Protein AF-A0A2P5VXY0-F1 (afdb_monomer)

Structure (mmCIF, N/CA/C/O backbone):
data_AF-A0A2P5VXY0-F1
#
_entry.id   AF-A0A2P5VXY0-F1
#
loop_
_atom_site.group_PDB
_atom_site.id
_atom_site.type_symbol
_atom_site.label_atom_id
_atom_site.label_alt_id
_atom_site.label_comp_id
_atom_site.label_asym_id
_atom_site.label_entity_id
_atom_site.label_seq_id
_atom_site.pdbx_PDB_ins_code
_atom_site.Cartn_x
_atom_site.Cartn_y
_atom_site.Cartn_z
_atom_site.occupancy
_atom_site.B_iso_or_equiv
_atom_site.auth_seq_id
_atom_site.auth_comp_id
_atom_site.auth_asym_id
_atom_site.auth_atom_id
_atom_site.pdbx_PDB_model_num
ATOM 1 N N . MET A 1 1 ? -29.870 7.303 -3.935 1.00 68.44 1 MET A N 1
ATOM 2 C CA . MET A 1 1 ? -28.737 8.261 -3.984 1.00 68.44 1 MET A CA 1
ATOM 3 C C . MET A 1 1 ? -27.929 8.098 -5.274 1.00 68.44 1 MET A C 1
ATOM 5 O O . MET A 1 1 ? -27.508 9.087 -5.856 1.00 68.44 1 MET A O 1
ATOM 9 N N . ASP A 1 2 ? -27.791 6.863 -5.752 1.00 75.31 2 ASP A N 1
ATOM 10 C CA . ASP A 1 2 ? -27.100 6.381 -6.957 1.00 75.31 2 ASP A CA 1
ATOM 11 C C . ASP A 1 2 ? -27.255 7.264 -8.208 1.00 75.31 2 ASP A C 1
ATOM 13 O O . ASP A 1 2 ? -26.286 7.466 -8.936 1.00 75.31 2 ASP A O 1
ATOM 17 N N . LEU A 1 3 ? -28.458 7.797 -8.464 1.00 73.00 3 LEU A N 1
ATOM 18 C CA . LEU A 1 3 ? -28.727 8.660 -9.619 1.00 73.00 3 LEU A CA 1
ATOM 19 C C . LEU A 1 3 ? -27.886 9.947 -9.567 1.00 73.00 3 LEU A C 1
ATOM 21 O O . LEU A 1 3 ? -27.243 10.299 -10.552 1.00 73.00 3 LEU A O 1
ATOM 25 N N . ASN A 1 4 ? -27.819 10.588 -8.396 1.00 70.31 4 ASN A N 1
ATOM 26 C CA . ASN A 1 4 ? -27.039 11.803 -8.177 1.00 70.31 4 ASN A CA 1
ATOM 27 C C . ASN A 1 4 ? -25.536 11.509 -8.257 1.00 70.31 4 ASN A C 1
ATOM 29 O O . ASN A 1 4 ? -24.802 12.296 -8.837 1.00 70.31 4 ASN A O 1
ATOM 33 N N . VAL A 1 5 ? -25.076 10.364 -7.734 1.00 78.88 5 VAL A N 1
ATOM 34 C CA . VAL A 1 5 ? -23.660 9.955 -7.826 1.00 78.88 5 VAL A CA 1
ATOM 35 C C . VAL A 1 5 ? -23.252 9.752 -9.287 1.00 78.88 5 VAL A C 1
ATOM 37 O O . VAL A 1 5 ? -22.237 10.291 -9.713 1.00 78.88 5 VAL A O 1
ATOM 40 N N . LYS A 1 6 ? -24.079 9.070 -10.093 1.00 79.31 6 LYS A N 1
ATOM 41 C CA . LYS A 1 6 ? -23.853 8.931 -11.544 1.00 79.31 6 LYS A CA 1
ATOM 42 C C . LYS A 1 6 ? -23.867 10.278 -12.274 1.00 79.31 6 LYS A C 1
ATOM 44 O O . LYS A 1 6 ? -23.065 10.486 -13.178 1.00 79.31 6 LYS A O 1
ATOM 49 N N . GLN A 1 7 ? -24.753 11.192 -11.881 1.00 75.69 7 GLN A N 1
ATOM 50 C CA . GLN A 1 7 ? -24.841 12.528 -12.472 1.00 75.69 7 GLN A CA 1
ATOM 51 C C . GLN A 1 7 ? -23.634 13.410 -12.104 1.00 75.69 7 GLN A C 1
ATOM 53 O O . GLN A 1 7 ? -23.133 14.128 -12.963 1.00 75.69 7 GLN A O 1
ATOM 58 N N . ILE A 1 8 ? -23.123 13.310 -10.872 1.00 75.94 8 ILE A N 1
ATOM 59 C CA . ILE A 1 8 ? -21.901 13.991 -10.415 1.00 75.94 8 ILE A CA 1
ATOM 60 C C . ILE A 1 8 ? -20.666 13.414 -11.110 1.00 75.94 8 ILE A C 1
ATOM 62 O O . ILE A 1 8 ? -19.876 14.188 -11.639 1.00 75.94 8 ILE A O 1
ATOM 66 N N . MET A 1 9 ? -20.522 12.084 -11.181 1.00 77.44 9 MET A N 1
ATOM 67 C CA . MET A 1 9 ? -19.422 11.452 -11.922 1.00 77.44 9 MET A CA 1
ATOM 68 C C . MET A 1 9 ? -19.388 11.939 -13.371 1.00 77.44 9 MET A C 1
ATOM 70 O O . MET A 1 9 ? -18.344 12.397 -13.820 1.00 77.44 9 MET A O 1
ATOM 74 N N . LYS A 1 10 ? -20.537 11.946 -14.063 1.00 77.62 10 LYS A N 1
ATOM 75 C CA . LYS A 1 10 ? -20.612 12.456 -15.436 1.00 77.62 10 LYS A CA 1
ATOM 76 C C . LYS A 1 10 ? -20.235 13.942 -15.538 1.00 77.62 10 LYS A C 1
ATOM 78 O O . LYS A 1 10 ? -19.499 14.321 -16.438 1.00 77.62 10 LYS A O 1
ATOM 83 N N . LEU A 1 11 ? -20.690 14.785 -14.608 1.00 71.62 11 LEU A N 1
ATOM 84 C CA . LEU A 1 11 ? -20.326 16.208 -14.596 1.00 71.62 11 LEU A CA 1
ATOM 85 C C . LEU A 1 11 ? -18.822 16.437 -14.370 1.00 71.62 11 LEU A C 1
ATOM 87 O O . LEU A 1 11 ? -18.264 17.341 -14.983 1.00 71.62 11 LEU A O 1
ATOM 91 N N . VAL A 1 12 ? -18.156 15.623 -13.548 1.00 74.88 12 VAL A N 1
ATOM 92 C CA . VAL A 1 12 ? -16.689 15.660 -13.381 1.00 74.88 12 VAL A CA 1
ATOM 93 C C . VAL A 1 12 ? -15.981 15.150 -14.641 1.00 74.88 12 VAL A C 1
ATOM 95 O O . VAL A 1 12 ? -14.979 15.717 -15.072 1.00 74.88 12 VAL A O 1
ATOM 98 N N . GLU A 1 13 ? -16.530 14.110 -15.264 1.00 76.38 13 GLU A N 1
ATOM 99 C CA . GLU A 1 13 ? -15.995 13.479 -16.470 1.00 76.38 13 GLU A CA 1
ATOM 100 C C . GLU A 1 13 ? -16.072 14.390 -17.712 1.00 76.38 13 GLU A C 1
ATOM 102 O O . GLU A 1 13 ? -15.154 14.354 -18.536 1.00 76.38 13 GLU A O 1
ATOM 107 N N . ASP A 1 14 ? -17.093 15.252 -17.789 1.00 73.00 14 ASP A N 1
ATOM 108 C CA . ASP A 1 14 ? -17.334 16.213 -18.876 1.00 73.00 14 ASP A CA 1
ATOM 109 C C . ASP A 1 14 ? -16.605 17.580 -18.705 1.00 73.00 14 ASP A C 1
ATOM 111 O O . ASP A 1 14 ? -16.552 18.339 -19.671 1.00 73.00 14 ASP A O 1
ATOM 115 N N . ASN A 1 15 ? -16.068 17.943 -17.520 1.00 65.06 15 ASN A N 1
ATOM 116 C CA . ASN A 1 15 ? -15.656 19.340 -17.209 1.00 65.06 15 ASN A CA 1
ATOM 117 C C . ASN A 1 15 ? -14.258 19.544 -16.562 1.00 65.06 15 ASN A C 1
ATOM 119 O O . ASN A 1 15 ? -13.991 20.634 -16.056 1.00 65.06 15 ASN A O 1
ATOM 123 N N . SER A 1 16 ? -13.368 18.544 -16.526 1.00 61.34 16 SER A N 1
ATOM 124 C CA . SER A 1 16 ? -12.104 18.618 -15.760 1.00 61.34 16 SER A CA 1
ATOM 125 C C . SER A 1 16 ? -10.883 18.103 -16.532 1.00 61.34 16 SER A C 1
ATOM 127 O O . SER A 1 16 ? -10.982 17.108 -17.249 1.00 61.34 16 SER A O 1
ATOM 129 N N . GLU A 1 17 ? -9.723 18.742 -16.334 1.00 69.69 17 GLU A N 1
ATOM 130 C CA . GLU A 1 17 ? -8.422 18.279 -16.848 1.00 69.69 17 GLU A CA 1
ATOM 131 C C . GLU A 1 17 ? -8.008 16.945 -16.187 1.00 69.69 17 GLU A C 1
ATOM 133 O O 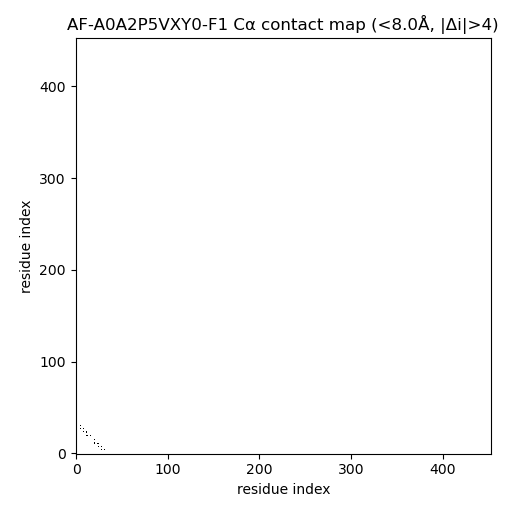. GLU A 1 17 ? -8.328 16.693 -15.022 1.00 69.69 17 GLU A O 1
ATOM 138 N N . ASP A 1 18 ? -7.329 16.066 -16.935 1.00 66.38 18 ASP A N 1
ATOM 139 C CA . ASP A 1 18 ? -7.278 14.619 -16.642 1.00 66.38 18 ASP A CA 1
ATOM 140 C C . ASP A 1 18 ? -6.746 14.240 -15.248 1.00 66.38 18 ASP A C 1
ATOM 142 O O . ASP A 1 18 ? -7.248 13.298 -14.630 1.00 66.38 18 ASP A O 1
ATOM 146 N N . VAL A 1 19 ? -5.761 14.976 -14.722 1.00 57.25 19 VAL A N 1
ATOM 147 C CA . VAL A 1 19 ? -5.165 14.680 -13.408 1.00 57.25 19 VAL A CA 1
ATOM 148 C C . VAL A 1 19 ? -6.195 14.887 -12.293 1.00 57.25 19 VAL A C 1
ATOM 150 O O . VAL A 1 19 ? -6.498 13.949 -11.554 1.00 57.25 19 VAL A O 1
ATOM 153 N N . THR A 1 20 ? -6.804 16.074 -12.217 1.00 67.81 20 THR A N 1
ATOM 154 C CA . THR A 1 20 ? -7.809 16.409 -11.190 1.00 67.81 20 THR A CA 1
ATOM 155 C C . THR A 1 20 ? -9.100 15.610 -11.369 1.00 67.81 20 THR A C 1
ATOM 157 O O . THR A 1 20 ? -9.734 15.220 -10.387 1.00 67.81 20 THR A O 1
ATOM 160 N N . LYS A 1 21 ? -9.453 15.284 -12.618 1.00 72.25 21 LYS A N 1
ATOM 161 C CA . LYS A 1 21 ? -10.579 14.409 -12.970 1.00 72.25 21 LYS A CA 1
ATOM 162 C C . LYS A 1 21 ? -10.448 13.025 -12.329 1.00 72.25 21 LYS A C 1
ATOM 164 O O . LYS A 1 21 ? -11.425 12.522 -11.774 1.00 72.25 21 LYS A O 1
ATOM 169 N N . SER A 1 22 ? -9.254 12.427 -12.367 1.00 72.12 22 SER A N 1
ATOM 170 C CA . SER A 1 22 ? -9.009 11.100 -11.786 1.00 72.12 22 SER A CA 1
ATOM 171 C C . SER A 1 22 ? -9.203 11.078 -10.263 1.00 72.12 22 SER A C 1
ATOM 173 O O . SER A 1 22 ? -9.894 10.205 -9.735 1.00 72.12 22 SER A O 1
ATOM 175 N N . GLU A 1 23 ? -8.676 12.084 -9.562 1.00 75.69 23 GLU A N 1
ATOM 176 C CA . GLU A 1 23 ? -8.702 12.158 -8.101 1.00 75.69 23 GLU A CA 1
ATOM 177 C C . GLU A 1 23 ? -10.116 12.423 -7.559 1.00 75.69 23 GLU A C 1
ATOM 179 O O . GLU A 1 23 ? -10.578 11.727 -6.652 1.00 75.69 23 GLU A O 1
ATOM 184 N N . VAL A 1 24 ? -10.857 13.359 -8.166 1.00 78.06 24 VAL A N 1
ATOM 185 C CA . VAL A 1 24 ? -12.249 13.649 -7.774 1.00 78.06 24 VAL A CA 1
ATOM 186 C C . VAL A 1 24 ? -13.159 12.438 -8.018 1.00 78.06 24 VAL A C 1
ATOM 188 O O . VAL A 1 24 ? -14.031 12.152 -7.195 1.00 78.06 24 VAL A O 1
ATOM 191 N N . ILE A 1 25 ? -12.941 11.676 -9.097 1.00 81.88 25 ILE A N 1
ATOM 192 C CA . ILE A 1 25 ? -13.682 10.430 -9.354 1.00 81.88 25 ILE A CA 1
ATOM 193 C C . ILE A 1 25 ? -13.428 9.395 -8.247 1.00 81.88 25 ILE A C 1
ATOM 195 O O . ILE A 1 25 ? -14.390 8.801 -7.752 1.00 81.88 25 ILE A O 1
ATOM 199 N N . VAL A 1 26 ? -12.178 9.210 -7.808 1.00 82.31 26 VAL A N 1
ATOM 200 C CA . VAL A 1 26 ? -11.835 8.293 -6.703 1.00 82.31 26 VAL A CA 1
ATOM 201 C C . VAL A 1 26 ? -12.474 8.743 -5.384 1.00 82.31 26 VAL A C 1
ATOM 203 O O . VAL A 1 26 ? -13.106 7.932 -4.705 1.00 82.31 26 VAL A O 1
ATOM 206 N N . GLN A 1 27 ? -12.403 10.034 -5.044 1.00 80.75 27 GLN A N 1
ATOM 207 C CA . GLN A 1 27 ? -13.014 10.568 -3.818 1.00 80.75 27 GLN A CA 1
ATOM 208 C C . GLN A 1 27 ? -14.547 10.395 -3.802 1.00 80.75 27 GLN A C 1
ATOM 210 O O . GLN A 1 27 ? -15.120 10.005 -2.780 1.00 80.75 27 GLN A O 1
ATOM 215 N N . VAL A 1 28 ? -15.226 10.609 -4.937 1.00 86.06 28 VAL A N 1
ATOM 216 C CA . VAL A 1 28 ? -16.680 10.386 -5.074 1.00 86.06 28 VAL A CA 1
ATOM 217 C C . VAL A 1 28 ? -17.041 8.897 -4.967 1.00 86.06 28 VAL A C 1
ATOM 219 O O . VAL A 1 28 ? -18.052 8.557 -4.344 1.00 86.06 28 VAL A O 1
ATOM 222 N N . GLN A 1 29 ? -16.221 7.997 -5.522 1.00 84.75 29 GLN A N 1
ATOM 223 C CA . GLN A 1 29 ? -16.416 6.549 -5.387 1.00 84.75 29 GLN A CA 1
ATOM 224 C C . GLN A 1 29 ? -16.242 6.073 -3.938 1.00 84.75 29 GLN A C 1
ATOM 226 O O . GLN A 1 29 ? -17.066 5.290 -3.456 1.00 84.75 29 GLN A O 1
ATOM 231 N N . GLU A 1 30 ? -15.238 6.571 -3.215 1.00 85.38 30 GLU A N 1
ATOM 232 C CA . GLU A 1 30 ? -15.024 6.225 -1.805 1.00 85.38 30 GLU A CA 1
ATOM 233 C C . GLU A 1 30 ? -16.128 6.760 -0.889 1.00 85.38 30 GLU A C 1
ATOM 235 O O . GLU A 1 30 ? -16.677 6.003 -0.085 1.00 85.38 30 GLU A O 1
ATOM 240 N N . LEU A 1 31 ? -16.560 8.014 -1.064 1.00 86.12 31 LEU A N 1
ATOM 241 C CA . LEU A 1 31 ? -17.700 8.565 -0.320 1.00 86.12 31 LEU A CA 1
ATOM 242 C C . LEU A 1 31 ? -18.970 7.714 -0.515 1.00 86.12 31 LEU A C 1
ATOM 244 O O . LEU A 1 31 ? -19.704 7.436 0.438 1.00 86.12 31 LEU A O 1
ATOM 248 N N . TYR A 1 32 ? -19.202 7.238 -1.739 1.00 89.00 32 TYR A N 1
ATOM 249 C CA . TYR A 1 32 ? -20.312 6.346 -2.067 1.00 89.00 32 TYR A CA 1
ATOM 250 C C . TYR A 1 32 ? -20.147 4.933 -1.472 1.00 89.00 32 TYR A C 1
ATOM 252 O O . TYR A 1 32 ? -21.125 4.356 -0.980 1.00 89.00 32 TYR A O 1
ATOM 260 N N . ARG A 1 33 ? -18.921 4.389 -1.435 1.00 91.12 33 ARG A N 1
ATOM 261 C CA . ARG A 1 33 ? -18.594 3.114 -0.767 1.00 91.12 33 ARG A CA 1
ATOM 262 C C . ARG A 1 33 ? -18.835 3.195 0.742 1.00 91.12 33 ARG A C 1
ATOM 264 O O . ARG A 1 33 ? -19.432 2.276 1.310 1.00 91.12 33 ARG A O 1
ATOM 271 N N . ILE A 1 34 ? -18.436 4.295 1.379 1.00 87.75 34 ILE A N 1
ATOM 272 C CA . ILE A 1 34 ? -18.667 4.570 2.804 1.00 87.75 34 ILE A CA 1
ATOM 273 C C . ILE A 1 34 ? -20.169 4.685 3.089 1.00 87.75 34 ILE A C 1
ATOM 275 O O . ILE A 1 34 ? -20.666 4.012 3.994 1.00 87.75 34 ILE A O 1
ATOM 279 N N . TYR A 1 35 ? -20.913 5.458 2.287 1.00 89.44 35 TYR A N 1
ATOM 280 C CA . TYR A 1 35 ? -22.362 5.614 2.453 1.00 89.44 35 TYR A CA 1
ATOM 281 C C . TYR A 1 35 ? -23.110 4.276 2.343 1.00 89.44 35 TYR A C 1
ATOM 283 O O . TYR A 1 35 ? -23.949 3.970 3.190 1.00 89.44 35 TYR A O 1
ATOM 291 N N . ARG A 1 36 ? -22.765 3.433 1.358 1.00 91.62 36 ARG A N 1
ATOM 292 C CA . ARG A 1 36 ? -23.346 2.086 1.216 1.00 91.62 36 ARG A CA 1
ATOM 293 C C . ARG A 1 36 ? -23.072 1.213 2.446 1.00 91.62 36 ARG A C 1
ATOM 295 O O . ARG A 1 36 ? -24.000 0.626 2.992 1.00 91.62 36 ARG A O 1
ATOM 302 N N . ASN A 1 37 ? -21.831 1.192 2.936 1.00 90.31 37 ASN A N 1
ATOM 303 C CA . ASN A 1 37 ? -21.459 0.449 4.148 1.00 90.31 37 ASN A CA 1
ATOM 304 C C . ASN A 1 37 ? -22.127 0.984 5.428 1.00 90.31 37 ASN A C 1
ATOM 306 O O . ASN A 1 37 ? -22.249 0.251 6.412 1.00 90.31 37 ASN A O 1
ATOM 310 N N . LEU A 1 38 ? -22.528 2.257 5.459 1.00 90.81 38 LEU A N 1
ATOM 311 C CA . LEU A 1 38 ? -23.324 2.819 6.550 1.00 90.81 38 LEU A CA 1
ATOM 312 C C . LEU A 1 38 ? -24.793 2.384 6.443 1.00 90.81 38 LEU A C 1
ATOM 314 O O . LEU A 1 38 ? -25.342 1.897 7.429 1.00 90.81 38 LEU A O 1
ATOM 318 N N . ALA A 1 39 ? -25.391 2.478 5.251 1.00 88.88 39 ALA A N 1
ATOM 319 C CA . ALA A 1 39 ? -26.763 2.040 4.991 1.00 88.88 39 ALA A CA 1
ATOM 320 C C . ALA A 1 39 ? -26.959 0.550 5.322 1.00 88.88 39 ALA A C 1
ATOM 322 O O . ALA A 1 39 ? -27.816 0.218 6.133 1.00 88.88 39 ALA A O 1
ATOM 323 N N . GLU A 1 40 ? -26.093 -0.339 4.825 1.00 91.06 40 GLU A N 1
ATOM 324 C CA . GLU A 1 40 ? -26.202 -1.774 5.128 1.00 91.06 40 GLU A CA 1
ATOM 325 C C . GLU A 1 40 ? -26.003 -2.102 6.621 1.00 91.06 40 GLU A C 1
ATOM 327 O O . GLU A 1 40 ? -26.535 -3.097 7.114 1.00 91.06 40 GLU A O 1
ATOM 332 N N . ARG A 1 41 ? -25.224 -1.302 7.366 1.00 90.44 41 ARG A N 1
ATOM 333 C CA . ARG A 1 41 ? -25.108 -1.455 8.830 1.00 90.44 41 ARG A CA 1
ATOM 334 C C . ARG A 1 41 ? -26.371 -0.981 9.545 1.00 90.44 41 ARG A C 1
ATOM 336 O O . ARG A 1 41 ? -26.781 -1.621 10.509 1.00 90.44 41 ARG A O 1
ATOM 343 N N . TYR A 1 42 ? -27.014 0.072 9.047 1.00 87.50 42 TYR A N 1
ATOM 344 C CA . TYR A 1 42 ? -28.304 0.539 9.551 1.00 87.50 42 TYR A CA 1
ATOM 345 C C . TYR A 1 42 ? -29.426 -0.476 9.276 1.00 87.50 42 TYR A C 1
ATOM 347 O O . TYR A 1 42 ? -30.221 -0.768 10.170 1.00 87.50 42 TYR A O 1
ATOM 355 N N . ASP A 1 43 ? -29.447 -1.088 8.089 1.00 89.00 43 ASP A N 1
ATOM 356 C CA . ASP A 1 43 ? -30.379 -2.167 7.737 1.00 89.00 43 ASP A CA 1
ATOM 357 C C . ASP A 1 43 ? -30.150 -3.429 8.581 1.00 89.00 43 ASP A C 1
ATOM 359 O O . ASP A 1 43 ? -31.118 -4.035 9.042 1.00 89.00 43 ASP A O 1
ATOM 363 N N . ARG A 1 44 ? -28.887 -3.804 8.847 1.00 87.19 44 ARG A N 1
ATOM 364 C CA . ARG A 1 44 ? -28.549 -4.907 9.766 1.00 87.19 44 ARG A CA 1
ATOM 365 C C . ARG A 1 44 ? -29.067 -4.629 11.183 1.00 87.19 44 ARG A C 1
ATOM 367 O O . ARG A 1 44 ? -29.850 -5.427 11.693 1.00 87.19 44 ARG A O 1
ATOM 374 N N . LEU A 1 45 ? -28.762 -3.461 11.755 1.00 87.00 45 LEU A N 1
ATOM 375 C CA . LEU A 1 45 ? -29.228 -3.052 13.089 1.00 87.00 45 LEU A CA 1
ATOM 376 C C . LEU A 1 45 ? -30.768 -2.988 13.185 1.00 87.00 45 LEU A C 1
ATOM 378 O O . LEU A 1 45 ? -31.362 -3.488 14.138 1.00 87.00 45 LEU A O 1
ATOM 382 N N . THR A 1 46 ? -31.435 -2.435 12.169 1.00 78.12 46 THR A N 1
ATOM 383 C CA . THR A 1 46 ? -32.909 -2.316 12.105 1.00 78.12 46 THR A CA 1
ATOM 384 C C . THR A 1 46 ? -33.593 -3.653 11.768 1.00 78.12 46 THR A C 1
ATOM 386 O O . THR A 1 46 ? -34.798 -3.826 11.982 1.00 78.12 46 THR A O 1
ATOM 389 N N . GLY A 1 47 ? -32.846 -4.615 11.224 1.00 76.81 47 GLY A N 1
ATOM 390 C CA . GLY A 1 47 ? -33.262 -6.004 11.045 1.00 76.81 47 GLY A CA 1
ATOM 391 C C . GLY A 1 47 ? -33.123 -6.822 12.329 1.00 76.81 47 GLY A C 1
ATOM 392 O O . GLY A 1 47 ? -34.006 -7.616 12.639 1.00 76.81 47 GLY A O 1
ATOM 393 N N . GLU A 1 48 ? -32.064 -6.602 13.106 1.00 79.19 48 GLU A N 1
ATOM 394 C CA . GLU A 1 48 ? -31.844 -7.244 14.409 1.00 79.19 48 GLU A CA 1
ATOM 395 C C . GLU A 1 48 ? -32.834 -6.742 15.464 1.00 79.19 48 GLU A C 1
ATOM 397 O O . GLU A 1 48 ? -33.463 -7.560 16.135 1.00 79.19 48 GLU A O 1
ATOM 402 N N . LEU A 1 49 ? -33.101 -5.433 15.519 1.00 67.81 49 LEU A N 1
ATOM 403 C CA . LEU A 1 49 ? -34.114 -4.853 16.413 1.00 67.81 49 LEU A CA 1
ATOM 404 C C . LEU A 1 49 ? -35.540 -5.379 16.133 1.00 67.81 49 LEU A C 1
ATOM 406 O O . LEU A 1 49 ? -36.372 -5.446 17.031 1.00 67.81 49 LEU A O 1
ATOM 410 N N . ARG A 1 50 ? -35.818 -5.804 14.891 1.00 67.69 50 ARG A N 1
ATOM 411 C CA . ARG A 1 50 ? -37.077 -6.469 14.498 1.00 67.69 50 ARG A CA 1
ATOM 412 C C . ARG A 1 50 ? -37.041 -7.998 14.602 1.00 67.69 50 ARG A C 1
ATOM 414 O O . ARG A 1 50 ? -38.060 -8.635 14.362 1.00 67.69 50 ARG A O 1
ATOM 421 N N . LYS A 1 51 ? -35.902 -8.592 14.968 1.00 68.69 51 LYS A N 1
ATOM 422 C CA . LYS A 1 51 ? -35.789 -10.010 15.355 1.00 68.69 51 LYS A CA 1
ATOM 423 C C . LYS A 1 51 ? -35.875 -10.205 16.867 1.00 68.69 51 LYS A C 1
ATOM 425 O O . LYS A 1 51 ? -36.334 -11.256 17.299 1.00 68.69 51 LYS A O 1
ATOM 430 N N . THR A 1 52 ? -35.465 -9.217 17.665 1.00 58.81 52 THR A N 1
ATOM 431 C CA . THR A 1 52 ? -35.636 -9.241 19.128 1.00 58.81 52 THR A CA 1
ATOM 432 C C . THR A 1 52 ? -37.083 -8.983 19.557 1.00 58.81 52 THR A C 1
ATOM 434 O O . THR A 1 52 ? -37.498 -9.484 20.596 1.00 58.81 52 THR A O 1
ATOM 437 N N . GLN A 1 53 ? -37.885 -8.287 18.742 1.00 52.25 53 GLN A N 1
ATOM 438 C CA . GLN A 1 53 ? -39.346 -8.230 18.887 1.00 52.25 53 GLN A CA 1
ATOM 439 C C . GLN A 1 53 ? -40.035 -9.317 18.044 1.00 52.25 53 GLN A C 1
ATOM 441 O O . GLN A 1 53 ? -40.571 -9.053 16.968 1.00 52.25 53 GLN A O 1
ATOM 446 N N . GLY A 1 54 ? -40.010 -10.555 18.546 1.00 41.31 54 GLY A N 1
ATOM 447 C CA . GLY A 1 54 ? -40.811 -11.657 18.003 1.00 41.31 54 GLY A CA 1
ATOM 448 C C . GLY A 1 54 ? -42.321 -11.460 18.248 1.00 41.31 54 GLY A C 1
ATOM 449 O O . GLY A 1 54 ? -42.697 -10.848 19.247 1.00 41.31 54 GLY A O 1
ATOM 450 N N . PRO A 1 55 ? -43.207 -11.973 17.372 1.00 50.88 55 PRO A N 1
ATOM 451 C CA . PRO A 1 55 ? -44.645 -11.686 17.401 1.00 50.88 55 PRO A CA 1
ATOM 452 C C . PRO A 1 55 ? -45.441 -12.575 18.380 1.00 50.88 55 PRO A C 1
ATOM 454 O O . PRO A 1 55 ? -46.569 -12.953 18.076 1.00 50.88 55 PRO A O 1
ATOM 457 N N . ASP A 1 56 ? -44.863 -12.931 19.530 1.00 43.84 56 ASP A N 1
ATOM 458 C CA . ASP A 1 56 ? -45.489 -13.824 20.517 1.00 43.84 56 ASP A CA 1
ATOM 459 C C . ASP A 1 56 ? -45.229 -13.356 21.960 1.00 43.84 56 ASP A C 1
ATOM 461 O O . ASP A 1 56 ? -44.285 -13.778 22.627 1.00 43.84 56 ASP A O 1
ATOM 465 N N . SER A 1 57 ? -46.040 -12.396 22.412 1.00 39.16 57 SER A N 1
ATOM 466 C CA . SER A 1 57 ? -46.187 -11.973 23.816 1.00 39.16 57 SER A CA 1
ATOM 467 C C . SER A 1 57 ? -47.418 -11.073 23.941 1.00 39.16 57 SER A C 1
ATOM 469 O O . SER A 1 57 ? -47.317 -9.847 23.993 1.00 39.16 57 SER A O 1
ATOM 471 N N . GLY A 1 58 ? -48.605 -11.679 23.938 1.00 47.00 58 GLY A N 1
ATOM 472 C CA . GLY A 1 58 ? -49.848 -10.964 24.222 1.00 47.00 58 GLY A CA 1
ATOM 473 C C . GLY A 1 58 ? -50.061 -10.801 25.726 1.00 47.00 58 GLY A C 1
ATOM 474 O O . GLY A 1 58 ? -50.418 -11.769 26.391 1.00 47.00 58 GLY A O 1
ATOM 475 N N . LEU A 1 59 ? -49.899 -9.582 26.248 1.00 40.78 59 LEU A N 1
ATOM 476 C CA . LEU A 1 59 ? -50.482 -9.168 27.527 1.00 40.78 59 LEU A CA 1
ATOM 477 C C . LEU A 1 59 ? -51.028 -7.740 27.439 1.00 40.78 59 LEU A C 1
ATOM 479 O O . LEU A 1 59 ? -50.354 -6.818 26.982 1.00 40.78 59 LEU A O 1
ATOM 483 N N . ASP A 1 60 ? -52.267 -7.592 27.896 1.00 40.97 60 ASP A N 1
ATOM 484 C CA . ASP A 1 60 ? -52.989 -6.330 28.011 1.00 40.97 60 ASP A CA 1
ATOM 485 C C . ASP A 1 60 ? -52.528 -5.483 29.213 1.00 40.97 60 ASP A C 1
ATOM 487 O O . ASP A 1 60 ? -52.001 -5.994 30.196 1.00 40.97 60 ASP A O 1
ATOM 491 N N . GLN A 1 61 ? -52.863 -4.188 29.158 1.00 47.03 61 GLN A N 1
ATOM 492 C CA . GLN A 1 61 ? -53.040 -3.281 30.307 1.00 47.03 61 GLN A CA 1
ATOM 493 C C . GLN A 1 61 ? -51.877 -3.112 31.312 1.00 47.03 61 GLN A C 1
ATOM 495 O O . GLN A 1 61 ? -51.836 -3.759 32.356 1.00 47.03 61 GLN A O 1
ATOM 500 N N . ILE A 1 62 ? -51.119 -2.019 31.149 1.00 33.56 62 ILE A N 1
ATOM 501 C CA . ILE A 1 62 ? -50.885 -1.076 32.262 1.00 33.56 62 ILE A CA 1
ATOM 502 C C . ILE A 1 62 ? -51.216 0.345 31.767 1.00 33.56 62 ILE A C 1
ATOM 504 O O . ILE A 1 62 ? -50.867 0.718 30.649 1.00 33.56 62 ILE A O 1
ATOM 508 N N . SER A 1 63 ? -51.936 1.119 32.586 1.00 36.59 63 SER A N 1
ATOM 509 C CA . SER A 1 63 ? -52.434 2.467 32.254 1.00 36.59 63 SER A CA 1
ATOM 510 C C . SER A 1 63 ? -51.375 3.578 32.405 1.00 36.59 63 SER A C 1
ATOM 512 O O . SER A 1 63 ? -50.392 3.395 33.125 1.00 36.59 63 SER A O 1
ATOM 514 N N . PRO A 1 64 ? -51.562 4.751 31.764 1.00 41.56 64 PRO A N 1
ATOM 515 C CA . PRO A 1 64 ? -50.571 5.826 31.750 1.00 41.56 64 PRO A CA 1
ATOM 516 C C . PRO A 1 64 ? -50.498 6.605 33.073 1.00 41.56 64 PRO A C 1
ATOM 518 O O . PRO A 1 64 ? -51.509 6.856 33.729 1.00 41.56 64 PRO A O 1
ATOM 521 N N . MET A 1 65 ? -49.293 7.061 33.424 1.00 27.05 65 MET A N 1
ATOM 522 C CA . MET A 1 65 ? -49.060 7.936 34.575 1.00 27.05 65 MET A CA 1
ATOM 523 C C . MET A 1 65 ? -49.377 9.396 34.215 1.00 27.05 65 MET A C 1
ATOM 525 O O . MET A 1 65 ? -48.834 9.932 33.251 1.00 27.05 65 MET A O 1
ATOM 529 N N . VAL A 1 66 ? -50.249 10.040 34.994 1.00 36.09 66 VAL A N 1
ATOM 530 C CA . VAL A 1 66 ? -50.724 11.413 34.752 1.00 36.09 66 VAL A CA 1
ATOM 531 C C . VAL A 1 66 ? -49.989 12.414 35.645 1.00 36.09 66 VAL A C 1
ATOM 533 O O . VAL A 1 66 ? -49.901 12.220 36.857 1.00 36.09 66 VAL A O 1
ATOM 536 N N . THR A 1 67 ? -49.549 13.530 35.063 1.00 31.78 67 THR A N 1
ATOM 537 C CA . THR A 1 67 ? -49.284 14.788 35.781 1.00 31.78 67 THR A CA 1
ATOM 538 C C . THR A 1 67 ? -50.349 15.838 35.420 1.00 31.78 67 THR A C 1
ATOM 540 O O . THR A 1 67 ? -50.984 15.722 34.370 1.00 31.78 67 THR A O 1
ATOM 543 N N . PRO A 1 68 ? -50.653 16.796 36.318 1.00 44.34 68 PRO A N 1
ATOM 544 C CA . PRO A 1 68 ? -51.996 17.371 36.386 1.00 44.34 68 PRO A CA 1
ATOM 545 C C . PRO A 1 68 ? -52.122 18.767 35.770 1.00 44.34 68 PRO A C 1
ATOM 547 O O . PRO A 1 68 ? -51.180 19.552 35.819 1.00 44.34 68 PRO A O 1
ATOM 550 N N . ASP A 1 69 ? -53.348 19.129 35.379 1.00 27.30 69 ASP A N 1
ATOM 551 C CA . ASP A 1 69 ? -53.796 20.522 35.465 1.00 27.30 69 ASP A CA 1
ATOM 552 C C . ASP A 1 69 ? -55.312 20.651 35.742 1.00 27.30 69 ASP A C 1
ATOM 554 O O . ASP A 1 69 ? -56.059 19.670 35.694 1.00 27.30 69 ASP A O 1
ATOM 558 N N . LYS A 1 70 ? -55.752 21.855 36.122 1.00 42.59 70 LYS A N 1
ATOM 559 C CA . LYS A 1 70 ? -57.112 22.216 36.605 1.00 42.59 70 LYS A CA 1
ATOM 560 C C . LYS A 1 70 ? -57.815 23.194 35.633 1.00 42.59 70 LYS A C 1
ATOM 562 O O . LYS A 1 70 ? -57.156 23.662 34.710 1.00 42.59 70 LYS A O 1
ATOM 567 N N . PRO A 1 71 ? -59.066 23.670 35.881 1.00 51.62 71 PRO A N 1
ATOM 568 C CA . PRO A 1 71 ? -60.187 23.190 36.729 1.00 51.62 71 PRO A CA 1
ATOM 569 C C . PRO A 1 71 ? -61.530 23.094 35.933 1.00 51.62 71 PRO A C 1
ATOM 571 O O . PRO A 1 71 ? -61.521 23.308 34.728 1.00 51.62 71 PRO A O 1
ATOM 574 N N . VAL A 1 72 ? -62.692 22.877 36.602 1.00 32.28 72 VAL A N 1
ATOM 575 C CA . VAL A 1 72 ? -63.908 23.768 36.591 1.00 32.28 72 VAL A CA 1
ATOM 576 C C . VAL A 1 72 ? -65.244 23.056 36.964 1.00 32.28 72 VAL A C 1
ATOM 578 O O . VAL A 1 72 ? -65.716 22.196 36.240 1.00 32.28 72 VAL A O 1
ATOM 581 N N . GLN A 1 73 ? -65.872 23.543 38.055 1.00 31.80 73 GLN A N 1
ATOM 582 C CA . GLN A 1 73 ? -67.322 23.617 38.409 1.00 31.80 73 GLN A CA 1
ATOM 583 C C . GLN A 1 73 ? -68.251 22.388 38.659 1.00 31.80 73 GLN A C 1
ATOM 585 O O . GLN A 1 73 ? -68.355 21.482 37.852 1.00 31.80 73 GLN A O 1
ATOM 590 N N . GLN A 1 74 ? -69.075 22.564 39.722 1.00 29.73 74 GLN A N 1
ATOM 591 C CA . GLN A 1 74 ? -70.472 22.096 39.958 1.00 29.73 74 GLN A CA 1
ATOM 592 C C . GLN A 1 74 ? -70.754 20.577 40.129 1.00 29.73 74 GLN A C 1
ATOM 594 O O . GLN A 1 74 ? -70.138 19.755 39.472 1.00 29.73 74 GLN A O 1
ATOM 599 N N . ALA A 1 75 ? -71.700 20.113 40.971 1.00 26.34 75 ALA A N 1
ATOM 600 C CA . ALA A 1 75 ? -72.474 20.703 42.093 1.00 26.34 75 ALA A CA 1
ATOM 601 C C . ALA A 1 75 ? -73.138 19.574 42.952 1.00 26.34 75 ALA A C 1
ATOM 603 O O . ALA A 1 75 ? -73.067 18.425 42.545 1.00 26.34 75 ALA A O 1
ATOM 604 N N . SER A 1 76 ? -73.784 19.918 44.092 1.00 29.92 76 SER A N 1
ATOM 605 C CA . SER A 1 76 ? -74.988 19.293 44.747 1.00 29.92 76 SER A CA 1
ATOM 606 C C . SER A 1 76 ? -75.238 17.755 44.726 1.00 29.92 76 SER A C 1
ATOM 608 O O . SER A 1 76 ? -75.169 17.152 43.667 1.00 29.92 76 SER A O 1
ATOM 610 N N . SER A 1 77 ? -75.763 17.053 45.752 1.00 28.91 77 SER A N 1
ATOM 611 C CA . SER A 1 77 ? -76.309 17.378 47.100 1.00 28.91 77 SER A CA 1
ATOM 612 C C . SER A 1 77 ? -76.837 16.091 47.807 1.00 28.91 77 SER A C 1
ATOM 614 O O . SER A 1 77 ? -77.184 15.170 47.083 1.00 28.91 77 SER A O 1
ATOM 616 N N . PHE A 1 78 ? -77.045 16.102 49.151 1.00 30.73 78 PHE A N 1
ATOM 617 C CA . PHE A 1 78 ? -77.952 15.235 49.990 1.00 30.73 78 PHE A CA 1
ATOM 618 C C . PHE A 1 78 ? -77.826 13.673 49.903 1.00 30.73 78 PHE A C 1
ATOM 620 O O . PHE A 1 78 ? -77.416 13.152 48.882 1.00 30.73 78 PHE A O 1
ATOM 627 N N . SER A 1 79 ? -78.227 12.782 50.840 1.00 32.72 79 SER A N 1
ATOM 628 C CA . SER A 1 79 ? -78.555 12.695 52.303 1.00 32.72 79 SER A CA 1
ATOM 629 C C . SER A 1 79 ? -78.836 11.173 52.619 1.00 32.72 79 SER A C 1
ATOM 631 O O . SER A 1 79 ? -78.662 10.386 51.695 1.00 32.72 79 SER A O 1
ATOM 633 N N . SER A 1 80 ? -79.264 10.585 53.761 1.00 35.66 80 SER A N 1
ATOM 634 C CA . SER A 1 80 ? -79.663 10.958 55.146 1.00 35.66 80 SER A CA 1
ATOM 635 C C . SER A 1 80 ? -79.850 9.674 56.029 1.00 35.66 80 SER A C 1
ATOM 637 O O . SER A 1 80 ? -79.862 8.589 55.461 1.00 35.66 80 SER A O 1
ATOM 639 N N . VAL A 1 81 ? -80.166 9.809 57.343 1.00 35.28 81 VAL A N 1
ATOM 640 C CA . VAL A 1 81 ? -80.898 8.832 58.237 1.00 35.28 81 VAL A CA 1
ATOM 641 C C . VAL A 1 81 ? -80.194 7.500 58.651 1.00 35.28 81 VAL A C 1
ATOM 643 O O . VAL A 1 81 ? -79.517 6.892 57.835 1.00 35.28 81 VAL A O 1
ATOM 646 N N . GLY A 1 82 ? -80.341 6.943 59.881 1.00 31.64 82 GLY A N 1
ATOM 647 C CA . GLY A 1 82 ? -80.945 7.439 61.153 1.00 31.64 82 GLY A CA 1
ATOM 648 C C . GLY A 1 82 ? -81.231 6.362 62.258 1.00 31.64 82 GLY A C 1
ATOM 649 O O . GLY A 1 82 ? -81.088 5.173 61.989 1.00 31.64 82 GLY A O 1
ATOM 650 N N . GLY A 1 83 ? -81.679 6.787 63.468 1.00 32.41 83 GLY A N 1
ATOM 651 C CA . GLY A 1 83 ? -82.174 5.974 64.634 1.00 32.41 83 GLY A CA 1
ATOM 652 C C . GLY A 1 83 ? -81.145 5.662 65.762 1.00 32.41 83 GLY A C 1
ATOM 653 O O . GLY A 1 83 ? -79.968 5.930 65.550 1.00 32.41 83 GLY A O 1
ATOM 654 N N . SER A 1 84 ? -81.439 5.066 66.946 1.00 37.31 84 SER A N 1
ATOM 655 C CA . SER A 1 84 ? -82.631 4.961 67.859 1.00 37.31 84 SER A CA 1
ATOM 656 C C . SER A 1 84 ? -82.326 3.988 69.050 1.00 37.31 84 SER A C 1
ATOM 658 O O . SER A 1 84 ? -81.478 3.125 68.855 1.00 37.31 84 SER A O 1
ATOM 660 N N . SER A 1 85 ? -82.952 3.937 70.252 1.00 37.00 85 SER A N 1
ATOM 661 C CA . SER A 1 85 ? -83.785 4.861 71.079 1.00 37.00 85 SER A CA 1
ATOM 662 C C . SER A 1 85 ? -84.024 4.312 72.533 1.00 37.00 85 SER A C 1
ATOM 664 O O . SER A 1 85 ? -84.356 3.145 72.673 1.00 37.00 85 SER A O 1
ATOM 666 N N . GLU A 1 86 ? -83.899 5.175 73.564 1.00 39.03 86 GLU A N 1
ATOM 667 C CA . GLU A 1 86 ? -84.551 5.275 74.922 1.00 39.03 86 GLU A CA 1
ATOM 668 C C . GLU A 1 86 ? -85.070 4.070 75.780 1.00 39.03 86 GLU A C 1
ATOM 670 O O . GLU A 1 86 ? -85.873 3.279 75.288 1.00 39.03 86 GLU A O 1
ATOM 675 N N . LYS A 1 87 ? -84.832 4.080 77.128 1.00 37.72 87 LYS A N 1
ATOM 676 C CA . LYS A 1 87 ? -85.847 4.337 78.222 1.00 37.72 87 LYS A CA 1
ATOM 677 C C . LYS A 1 87 ? -85.365 4.194 79.706 1.00 37.72 87 LYS A C 1
ATOM 679 O O . LYS A 1 87 ? -84.255 3.737 79.942 1.00 37.72 87 LYS A O 1
ATOM 684 N N . GLU A 1 88 ? -86.210 4.594 80.686 1.00 35.53 88 GLU A N 1
ATOM 685 C CA . GLU A 1 88 ? -85.953 4.736 82.155 1.00 35.53 88 GLU A CA 1
ATOM 686 C C . GLU A 1 88 ? -87.037 4.111 83.101 1.00 35.53 88 GLU A C 1
ATOM 688 O O . GLU A 1 88 ? -88.158 3.868 82.651 1.00 35.53 88 GLU A O 1
ATOM 693 N N . GLY A 1 89 ? -86.738 4.004 84.423 1.00 34.62 89 GLY A N 1
ATOM 694 C CA . GLY A 1 89 ? -87.691 4.098 85.576 1.00 34.62 89 GLY A CA 1
ATOM 695 C C . GLY A 1 89 ? -88.130 2.804 86.323 1.00 34.62 89 GLY A C 1
ATOM 696 O O . GLY A 1 89 ? -88.034 1.730 85.738 1.00 34.62 89 GLY A O 1
ATOM 697 N N . THR A 1 90 ? -88.662 2.781 87.575 1.00 37.56 90 THR A N 1
ATOM 698 C CA . THR A 1 90 ? -88.626 3.699 88.766 1.00 37.56 90 THR A CA 1
ATOM 699 C C . THR A 1 90 ? -89.289 3.047 90.035 1.00 37.56 90 THR A C 1
ATOM 701 O O . THR A 1 90 ? -90.245 2.304 89.860 1.00 37.56 90 THR A O 1
ATOM 704 N N . GLU A 1 91 ? -88.880 3.420 91.276 1.00 33.47 91 GLU A N 1
ATOM 705 C CA . GLU A 1 91 ? -89.661 3.427 92.575 1.00 33.47 91 GLU A CA 1
ATOM 706 C C . GLU A 1 91 ? -90.216 2.107 93.230 1.00 33.47 91 GLU A C 1
ATOM 708 O O . GLU A 1 91 ? -90.255 1.079 92.568 1.00 33.47 91 GLU A O 1
ATOM 713 N N . SER A 1 92 ? -90.721 1.997 94.495 1.00 30.11 92 SER A N 1
ATOM 714 C CA . SER A 1 92 ? -90.475 2.633 95.840 1.00 30.11 92 SER A CA 1
ATOM 715 C C . SER A 1 92 ? -91.336 1.993 96.994 1.00 30.11 92 SER A C 1
ATOM 717 O O . SER A 1 92 ? -92.496 1.658 96.768 1.00 30.11 92 SER A O 1
ATOM 719 N N . SER A 1 93 ? -90.864 2.023 98.264 1.00 32.84 93 SER A N 1
ATOM 720 C CA . SER A 1 93 ? -91.637 2.091 99.561 1.00 32.84 93 SER A CA 1
ATOM 721 C C . SER A 1 93 ? -92.270 0.837 100.268 1.00 32.84 93 SER A C 1
ATOM 723 O O . SER A 1 93 ? -91.993 -0.294 99.881 1.00 32.84 93 SER A O 1
ATOM 725 N N . SER A 1 94 ? -92.993 1.047 101.404 1.00 37.81 94 SER A N 1
ATOM 726 C CA . SER A 1 94 ? -93.058 0.162 102.618 1.00 37.81 94 SER A CA 1
ATOM 727 C C . SER A 1 94 ? -94.418 0.163 103.414 1.00 37.81 94 SER A C 1
ATOM 729 O O . SER A 1 94 ? -95.429 0.583 102.861 1.00 37.81 94 SER A O 1
ATOM 731 N N . PHE A 1 95 ? -94.414 -0.211 104.728 1.00 31.05 95 PHE A N 1
ATOM 732 C CA . PHE A 1 95 ? -95.484 -0.108 105.791 1.00 31.05 95 PHE A CA 1
ATOM 733 C C . PHE A 1 95 ? -96.529 -1.272 105.857 1.00 31.05 95 PHE A C 1
ATOM 735 O O . PHE A 1 95 ? -96.625 -2.002 104.878 1.00 31.05 95 PHE A O 1
ATOM 742 N N . SER A 1 96 ? -97.314 -1.600 106.920 1.00 32.81 96 SER A N 1
ATOM 743 C CA . SER A 1 96 ? -97.607 -1.146 108.328 1.00 32.81 96 SER A CA 1
ATOM 744 C C . SER A 1 96 ? -98.222 -2.336 109.155 1.00 32.81 96 SER A C 1
ATOM 746 O O . SER A 1 96 ? -98.763 -3.233 108.519 1.00 32.81 96 SER A O 1
ATOM 748 N N . SER A 1 97 ? -98.035 -2.544 110.480 1.00 34.88 97 SER A N 1
ATOM 749 C CA . SER A 1 97 ? -98.692 -1.997 111.721 1.00 34.88 97 SER A CA 1
ATOM 750 C C . SER A 1 97 ? -100.098 -2.550 112.129 1.00 34.88 97 SER A C 1
ATOM 752 O O . SER A 1 97 ? -100.830 -3.015 111.263 1.00 34.88 97 SER A O 1
ATOM 754 N N . ASP A 1 98 ? -100.444 -2.417 113.435 1.00 32.72 98 ASP A N 1
ATOM 755 C CA . ASP A 1 98 ? -101.787 -2.441 114.111 1.00 32.72 98 ASP A CA 1
ATOM 756 C C . ASP A 1 98 ? -102.394 -3.807 114.580 1.00 32.72 98 ASP A C 1
ATOM 758 O O . ASP A 1 98 ? -102.145 -4.831 113.950 1.00 32.72 98 ASP A O 1
ATOM 762 N N . SER A 1 99 ? -103.261 -3.934 115.621 1.00 38.47 99 SER A N 1
ATOM 763 C CA . SER A 1 99 ? -103.403 -3.239 116.941 1.00 38.47 99 SER A CA 1
ATOM 764 C C . SER A 1 99 ? -104.362 -3.988 117.932 1.00 38.47 99 SER A C 1
ATOM 766 O O . SER A 1 99 ? -105.174 -4.797 117.496 1.00 38.47 99 SER A O 1
ATOM 768 N N . ASP A 1 100 ? -104.261 -3.682 119.241 1.00 36.34 100 ASP A N 1
ATOM 769 C CA . ASP A 1 100 ? -105.219 -3.743 120.396 1.00 36.34 100 ASP A CA 1
ATOM 770 C C . ASP A 1 100 ? -106.345 -4.803 120.585 1.00 36.34 100 ASP A C 1
ATOM 772 O O . ASP A 1 100 ? -107.171 -5.027 119.701 1.00 36.34 100 ASP A O 1
ATOM 776 N N . SER A 1 101 ? -106.542 -5.264 121.846 1.00 39.97 101 SER A N 1
ATOM 777 C CA . SER A 1 101 ? -107.825 -5.164 122.618 1.00 39.97 101 SER A CA 1
ATOM 778 C C . SER A 1 101 ? -107.788 -5.781 124.044 1.00 39.97 101 SER A C 1
ATOM 780 O O . SER A 1 101 ? -107.052 -6.729 124.301 1.00 39.97 101 SER A O 1
ATOM 782 N N . GLU A 1 102 ? -108.628 -5.275 124.966 1.00 34.47 102 GLU A N 1
ATOM 783 C CA . GLU A 1 102 ? -108.704 -5.653 126.403 1.00 34.47 102 GLU A CA 1
ATOM 784 C C . GLU A 1 102 ? -110.005 -6.400 126.813 1.00 34.47 102 GLU A C 1
ATOM 786 O O . GLU A 1 102 ? -110.973 -6.439 126.054 1.00 34.47 102 GLU A O 1
ATOM 791 N N . SER A 1 103 ? -110.096 -6.888 128.069 1.00 37.50 103 SER A N 1
ATOM 792 C CA . SER A 1 103 ? -111.388 -7.001 128.794 1.00 37.50 103 SER A CA 1
ATOM 793 C C . SER A 1 103 ? -111.252 -6.988 130.338 1.00 37.50 103 SER A C 1
ATOM 795 O O . SER A 1 103 ? -110.330 -7.584 130.890 1.00 37.50 103 SER A O 1
ATOM 797 N N . PHE A 1 104 ? -112.195 -6.332 131.039 1.00 30.89 104 PHE A N 1
ATOM 798 C CA . PHE A 1 104 ? -112.274 -6.189 132.512 1.00 30.89 104 PHE A CA 1
ATOM 799 C C . PHE A 1 104 ? -113.536 -6.846 133.108 1.00 30.89 104 PHE A C 1
ATOM 801 O O . PHE A 1 104 ? -114.609 -6.635 132.550 1.00 30.89 104 PHE A O 1
ATOM 808 N N . ILE A 1 105 ? -113.443 -7.440 134.315 1.00 30.38 105 ILE A N 1
ATOM 809 C CA . ILE A 1 105 ? -114.448 -7.462 135.425 1.00 30.38 105 ILE A CA 1
ATOM 810 C C . ILE A 1 105 ? -113.616 -7.679 136.730 1.00 30.38 105 ILE A C 1
ATOM 812 O O . ILE A 1 105 ? -112.773 -8.566 136.718 1.00 30.38 105 ILE A O 1
ATOM 816 N N . SER A 1 106 ? -113.597 -6.883 137.819 1.00 28.52 106 SER A N 1
ATOM 817 C CA . SER A 1 106 ? -114.610 -6.193 138.665 1.00 28.52 106 SER A CA 1
ATOM 818 C C . SER A 1 106 ? -115.297 -7.103 139.727 1.00 28.52 106 SER A C 1
ATOM 820 O O . SER A 1 106 ? -115.324 -8.316 139.563 1.00 28.52 106 SER A O 1
ATOM 822 N N . SER A 1 107 ? -115.961 -6.600 140.781 1.00 33.66 107 SER A N 1
ATOM 823 C CA . SER A 1 107 ? -115.408 -6.090 142.064 1.00 33.66 107 SER A CA 1
ATOM 824 C C . SER A 1 107 ? -116.523 -6.008 143.151 1.00 33.66 107 SER A C 1
ATOM 826 O O . SER A 1 107 ? -117.697 -5.953 142.800 1.00 33.66 107 SER A O 1
ATOM 828 N N . VAL A 1 108 ? -116.162 -5.862 144.445 1.00 28.34 108 VAL A N 1
ATOM 829 C CA . VAL A 1 108 ? -117.038 -5.468 145.605 1.00 28.34 108 VAL A CA 1
ATOM 830 C C . VAL A 1 108 ? -118.048 -6.548 146.127 1.00 28.34 108 VAL A C 1
ATOM 832 O O . VAL A 1 108 ? -118.316 -7.514 145.428 1.00 28.34 108 VAL A O 1
ATOM 835 N N . ASN A 1 109 ? -118.731 -6.419 147.290 1.00 32.88 109 ASN A N 1
ATOM 836 C CA . ASN A 1 109 ? -118.282 -6.574 148.705 1.00 32.88 109 ASN A CA 1
ATOM 837 C C . ASN A 1 109 ? -119.486 -6.603 149.722 1.00 32.88 109 ASN A C 1
ATOM 839 O O . ASN A 1 109 ? -120.420 -5.827 149.555 1.00 32.88 109 ASN A O 1
ATOM 843 N N . VAL A 1 110 ? -119.364 -7.348 150.843 1.00 38.03 110 VAL A N 1
ATOM 844 C CA . VAL A 1 110 ? -119.886 -7.055 152.224 1.00 38.03 110 VAL A CA 1
ATOM 845 C C . VAL A 1 110 ? -121.372 -7.280 152.704 1.00 38.03 110 VAL A C 1
ATOM 847 O O . VAL A 1 110 ? -122.336 -6.916 152.043 1.00 38.03 110 VAL A O 1
ATOM 850 N N . TYR A 1 111 ? -121.484 -7.733 153.982 1.00 32.97 111 TYR A N 1
ATOM 851 C CA . TYR A 1 111 ? -122.555 -7.628 155.036 1.00 32.97 111 TYR A CA 1
ATOM 852 C C . TYR A 1 111 ? -123.723 -8.645 155.279 1.00 32.97 111 TYR A C 1
ATOM 854 O O . TYR A 1 111 ? -124.136 -9.395 154.404 1.00 32.97 111 TYR A O 1
ATOM 862 N N . LEU A 1 112 ? -124.263 -8.550 156.527 1.00 36.41 112 LEU A N 1
ATOM 863 C CA . LEU A 1 112 ? -125.369 -9.253 157.254 1.00 36.41 112 LEU A CA 1
ATOM 864 C C . LEU A 1 112 ? -125.087 -10.707 157.731 1.00 36.41 112 LEU A C 1
ATOM 866 O O . LEU A 1 112 ? -124.410 -11.442 157.028 1.00 36.41 112 LEU A O 1
ATOM 870 N N . SER A 1 113 ? -125.543 -11.230 158.894 1.00 31.16 113 SER A N 1
ATOM 871 C CA . SER A 1 113 ? -126.316 -10.741 160.080 1.00 31.16 113 SER A CA 1
ATOM 872 C C . SER A 1 113 ? -125.985 -11.624 161.328 1.00 31.16 113 SER A C 1
ATOM 874 O O . SER A 1 113 ? -125.457 -12.714 161.147 1.00 31.16 113 SER A O 1
ATOM 876 N N . SER A 1 114 ? -126.075 -11.186 162.602 1.00 35.31 114 SER A N 1
ATOM 877 C CA . SER A 1 114 ? -127.254 -11.131 163.526 1.00 35.31 114 SER A CA 1
ATOM 878 C C . SER A 1 114 ? -128.002 -12.480 163.726 1.00 35.31 114 SER A C 1
ATOM 880 O O . SER A 1 114 ? -128.193 -13.186 162.745 1.00 35.31 114 SER A O 1
ATOM 882 N N . ALA A 1 115 ? -128.476 -12.918 164.912 1.00 32.94 115 ALA A N 1
ATOM 883 C CA . ALA A 1 115 ? -128.873 -12.190 166.138 1.00 32.94 115 ALA A CA 1
ATOM 884 C C . ALA A 1 115 ? -128.727 -13.005 167.469 1.00 32.94 115 ALA A C 1
ATOM 886 O O . ALA A 1 115 ? -128.178 -14.103 167.485 1.00 32.94 115 ALA A O 1
ATOM 887 N N . MET A 1 116 ? -129.223 -12.441 168.586 1.00 35.81 116 MET A N 1
ATOM 888 C CA . MET A 1 116 ? -129.271 -13.001 169.961 1.00 35.81 116 MET A CA 1
ATOM 889 C C . MET A 1 116 ? -130.507 -13.885 170.230 1.00 35.81 116 MET A C 1
ATOM 891 O O . MET A 1 116 ? -131.524 -13.700 169.570 1.00 35.81 116 MET A O 1
ATOM 895 N N . ASP A 1 117 ? -130.483 -14.698 171.301 1.00 36.16 117 ASP A N 1
ATOM 896 C CA . ASP A 1 117 ? -131.702 -15.075 172.051 1.00 36.16 117 ASP A CA 1
ATOM 897 C C . ASP A 1 117 ? -131.416 -15.333 173.556 1.00 36.16 117 ASP A C 1
ATOM 899 O O . ASP A 1 117 ? -130.270 -15.595 173.927 1.00 36.16 117 ASP A O 1
ATOM 903 N N . THR A 1 118 ? -132.403 -15.148 174.450 1.00 36.88 118 THR A N 1
ATOM 904 C CA . THR A 1 118 ? -132.189 -14.949 175.912 1.00 36.88 118 THR A CA 1
ATOM 905 C C . THR A 1 118 ? -133.396 -15.345 176.790 1.00 36.88 118 THR A C 1
ATOM 907 O O . THR A 1 118 ? -134.457 -14.755 176.609 1.00 36.88 118 THR A O 1
ATOM 910 N N . ASP A 1 119 ? -133.265 -16.211 177.825 1.00 30.27 119 ASP A N 1
ATOM 911 C CA . ASP A 1 119 ? -134.328 -16.314 178.863 1.00 30.27 119 ASP A CA 1
ATOM 912 C C . ASP A 1 119 ? -134.028 -17.005 180.235 1.00 30.27 119 ASP A C 1
ATOM 914 O O . ASP A 1 119 ? -133.152 -17.855 180.373 1.00 30.27 119 ASP A O 1
ATOM 918 N N . LYS A 1 120 ? -134.868 -16.653 181.230 1.00 34.16 120 LYS A N 1
ATOM 919 C CA . LYS A 1 120 ? -135.322 -17.351 182.471 1.00 34.16 120 LYS A CA 1
ATOM 920 C C . LYS A 1 120 ? -134.346 -17.967 183.509 1.00 34.16 120 LYS A C 1
ATOM 922 O O . LYS A 1 120 ? -134.257 -19.174 183.695 1.00 34.16 120 LYS A O 1
ATOM 927 N N . SER A 1 121 ? -133.874 -17.091 184.404 1.00 32.47 121 SER A N 1
ATOM 928 C CA . SER A 1 121 ? -134.331 -16.983 185.819 1.00 32.47 121 SER A CA 1
ATOM 929 C C . SER A 1 121 ? -134.477 -18.238 186.722 1.00 32.47 121 SER A C 1
ATOM 931 O O . SER A 1 121 ? -135.462 -18.971 186.607 1.00 32.47 121 SER A O 1
ATOM 933 N N . LYS A 1 122 ? -133.646 -18.328 187.788 1.00 43.47 122 LYS A N 1
ATOM 934 C CA . LYS A 1 122 ? -134.088 -18.239 189.214 1.00 43.47 122 LYS A CA 1
ATOM 935 C C . LYS A 1 122 ? -132.947 -18.314 190.259 1.00 43.47 122 LYS A C 1
ATOM 937 O O . LYS A 1 122 ? -132.083 -19.170 190.176 1.00 43.47 122 LYS A O 1
ATOM 942 N N . MET A 1 123 ? -133.084 -17.490 191.309 1.00 37.16 123 MET A N 1
ATOM 94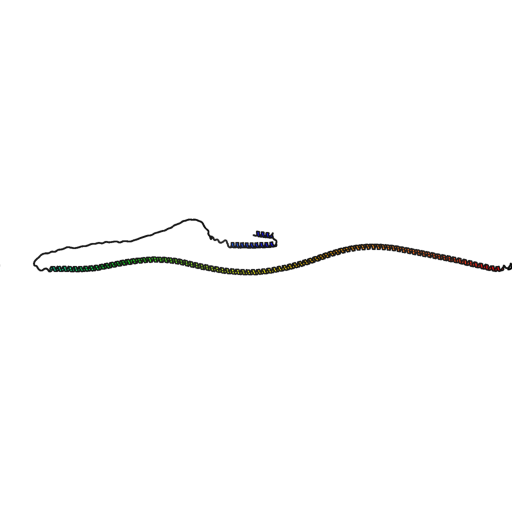3 C CA . MET A 1 123 ? -132.389 -17.482 192.620 1.00 37.16 123 MET A CA 1
ATOM 944 C C . MET A 1 123 ? -130.848 -17.339 192.716 1.00 37.16 123 MET A C 1
ATOM 946 O O . MET A 1 123 ? -130.100 -18.246 192.378 1.00 37.16 123 MET A O 1
ATOM 950 N N . ARG A 1 124 ? -130.466 -16.315 193.505 1.00 38.72 124 ARG A N 1
ATOM 951 C CA . ARG A 1 124 ? -129.258 -16.185 194.356 1.00 38.72 124 ARG A CA 1
ATOM 952 C C . ARG A 1 124 ? -127.948 -15.800 193.641 1.00 38.72 124 ARG A C 1
ATOM 954 O O . ARG A 1 124 ? -127.462 -16.493 192.760 1.00 38.72 124 ARG A O 1
ATOM 961 N N . GLU A 1 125 ? -127.396 -14.661 194.056 1.00 47.09 125 GLU A N 1
ATOM 962 C CA . GLU A 1 125 ? -126.309 -13.933 193.384 1.00 47.09 125 GLU A CA 1
ATOM 963 C C . GLU A 1 125 ? -124.887 -14.438 193.735 1.00 47.09 125 GLU A C 1
ATOM 965 O O . GLU A 1 125 ? -124.705 -15.280 194.614 1.00 47.09 125 GLU A O 1
ATOM 970 N N . ASN A 1 126 ? -123.881 -13.849 193.068 1.00 47.62 126 ASN A N 1
ATOM 971 C CA . ASN A 1 126 ? -122.434 -13.917 193.354 1.00 47.62 126 ASN A CA 1
ATOM 972 C C . ASN A 1 126 ? -121.672 -15.224 193.019 1.00 47.62 126 ASN A C 1
ATOM 974 O O . ASN A 1 126 ? -121.009 -15.776 193.901 1.00 47.62 126 ASN A O 1
ATOM 978 N N . ARG A 1 127 ? -121.668 -15.692 191.747 1.00 50.81 127 ARG A N 1
ATOM 979 C CA . ARG A 1 127 ? -120.666 -16.704 191.296 1.00 50.81 127 ARG A CA 1
ATOM 980 C C . ARG A 1 127 ? -120.350 -16.903 189.790 1.00 50.81 127 ARG A C 1
ATOM 982 O O . ARG A 1 127 ? -119.867 -17.977 189.445 1.00 50.81 127 ARG A O 1
ATOM 989 N N . ARG A 1 128 ? -120.604 -15.948 188.881 1.00 51.59 128 ARG A N 1
ATOM 990 C CA . ARG A 1 128 ? -120.277 -16.103 187.436 1.00 51.59 128 ARG A CA 1
ATOM 991 C C . ARG A 1 128 ? -119.682 -14.835 186.803 1.00 51.59 128 ARG A C 1
ATOM 993 O O . ARG A 1 128 ? -120.405 -14.081 186.162 1.00 51.59 128 ARG A O 1
ATOM 1000 N N . TYR A 1 129 ? -118.377 -14.613 186.974 1.00 54.53 129 TYR A N 1
ATOM 1001 C CA . TYR A 1 129 ? -117.616 -13.633 186.174 1.00 54.53 129 TYR A CA 1
ATOM 1002 C C . TYR A 1 129 ? -116.507 -14.312 185.337 1.00 54.53 129 TYR A C 1
ATOM 1004 O O . TYR A 1 129 ? -116.188 -13.821 184.257 1.00 54.53 129 TYR A O 1
ATOM 1012 N N . GLU A 1 130 ? -115.992 -15.478 185.755 1.00 58.19 130 GLU A N 1
ATOM 1013 C CA . GLU A 1 130 ? -114.997 -16.274 185.011 1.00 58.19 130 GLU A CA 1
ATOM 1014 C C . GLU A 1 130 ? -115.409 -16.634 183.568 1.00 58.19 130 GLU A C 1
ATOM 1016 O O . GLU A 1 130 ? -114.631 -16.426 182.638 1.00 58.19 130 GLU A O 1
ATOM 1021 N N . GLU A 1 131 ? -116.624 -17.166 183.366 1.00 58.41 131 GLU A N 1
ATOM 1022 C CA . GLU A 1 131 ? -117.051 -17.809 182.102 1.00 58.41 131 GLU A CA 1
ATOM 1023 C C . GLU A 1 131 ? -117.052 -16.867 180.876 1.00 58.41 131 GLU A C 1
ATOM 1025 O O . GLU A 1 131 ? -117.065 -17.335 179.736 1.00 58.41 131 GLU A O 1
ATOM 1030 N N . LEU A 1 132 ? -117.053 -15.544 181.088 1.00 61.84 132 LEU A N 1
ATOM 1031 C CA . LEU A 1 132 ? -117.034 -14.550 180.009 1.00 61.84 132 LEU A CA 1
ATOM 1032 C C . LEU A 1 132 ? -115.605 -14.199 179.565 1.00 61.84 132 LEU A C 1
ATOM 1034 O O . LEU A 1 132 ? -115.349 -14.111 178.362 1.00 61.84 132 LEU A O 1
ATOM 1038 N N . ASN A 1 133 ? -114.663 -14.075 180.509 1.00 59.66 133 ASN A N 1
ATOM 1039 C CA . ASN A 1 133 ? -113.249 -13.836 180.196 1.00 59.66 133 ASN A CA 1
ATOM 1040 C C . ASN A 1 133 ? -112.658 -14.977 179.355 1.00 59.66 133 ASN A C 1
ATOM 1042 O O . ASN A 1 133 ? -111.883 -14.720 178.439 1.00 59.66 133 ASN A O 1
ATOM 1046 N N . GLU A 1 134 ? -113.066 -16.224 179.609 1.00 64.81 134 GLU A N 1
ATOM 1047 C CA . GLU A 1 134 ? -112.569 -17.408 178.890 1.00 64.81 134 GLU A CA 1
ATOM 1048 C C . GLU A 1 134 ? -113.037 -17.491 177.417 1.00 64.81 134 GLU A C 1
ATOM 1050 O O . GLU A 1 134 ? -112.494 -18.263 176.624 1.00 64.81 134 GLU A O 1
ATOM 1055 N N . LYS A 1 135 ? -114.036 -16.688 177.022 1.00 68.00 135 LYS A N 1
ATOM 1056 C CA . LYS A 1 135 ? -114.389 -16.474 175.607 1.00 68.00 135 LYS A CA 1
ATOM 1057 C C . LYS A 1 135 ? -113.625 -15.306 174.992 1.00 68.00 135 LYS A C 1
ATOM 1059 O O . LYS A 1 135 ? -113.264 -15.385 173.822 1.00 68.00 135 LYS A O 1
ATOM 1064 N N . LEU A 1 136 ? -113.373 -14.250 175.768 1.00 66.00 136 LEU A N 1
ATOM 1065 C CA . LEU A 1 136 ? -112.600 -13.096 175.311 1.00 66.00 136 LEU A CA 1
ATOM 1066 C C . LEU A 1 136 ? -111.175 -13.520 174.926 1.00 66.00 136 LEU A C 1
ATOM 1068 O O . LEU A 1 136 ? -110.743 -13.243 173.811 1.00 66.00 136 LEU A O 1
ATOM 1072 N N . THR A 1 137 ? -110.501 -14.286 175.790 1.00 67.69 137 THR A N 1
ATOM 1073 C CA . THR A 1 137 ? -109.137 -14.778 175.533 1.00 67.69 137 THR A CA 1
ATOM 1074 C C . THR A 1 137 ? -109.044 -15.652 174.284 1.00 67.69 137 THR A C 1
ATOM 1076 O O . THR A 1 137 ? -108.078 -15.526 173.540 1.00 67.69 137 THR A O 1
ATOM 1079 N N . LYS A 1 138 ? -110.051 -16.492 174.003 1.00 72.94 138 LYS A N 1
ATOM 1080 C CA . LYS A 1 138 ? -110.086 -17.327 172.787 1.00 72.94 138 LYS A CA 1
ATOM 1081 C C . LYS A 1 138 ? -110.186 -16.491 171.514 1.00 72.94 138 LYS A C 1
ATOM 1083 O O . LYS A 1 138 ? -109.409 -16.719 170.596 1.00 72.94 138 LYS A O 1
ATOM 1088 N N . TYR A 1 139 ? -111.060 -15.485 171.474 1.00 72.62 139 TYR A N 1
ATOM 1089 C CA . TYR A 1 139 ? -111.141 -14.593 170.311 1.00 72.62 139 TYR A CA 1
ATOM 1090 C C . TYR A 1 139 ? -109.910 -13.683 170.171 1.00 72.62 139 TYR A C 1
ATOM 1092 O O . TYR A 1 139 ? -109.469 -13.427 169.053 1.00 72.62 139 TYR A O 1
ATOM 1100 N N . GLU A 1 140 ? -109.302 -13.238 171.276 1.00 69.75 140 GLU A N 1
ATOM 1101 C CA . GLU A 1 140 ? -108.012 -12.531 171.247 1.00 69.75 140 GLU A CA 1
ATOM 1102 C C . GLU A 1 140 ? -106.863 -13.413 170.737 1.00 69.75 140 GLU A C 1
ATOM 1104 O O . GLU A 1 140 ? -105.912 -12.899 170.150 1.00 69.75 140 GLU A O 1
ATOM 1109 N N . GLU A 1 141 ? -106.926 -14.725 170.961 1.00 71.81 141 GLU A N 1
ATOM 1110 C CA . GLU A 1 141 ? -105.930 -15.699 170.514 1.00 71.81 141 GLU A CA 1
ATOM 1111 C C . GLU A 1 141 ? -106.127 -16.082 169.041 1.00 71.81 141 GLU A C 1
ATOM 1113 O O . GLU A 1 141 ? -105.173 -16.003 168.270 1.00 71.81 141 GLU A O 1
ATOM 1118 N N . GLU A 1 142 ? -107.362 -16.358 168.608 1.00 71.88 142 GLU A N 1
ATOM 1119 C CA . GLU A 1 142 ? -107.717 -16.559 167.193 1.00 71.88 142 GLU A CA 1
ATOM 1120 C C . GLU A 1 142 ? -107.356 -15.337 166.329 1.00 71.88 142 GLU A C 1
ATOM 1122 O O . GLU A 1 142 ? -106.796 -15.487 165.240 1.00 71.88 142 GLU A O 1
ATOM 1127 N N . LEU A 1 143 ? -107.599 -14.118 166.827 1.00 73.56 143 LEU A N 1
ATOM 1128 C CA . LEU A 1 143 ? -107.219 -12.874 166.148 1.00 73.56 143 LEU A CA 1
ATOM 1129 C C . LEU A 1 143 ? -105.692 -12.720 166.032 1.00 73.56 143 LEU A C 1
ATOM 1131 O O . LEU A 1 143 ? -105.188 -12.263 165.004 1.00 73.56 143 LEU A O 1
ATOM 1135 N N . ARG A 1 144 ? -104.944 -13.135 167.063 1.00 75.62 144 ARG A N 1
ATOM 1136 C CA . ARG A 1 144 ? -103.470 -13.131 167.081 1.00 75.62 144 ARG A CA 1
ATOM 1137 C C . ARG A 1 144 ? -102.909 -14.106 166.046 1.00 75.62 144 ARG A C 1
ATOM 1139 O O . ARG A 1 144 ? -102.019 -13.742 165.279 1.00 75.62 144 ARG A O 1
ATOM 1146 N N . ASP A 1 145 ? -103.480 -15.305 165.985 1.00 76.94 145 ASP A N 1
ATOM 1147 C CA . ASP A 1 145 ? -103.102 -16.371 165.055 1.00 76.94 145 ASP A CA 1
ATOM 1148 C C . ASP A 1 145 ? -103.455 -16.017 163.597 1.00 76.94 145 ASP A C 1
ATOM 1150 O O . ASP A 1 145 ? -102.692 -16.303 162.671 1.00 76.94 145 ASP A O 1
ATOM 1154 N N . SER A 1 146 ? -104.589 -15.339 163.382 1.00 75.25 146 SER A N 1
ATOM 1155 C CA . SER A 1 146 ? -104.995 -14.832 162.067 1.00 75.25 146 SER A CA 1
ATOM 1156 C C . SER A 1 146 ? -104.091 -13.695 161.581 1.00 75.25 146 SER A C 1
ATOM 1158 O O . SER A 1 146 ? -103.690 -13.703 160.418 1.00 75.25 146 SER A O 1
ATOM 1160 N N . ASN A 1 147 ? -103.707 -12.755 162.453 1.00 74.81 147 ASN A N 1
ATOM 1161 C CA . ASN A 1 147 ? -102.740 -11.706 162.106 1.00 74.81 147 ASN A CA 1
ATOM 1162 C C . ASN A 1 147 ? -101.340 -12.275 161.825 1.00 74.81 147 ASN A C 1
ATOM 1164 O O . ASN A 1 147 ? -100.656 -11.788 160.928 1.00 74.81 147 ASN A O 1
ATOM 1168 N N . LEU A 1 148 ? -100.914 -13.322 162.541 1.00 79.12 148 LEU A N 1
ATOM 1169 C CA . LEU A 1 148 ? -99.632 -13.981 162.274 1.00 79.12 148 LEU A CA 1
ATOM 1170 C C . LEU A 1 148 ? -99.624 -14.671 160.898 1.00 79.12 148 LEU A C 1
ATOM 1172 O O . LEU A 1 148 ? -98.649 -14.555 160.158 1.00 79.12 148 LEU A O 1
ATOM 1176 N N . LYS A 1 149 ? -100.728 -15.332 160.521 1.00 79.81 149 LYS A N 1
ATOM 1177 C CA . LYS A 1 149 ? -100.909 -15.914 159.178 1.00 79.81 149 LYS A CA 1
ATOM 1178 C C . LYS A 1 149 ? -100.974 -14.843 158.087 1.00 79.81 149 LYS A C 1
ATOM 1180 O O . LYS A 1 149 ? -100.384 -15.048 157.030 1.00 79.81 149 LYS A O 1
ATOM 1185 N N . LEU A 1 150 ? -101.628 -13.708 158.349 1.00 81.00 150 LEU A N 1
ATOM 1186 C CA . LEU A 1 150 ? -101.664 -12.569 157.427 1.00 81.00 150 LEU A CA 1
ATOM 1187 C C . LEU A 1 150 ? -100.252 -12.026 157.170 1.00 81.00 150 LEU A C 1
ATOM 1189 O O . LEU A 1 150 ? -99.838 -11.963 156.020 1.00 81.00 150 LEU A O 1
ATOM 1193 N N . LEU A 1 151 ? -99.482 -11.739 158.225 1.00 79.31 151 LEU A N 1
ATOM 1194 C CA . LEU A 1 151 ? -98.102 -11.249 158.113 1.00 79.31 151 LEU A CA 1
ATOM 1195 C C . LEU A 1 151 ? -97.185 -12.212 157.345 1.00 79.31 151 LEU A C 1
ATOM 1197 O O . LEU A 1 151 ? -96.376 -11.771 156.531 1.00 79.31 151 LEU A O 1
ATOM 1201 N N . LEU A 1 152 ? -97.315 -13.524 157.567 1.00 79.44 152 LEU A N 1
ATOM 1202 C CA . LEU A 1 152 ? -96.547 -14.530 156.824 1.00 79.44 152 LEU A CA 1
ATOM 1203 C C . LEU A 1 152 ? -96.946 -14.580 155.340 1.00 79.44 152 LEU A C 1
ATOM 1205 O O . LEU A 1 152 ? -96.070 -14.673 154.481 1.00 79.44 152 LEU A O 1
ATOM 1209 N N . ALA A 1 153 ? -98.241 -14.466 155.029 1.00 76.94 153 ALA A N 1
ATOM 1210 C CA . ALA A 1 153 ? -98.729 -14.392 153.653 1.00 76.94 153 ALA A CA 1
ATOM 1211 C C . ALA A 1 153 ? -98.303 -13.087 152.955 1.00 76.94 153 ALA A C 1
ATOM 1213 O O . ALA A 1 153 ? -97.920 -13.118 151.789 1.00 76.94 153 ALA A O 1
ATOM 1214 N N . GLU A 1 154 ? -98.299 -11.952 153.655 1.00 78.56 154 GLU A N 1
ATOM 1215 C CA . GLU A 1 154 ? -97.781 -10.675 153.148 1.00 78.56 154 GLU A CA 1
ATOM 1216 C C . GLU A 1 154 ? -96.269 -10.749 152.878 1.00 78.56 154 GLU A C 1
ATOM 1218 O O . GLU A 1 154 ? -95.810 -10.331 151.812 1.00 78.56 154 GLU A O 1
ATOM 1223 N N . GLU A 1 155 ? -95.485 -11.353 153.779 1.00 78.81 155 GLU A N 1
ATOM 1224 C CA . GLU A 1 155 ? -94.048 -11.569 153.567 1.00 78.81 155 GLU A CA 1
ATOM 1225 C C . GLU A 1 155 ? -93.779 -12.523 152.385 1.00 78.81 155 GLU A C 1
ATOM 1227 O O . GLU A 1 155 ? -92.838 -12.315 151.613 1.00 78.81 155 GLU A O 1
ATOM 1232 N N . GLU A 1 156 ? -94.612 -13.551 152.193 1.00 81.31 156 GLU A N 1
ATOM 1233 C CA . GLU A 1 156 ? -94.536 -14.449 151.036 1.00 81.31 156 GLU A CA 1
ATOM 1234 C C . GLU A 1 156 ? -94.943 -13.752 149.728 1.00 81.31 156 GLU A C 1
ATOM 1236 O O . GLU A 1 156 ? -94.230 -13.878 148.731 1.00 81.31 156 GLU A O 1
ATOM 1241 N N . ILE A 1 157 ? -95.995 -12.927 149.729 1.00 78.56 157 ILE A N 1
ATOM 1242 C CA . ILE A 1 157 ? -96.383 -12.085 148.585 1.00 78.56 157 ILE A CA 1
ATOM 1243 C C . ILE A 1 157 ? -95.248 -11.124 148.209 1.00 78.56 157 ILE A C 1
ATOM 1245 O O . ILE A 1 157 ? -94.965 -10.957 147.020 1.00 78.56 157 ILE A O 1
ATOM 1249 N N . VAL A 1 158 ? -94.540 -10.537 149.180 1.00 82.94 158 VAL A N 1
ATOM 1250 C CA . VAL A 1 158 ? -93.353 -9.700 148.924 1.00 82.94 158 VAL A CA 1
ATOM 1251 C C . VAL A 1 158 ? -92.189 -10.530 148.364 1.00 82.94 158 VAL A C 1
ATOM 1253 O O . VAL A 1 158 ? -91.528 -10.097 147.413 1.00 82.94 158 VAL A O 1
ATOM 1256 N N . LYS A 1 159 ? -91.949 -11.748 148.867 1.00 82.81 159 LYS A N 1
ATOM 1257 C CA . LYS A 1 159 ? -90.939 -12.680 148.317 1.00 82.81 159 LYS A CA 1
ATOM 1258 C C . LYS A 1 159 ? -91.278 -13.146 146.897 1.00 82.81 159 LYS A C 1
ATOM 1260 O O . LYS A 1 159 ? -90.366 -13.332 146.093 1.00 82.81 159 LYS A O 1
ATOM 1265 N N . LEU A 1 160 ? -92.556 -13.315 146.562 1.00 83.00 160 LEU A N 1
ATOM 1266 C CA . LEU A 1 160 ? -93.006 -13.665 145.214 1.00 83.00 160 LEU A CA 1
ATOM 1267 C C . LEU A 1 160 ? -92.930 -12.459 144.270 1.00 83.00 160 LEU A C 1
ATOM 1269 O O . LEU A 1 160 ? -92.332 -12.587 143.208 1.00 83.00 160 LEU A O 1
ATOM 1273 N N . ASN A 1 161 ? -93.384 -11.268 144.675 1.00 82.06 161 ASN A N 1
ATOM 1274 C CA . ASN A 1 161 ? -93.228 -10.032 143.889 1.00 82.06 161 ASN A CA 1
ATOM 1275 C C . ASN A 1 161 ? -91.755 -9.704 143.593 1.00 82.06 161 ASN A C 1
ATOM 1277 O O . ASN A 1 161 ? -91.406 -9.320 142.480 1.00 82.06 161 ASN A O 1
ATOM 1281 N N . THR A 1 162 ? -90.862 -9.875 144.573 1.00 79.94 162 THR A N 1
ATOM 1282 C CA . THR A 1 162 ? -89.420 -9.628 144.380 1.00 79.94 162 THR A CA 1
ATOM 1283 C C . THR A 1 162 ? -88.709 -10.720 143.576 1.00 79.94 162 THR A C 1
ATOM 1285 O O . THR A 1 162 ? -87.614 -10.466 143.072 1.00 79.94 162 THR A O 1
ATOM 1288 N N . LYS A 1 163 ? -89.311 -11.906 143.407 1.00 84.31 163 LYS A N 1
ATOM 1289 C CA . LYS A 1 163 ? -88.891 -12.909 142.412 1.00 84.31 163 LYS A CA 1
ATOM 1290 C C . LYS A 1 163 ? -89.459 -12.597 141.028 1.00 84.31 163 LYS A C 1
ATOM 1292 O O . LYS A 1 163 ? -88.701 -12.636 140.067 1.00 84.31 163 LYS A O 1
ATOM 1297 N N . LEU A 1 164 ? -90.738 -12.233 140.935 1.00 84.31 164 LEU A N 1
ATOM 1298 C CA . LEU A 1 164 ? -91.414 -11.883 139.684 1.00 84.31 164 LEU A CA 1
ATOM 1299 C C . LEU A 1 164 ? -90.700 -10.717 138.991 1.00 84.31 164 LEU A C 1
ATOM 1301 O O . LEU A 1 164 ? -90.223 -10.892 137.879 1.00 84.31 164 LEU A O 1
ATOM 1305 N N . LYS A 1 165 ? -90.442 -9.615 139.707 1.00 83.44 165 LYS A N 1
ATOM 1306 C CA . LYS A 1 165 ? -89.673 -8.467 139.186 1.00 83.44 165 LYS A CA 1
ATOM 1307 C C . LYS A 1 165 ? -88.240 -8.796 138.762 1.00 83.44 165 LYS A C 1
ATOM 1309 O O . LYS A 1 165 ? -87.675 -8.110 137.917 1.00 83.44 165 LYS A O 1
ATOM 1314 N N . LYS A 1 166 ? -87.635 -9.846 139.329 1.00 84.62 166 LYS A N 1
ATOM 1315 C CA . LYS A 1 166 ? -86.335 -10.362 138.865 1.00 84.62 166 LYS A CA 1
ATOM 1316 C C . LYS A 1 166 ? -86.481 -11.229 137.616 1.00 84.62 166 LYS A C 1
ATOM 1318 O O . LYS A 1 166 ? -85.598 -11.182 136.774 1.00 84.62 166 LYS A O 1
ATOM 1323 N N . SER A 1 167 ? -87.576 -11.977 137.483 1.00 81.25 167 SER A N 1
ATOM 1324 C CA . SER A 1 167 ? -87.908 -12.726 136.268 1.00 81.25 167 SER A CA 1
ATOM 1325 C C . SER A 1 167 ? -88.191 -11.776 135.104 1.00 81.25 167 SER A C 1
ATOM 1327 O O . SER A 1 167 ? -87.536 -11.887 134.079 1.00 81.25 167 SER A O 1
ATOM 1329 N N . GLU A 1 168 ? -89.057 -10.778 135.302 1.00 85.06 168 GLU A N 1
ATOM 1330 C CA . GLU A 1 168 ? -89.359 -9.706 134.337 1.00 85.06 168 GLU A CA 1
ATOM 1331 C C . GLU A 1 168 ? -88.078 -8.970 133.902 1.00 85.06 168 GLU A C 1
ATOM 1333 O O . GLU A 1 168 ? -87.832 -8.767 132.716 1.00 85.06 168 GLU A O 1
ATOM 1338 N N . SER A 1 169 ? -87.198 -8.633 134.855 1.00 84.50 169 SER A N 1
ATOM 1339 C CA . SER A 1 169 ? -85.906 -7.999 134.563 1.00 84.50 169 SER A CA 1
ATOM 1340 C C . SER A 1 169 ? -84.919 -8.899 133.807 1.00 84.50 169 SER A C 1
ATOM 1342 O O . SER A 1 169 ? -84.044 -8.365 133.128 1.00 84.50 169 SER A O 1
ATOM 1344 N N . LEU A 1 170 ? -85.011 -10.227 133.935 1.00 87.44 170 LEU A N 1
ATOM 1345 C CA . LEU A 1 170 ? -84.191 -11.174 133.169 1.00 87.44 170 LEU A CA 1
ATOM 1346 C C . LEU A 1 170 ? -84.789 -11.425 131.781 1.00 87.44 170 LEU A C 1
ATOM 1348 O O . LEU A 1 170 ? -84.046 -11.546 130.815 1.00 87.44 170 LEU A O 1
ATOM 1352 N N . GLU A 1 171 ? -86.115 -11.454 131.671 1.00 85.38 171 GLU A N 1
ATOM 1353 C CA . GLU A 1 171 ? -86.837 -11.597 130.408 1.00 85.38 171 GLU A CA 1
ATOM 1354 C C . GLU A 1 171 ? -86.605 -10.392 129.489 1.00 85.38 171 GLU A C 1
ATOM 1356 O O . GLU A 1 171 ? -86.275 -10.579 128.321 1.00 85.38 171 GLU A O 1
ATOM 1361 N N . LEU A 1 172 ? -86.649 -9.165 130.021 1.00 86.69 172 LEU A N 1
ATOM 1362 C CA . LEU A 1 172 ? -86.301 -7.951 129.271 1.00 86.69 172 LEU A CA 1
ATOM 1363 C C . LEU A 1 172 ? -84.837 -7.941 128.798 1.00 86.69 172 LEU A C 1
ATOM 1365 O O . LEU A 1 172 ? -84.553 -7.521 127.678 1.00 86.69 172 LEU A O 1
ATOM 1369 N N . GLU A 1 173 ? -83.901 -8.423 129.619 1.00 87.38 173 GLU A N 1
ATOM 1370 C CA . GLU A 1 173 ? -82.484 -8.508 129.238 1.00 87.38 173 GLU A CA 1
ATOM 1371 C C . GLU A 1 173 ? -82.239 -9.620 128.197 1.00 87.38 173 GLU A C 1
ATOM 1373 O O . GLU A 1 173 ? -81.433 -9.432 127.287 1.00 87.38 173 GLU A O 1
ATOM 1378 N N . LEU A 1 174 ? -82.988 -10.729 128.249 1.00 90.00 174 LEU A N 1
ATOM 1379 C CA . LEU A 1 174 ? -82.981 -11.767 127.210 1.00 90.00 174 LEU A CA 1
ATOM 1380 C C . LEU A 1 174 ? -83.609 -11.279 125.896 1.00 90.00 174 LEU A C 1
ATOM 1382 O O . LEU A 1 174 ? -83.024 -11.499 124.840 1.00 90.00 174 LEU A O 1
ATOM 1386 N N . GLN A 1 175 ? -84.746 -10.575 125.934 1.00 89.75 175 GLN A N 1
ATOM 1387 C CA . GLN A 1 175 ? -85.352 -9.959 124.743 1.00 89.75 175 GLN A CA 1
ATOM 1388 C C . GLN A 1 175 ? -84.395 -8.951 124.092 1.00 89.75 175 GLN A C 1
ATOM 1390 O O . GLN A 1 175 ? -84.208 -8.969 122.877 1.00 89.75 175 GLN A O 1
ATOM 1395 N N . LYS A 1 176 ? -83.719 -8.123 124.897 1.00 91.19 176 LYS A N 1
ATOM 1396 C CA . LYS A 1 176 ? -82.666 -7.209 124.435 1.00 91.19 176 LYS A CA 1
ATOM 1397 C C . LYS A 1 176 ? -81.508 -7.949 123.756 1.00 91.19 176 LYS A C 1
ATOM 1399 O O . LYS A 1 176 ? -81.091 -7.535 122.679 1.00 91.19 176 LYS A O 1
ATOM 1404 N N . GLN A 1 177 ? -81.028 -9.052 124.335 1.00 91.94 177 GLN A N 1
ATOM 1405 C CA . GLN A 1 177 ? -79.979 -9.881 123.724 1.00 91.94 177 GLN A CA 1
ATOM 1406 C C . GLN A 1 177 ? -80.444 -10.560 122.428 1.00 91.94 177 GLN A C 1
ATOM 1408 O O . GLN A 1 177 ? -79.657 -10.666 121.493 1.00 91.94 177 GLN A O 1
ATOM 1413 N N . ILE A 1 178 ? -81.712 -10.973 122.330 1.00 89.50 178 ILE A N 1
ATOM 1414 C CA . ILE A 1 178 ? -82.294 -11.504 121.087 1.00 89.50 178 ILE A CA 1
ATOM 1415 C C . ILE A 1 178 ? -82.295 -10.423 119.999 1.00 89.50 178 ILE A C 1
ATOM 1417 O O . ILE A 1 178 ? -81.746 -10.662 118.930 1.00 89.50 178 ILE A O 1
ATOM 1421 N N . ILE A 1 179 ? -82.795 -9.217 120.288 1.00 90.25 179 ILE A N 1
ATOM 1422 C CA . ILE A 1 179 ? -82.812 -8.089 119.336 1.00 90.25 179 ILE A CA 1
ATOM 1423 C C . ILE A 1 179 ? -81.386 -7.707 118.894 1.00 90.25 179 ILE A C 1
ATOM 1425 O O . ILE A 1 179 ? -81.143 -7.443 117.716 1.00 90.25 179 ILE A O 1
ATOM 1429 N N . GLU A 1 180 ? -80.419 -7.703 119.816 1.00 90.62 180 GLU A N 1
ATOM 1430 C CA . GLU A 1 180 ? -79.010 -7.422 119.512 1.00 90.62 180 GLU A CA 1
ATOM 1431 C C . GLU A 1 180 ? -78.381 -8.517 118.627 1.00 90.62 180 GLU A C 1
ATOM 1433 O O . GLU A 1 180 ? -77.656 -8.204 117.679 1.00 90.62 180 GLU A O 1
ATOM 1438 N N . LEU A 1 181 ? -78.712 -9.793 118.862 1.00 90.00 181 LEU A N 1
ATOM 1439 C CA . LEU A 1 181 ? -78.292 -10.917 118.018 1.00 90.00 181 LEU A CA 1
ATOM 1440 C C . LEU A 1 181 ? -78.980 -10.916 116.645 1.00 90.00 181 LEU A C 1
ATOM 1442 O O . LEU A 1 181 ? -78.315 -11.202 115.653 1.00 90.00 181 LEU A O 1
ATOM 1446 N N . GLU A 1 182 ? -80.261 -10.563 116.554 1.00 90.50 182 GLU A N 1
ATOM 1447 C CA . GLU A 1 182 ? -81.004 -10.438 115.292 1.00 90.50 182 GLU A CA 1
ATOM 1448 C C . GLU A 1 182 ? -80.463 -9.290 114.430 1.00 90.50 182 GLU A C 1
ATOM 1450 O O . GLU A 1 182 ? -80.256 -9.464 113.225 1.00 90.50 182 GLU A O 1
ATOM 1455 N N . ALA A 1 183 ? -80.143 -8.144 115.038 1.00 89.69 183 ALA A N 1
ATOM 1456 C CA . ALA A 1 183 ? -79.471 -7.035 114.363 1.00 89.69 183 ALA A CA 1
ATOM 1457 C C . ALA A 1 183 ? -78.048 -7.419 113.915 1.00 89.69 183 ALA A C 1
ATOM 1459 O O . ALA A 1 183 ? -77.659 -7.151 112.776 1.00 89.69 183 ALA A O 1
ATOM 1460 N N . CYS A 1 184 ? -77.280 -8.101 114.771 1.00 90.44 184 CYS A N 1
ATOM 1461 C CA . CYS A 1 184 ? -75.941 -8.597 114.446 1.00 90.44 184 CYS A CA 1
ATOM 1462 C C . CYS A 1 184 ? -75.969 -9.628 113.300 1.00 90.44 184 CYS A C 1
ATOM 1464 O O . CYS A 1 184 ? -75.186 -9.529 112.354 1.00 90.44 184 CYS A O 1
ATOM 1466 N N . PHE A 1 185 ? -76.919 -10.566 113.327 1.00 89.25 185 PHE A N 1
ATOM 1467 C CA . PHE A 1 185 ? -77.135 -11.548 112.267 1.00 89.25 185 PHE A CA 1
ATOM 1468 C C . PHE A 1 185 ? -77.575 -10.885 110.958 1.00 89.25 185 PHE A C 1
ATOM 1470 O O . PHE A 1 185 ? -77.043 -11.220 109.903 1.00 89.25 185 PHE A O 1
ATOM 1477 N N . SER A 1 186 ? -78.474 -9.899 111.013 1.00 89.94 186 SER A N 1
ATOM 1478 C CA . SER A 1 186 ? -78.920 -9.141 109.834 1.00 89.94 186 SER A CA 1
ATOM 1479 C C . SER A 1 186 ? -77.771 -8.366 109.184 1.00 89.94 186 SER A C 1
ATOM 1481 O O . SER A 1 186 ? -77.602 -8.423 107.966 1.00 89.94 186 SER A O 1
ATOM 1483 N N . ASN A 1 187 ? -76.926 -7.716 109.990 1.00 91.62 187 ASN A N 1
ATOM 1484 C CA . ASN A 1 187 ? -75.712 -7.047 109.516 1.00 91.62 187 ASN A CA 1
ATOM 1485 C C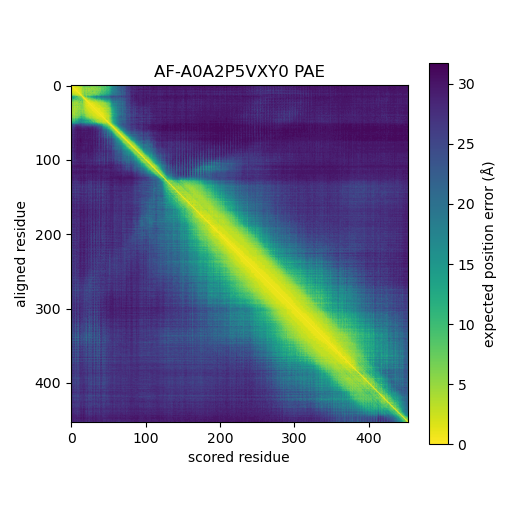 . ASN A 1 187 ? -74.719 -8.045 108.900 1.00 91.62 187 ASN A C 1
ATOM 1487 O O . ASN A 1 187 ? -74.202 -7.799 107.814 1.00 91.62 187 ASN A O 1
ATOM 1491 N N . SER A 1 188 ? -74.498 -9.191 109.550 1.00 90.75 188 SER A N 1
ATOM 1492 C CA . SER A 1 188 ? -73.632 -10.264 109.044 1.00 90.75 188 SER A CA 1
ATOM 1493 C C . SER A 1 188 ? -74.147 -10.850 107.723 1.00 90.75 188 SER A C 1
ATOM 1495 O O . SER A 1 188 ? -73.376 -11.055 106.792 1.00 90.75 188 SER A O 1
ATOM 1497 N N . ASN A 1 189 ? -75.459 -11.051 107.589 1.00 91.06 189 ASN A N 1
ATOM 1498 C CA . ASN A 1 189 ? -76.076 -11.567 106.368 1.00 91.06 189 ASN A CA 1
ATOM 1499 C C . ASN A 1 189 ? -76.027 -10.543 105.215 1.00 91.06 189 ASN A C 1
ATOM 1501 O O . ASN A 1 189 ? -75.784 -10.918 104.070 1.00 91.06 189 ASN A O 1
ATOM 1505 N N . SER A 1 190 ? -76.187 -9.250 105.521 1.00 90.25 190 SER A N 1
ATOM 1506 C CA . SER A 1 190 ? -75.967 -8.150 104.570 1.00 90.25 190 SER A CA 1
ATOM 1507 C C . SER A 1 190 ? -74.510 -8.101 104.087 1.00 90.25 190 SER A C 1
ATOM 1509 O O . SER A 1 190 ? -74.249 -8.007 102.889 1.00 90.25 190 SER A O 1
ATOM 1511 N N . GLU A 1 191 ? -73.553 -8.258 105.004 1.00 93.38 191 GLU A N 1
ATOM 1512 C CA . GLU A 1 191 ? -72.118 -8.294 104.700 1.00 93.38 191 GLU A CA 1
ATOM 1513 C C . GLU A 1 191 ? -71.729 -9.532 103.871 1.00 93.38 191 GLU A C 1
ATOM 1515 O O . GLU A 1 191 ? -70.989 -9.416 102.896 1.00 93.38 191 GLU A O 1
ATOM 1520 N N . VAL A 1 192 ? -72.281 -10.710 104.182 1.00 92.81 192 VAL A N 1
ATOM 1521 C CA . VAL A 1 192 ? -72.123 -11.927 103.365 1.00 92.81 192 VAL A CA 1
ATOM 1522 C C . VAL A 1 192 ? -72.683 -11.721 101.957 1.00 92.81 192 VAL A C 1
ATOM 1524 O O . VAL A 1 192 ? -72.031 -12.109 100.989 1.00 92.81 192 VAL A O 1
ATOM 1527 N N . MET A 1 193 ? -73.845 -11.078 101.818 1.00 91.81 193 MET A N 1
ATOM 1528 C CA . MET A 1 193 ? -74.438 -10.764 100.515 1.00 91.81 193 MET A CA 1
ATOM 1529 C C . MET A 1 193 ? -73.565 -9.784 99.714 1.00 91.81 193 MET A C 1
ATOM 1531 O O . MET A 1 193 ? -73.284 -10.046 98.545 1.00 91.81 193 MET A O 1
ATOM 1535 N N . ARG A 1 194 ? -73.042 -8.723 100.349 1.00 93.56 194 ARG A N 1
ATOM 1536 C CA . ARG A 1 194 ? -72.081 -7.782 99.740 1.00 93.56 194 ARG A CA 1
ATOM 1537 C C . ARG A 1 194 ? -70.817 -8.496 99.252 1.00 93.56 194 ARG A C 1
ATOM 1539 O O . ARG A 1 194 ? -70.407 -8.311 98.110 1.00 93.56 194 ARG A O 1
ATOM 1546 N N . LEU A 1 195 ? -70.228 -9.353 100.086 1.00 94.06 195 LEU A N 1
ATOM 1547 C CA . LEU A 1 195 ? -69.044 -10.141 99.728 1.00 94.06 195 LEU A CA 1
ATOM 1548 C C . LEU A 1 195 ? -69.328 -11.156 98.606 1.00 94.06 195 LEU A C 1
ATOM 1550 O O . LEU A 1 195 ? -68.431 -11.472 97.827 1.00 94.06 195 LEU A O 1
ATOM 1554 N N . MET A 1 196 ? -70.561 -11.658 98.492 1.00 92.94 196 MET A N 1
ATOM 1555 C CA . MET A 1 196 ? -70.974 -12.566 97.417 1.00 92.94 196 MET A CA 1
ATOM 1556 C C . MET A 1 196 ? -71.139 -11.834 96.073 1.00 92.94 196 MET A C 1
ATOM 1558 O O . MET A 1 196 ? -70.712 -12.358 95.042 1.00 92.94 196 MET A O 1
ATOM 1562 N N . GLU A 1 197 ? -71.670 -10.609 96.091 1.00 94.25 197 GLU A N 1
ATOM 1563 C CA . GLU A 1 197 ? -71.740 -9.693 94.940 1.00 94.25 197 GLU A CA 1
ATOM 1564 C C . GLU A 1 197 ? -70.330 -9.293 94.456 1.00 94.25 197 GLU A C 1
ATOM 1566 O O . GLU A 1 197 ? -70.004 -9.385 93.268 1.00 94.25 197 GLU A O 1
ATOM 1571 N N . GLU A 1 198 ? -69.439 -8.941 95.388 1.00 94.69 198 GLU A N 1
ATOM 1572 C CA . GLU A 1 198 ? -68.030 -8.617 95.112 1.00 94.69 198 GLU A CA 1
ATOM 1573 C C . GLU A 1 198 ? -67.248 -9.825 94.573 1.00 94.69 198 GLU A C 1
ATOM 1575 O O . GLU A 1 198 ? -66.430 -9.683 93.662 1.00 94.69 198 GLU A O 1
ATOM 1580 N N . LEU A 1 199 ? -67.530 -11.038 95.060 1.00 93.44 199 LEU A N 1
ATOM 1581 C CA . LEU A 1 199 ? -66.956 -12.269 94.512 1.00 93.44 199 LEU A CA 1
ATOM 1582 C C . LEU A 1 199 ? -67.478 -12.565 93.094 1.00 93.44 199 LEU A C 1
ATOM 1584 O O . LEU A 1 199 ? -66.709 -13.028 92.248 1.00 93.44 199 LEU A O 1
ATOM 1588 N N . SER A 1 200 ? -68.756 -12.293 92.813 1.00 93.44 200 SER A N 1
ATOM 1589 C CA . SER A 1 200 ? -69.348 -12.497 91.483 1.00 93.44 200 SER A CA 1
ATOM 1590 C C . SER A 1 200 ? -68.768 -11.522 90.453 1.00 93.44 200 SER A C 1
ATOM 1592 O O . SER A 1 200 ? -68.245 -11.948 89.423 1.00 93.44 200 SER A O 1
ATOM 1594 N N . THR A 1 201 ? -68.755 -10.227 90.769 1.00 94.19 201 THR A N 1
ATOM 1595 C CA . THR A 1 201 ? -68.185 -9.182 89.901 1.00 94.19 201 THR A CA 1
ATOM 1596 C C . THR A 1 201 ? -66.674 -9.349 89.705 1.00 94.19 201 THR A C 1
ATOM 1598 O O . THR A 1 201 ? -66.184 -9.253 88.580 1.00 94.19 201 THR A O 1
ATOM 1601 N N . SER A 1 202 ? -65.919 -9.699 90.754 1.00 92.56 202 SER A N 1
ATOM 1602 C CA . SER A 1 202 ? -64.492 -10.045 90.645 1.00 92.56 202 SER A CA 1
ATOM 1603 C C . SER A 1 202 ? -64.256 -11.228 89.696 1.00 92.56 202 SER A C 1
ATOM 1605 O O . SER A 1 202 ? -63.395 -11.166 88.818 1.00 92.56 202 SER A O 1
ATOM 1607 N N . LYS A 1 203 ? -65.076 -12.282 89.791 1.00 95.62 203 LYS A N 1
ATOM 1608 C CA . LYS A 1 203 ? -65.014 -13.457 88.909 1.00 95.62 203 LYS A CA 1
ATOM 1609 C C . LYS A 1 203 ? -65.321 -13.129 87.444 1.00 95.62 203 LYS A C 1
ATOM 1611 O O . LYS A 1 203 ? -64.761 -13.771 86.558 1.00 95.62 203 LYS A O 1
ATOM 1616 N N . GLU A 1 204 ? -66.191 -12.162 87.167 1.00 94.81 204 GLU A N 1
ATOM 1617 C CA . GLU A 1 204 ? -66.469 -11.711 85.796 1.00 94.81 204 GLU A CA 1
ATOM 1618 C C . GLU A 1 204 ? -65.348 -10.828 85.237 1.00 94.81 204 GLU A C 1
ATOM 1620 O O . GLU A 1 204 ? -64.921 -11.045 84.103 1.00 94.81 204 GLU A O 1
ATOM 1625 N N . ASN A 1 205 ? -64.774 -9.942 86.055 1.00 95.62 205 ASN A N 1
ATOM 1626 C CA . ASN A 1 205 ? -63.580 -9.173 85.691 1.00 95.62 205 ASN A CA 1
ATOM 1627 C C . ASN A 1 205 ? -62.372 -10.082 85.389 1.00 95.62 205 ASN A C 1
ATOM 1629 O O . ASN A 1 205 ? -61.644 -9.835 84.428 1.00 95.62 205 ASN A O 1
ATOM 1633 N N . ILE A 1 206 ? -62.185 -11.164 86.159 1.00 94.69 206 ILE A N 1
ATOM 1634 C CA . ILE A 1 206 ? -61.148 -12.173 85.889 1.00 94.69 206 ILE A CA 1
ATOM 1635 C C . ILE A 1 206 ? -61.353 -12.788 84.499 1.00 94.69 206 ILE A C 1
ATOM 1637 O O . ILE A 1 206 ? -60.438 -12.701 83.683 1.00 94.69 206 ILE A O 1
ATOM 1641 N N . LYS A 1 207 ? -62.550 -13.304 84.178 1.00 96.00 207 LYS A N 1
ATOM 1642 C CA . LYS A 1 207 ? -62.848 -13.862 82.841 1.00 96.00 207 LYS A CA 1
ATOM 1643 C C . LYS A 1 207 ? -62.571 -12.872 81.709 1.00 96.00 207 LYS A C 1
ATOM 1645 O O . LYS A 1 207 ? -61.962 -13.245 80.714 1.00 96.00 207 LYS A O 1
ATOM 1650 N N . ALA A 1 208 ? -62.993 -11.614 81.858 1.00 95.25 208 ALA A N 1
ATOM 1651 C CA . ALA A 1 208 ? -62.764 -10.587 80.843 1.00 95.25 208 ALA A CA 1
ATOM 1652 C C . ALA A 1 208 ? -61.260 -10.370 80.589 1.00 95.25 208 ALA A C 1
ATOM 1654 O O . ALA A 1 208 ? -60.833 -10.268 79.439 1.00 95.25 208 ALA A O 1
ATOM 1655 N N . SER A 1 209 ? -60.441 -10.385 81.648 1.00 94.19 209 SER A N 1
ATOM 1656 C CA . SER A 1 209 ? -58.980 -10.329 81.518 1.00 94.19 209 SER A CA 1
ATOM 1657 C C . SER A 1 209 ? -58.364 -11.618 80.950 1.00 94.19 209 SER A C 1
ATOM 1659 O O . SER A 1 209 ? -57.399 -11.542 80.196 1.00 94.19 209 SER A O 1
ATOM 1661 N N . GLU A 1 210 ? -58.929 -12.798 81.232 1.00 95.75 210 GLU A N 1
ATOM 1662 C CA . GLU A 1 210 ? -58.513 -14.068 80.615 1.00 95.75 210 GLU A CA 1
ATOM 1663 C C . GLU A 1 210 ? -58.779 -14.061 79.097 1.00 95.75 210 GLU A C 1
ATOM 1665 O O . GLU A 1 210 ? -57.913 -14.458 78.314 1.00 95.75 210 GLU A O 1
ATOM 1670 N N . GLU A 1 211 ? -59.933 -13.544 78.664 1.00 95.69 211 GLU A N 1
ATOM 1671 C CA . GLU A 1 211 ? -60.283 -13.359 77.249 1.00 95.69 211 GLU A CA 1
ATOM 1672 C C . GLU A 1 211 ? -59.375 -12.323 76.557 1.00 95.69 211 GLU A C 1
ATOM 1674 O O . GLU A 1 211 ? -58.891 -12.573 75.446 1.00 95.69 211 GLU A O 1
ATOM 1679 N N . GLU A 1 212 ? -59.056 -11.201 77.216 1.00 96.31 212 GLU A N 1
ATOM 1680 C CA . GLU A 1 212 ? -58.085 -10.218 76.713 1.00 96.31 212 GLU A CA 1
ATOM 1681 C C . GLU A 1 212 ? -56.677 -10.826 76.575 1.00 96.31 212 GLU A C 1
ATOM 1683 O O . GLU A 1 212 ? -56.033 -10.671 75.534 1.00 96.31 212 GLU A O 1
ATOM 1688 N N . ILE A 1 213 ? -56.217 -11.594 77.568 1.00 95.81 213 ILE A N 1
ATOM 1689 C CA . ILE A 1 213 ? -54.934 -12.314 77.528 1.00 95.81 213 ILE A CA 1
ATOM 1690 C C . ILE A 1 213 ? -54.900 -13.309 76.358 1.00 95.81 213 ILE A C 1
ATOM 1692 O O . ILE A 1 213 ? -53.890 -13.389 75.653 1.00 95.81 213 ILE A O 1
ATOM 1696 N N . VAL A 1 214 ? -55.985 -14.042 76.092 1.00 96.38 214 VAL A N 1
ATOM 1697 C CA . VAL A 1 214 ? -56.082 -14.936 74.922 1.00 96.38 214 VAL A CA 1
ATOM 1698 C C . VAL A 1 214 ? -56.004 -14.147 73.609 1.00 96.38 214 VAL A C 1
ATOM 1700 O O . VAL A 1 214 ? -55.264 -14.545 72.704 1.00 96.38 214 VAL A O 1
ATOM 1703 N N . MET A 1 215 ? -56.693 -13.009 73.504 1.00 96.44 215 MET A N 1
ATOM 1704 C CA . MET A 1 215 ? -56.659 -12.145 72.316 1.00 96.44 215 MET A CA 1
ATOM 1705 C C . MET A 1 215 ? -55.273 -11.536 72.062 1.00 96.44 215 MET A C 1
ATOM 1707 O O . MET A 1 215 ? -54.800 -11.545 70.919 1.00 96.44 215 MET A O 1
ATOM 1711 N N . LEU A 1 216 ? -54.591 -11.072 73.112 1.00 97.06 216 LEU A N 1
ATOM 1712 C CA . LEU A 1 216 ? -53.225 -10.549 73.045 1.00 97.06 216 LEU A CA 1
ATOM 1713 C C . LEU A 1 216 ? -52.222 -11.646 72.665 1.00 97.06 216 LEU A C 1
ATOM 1715 O O . LEU A 1 216 ? -51.422 -11.442 71.754 1.00 97.06 216 LEU A O 1
ATOM 1719 N N . ASN A 1 217 ? -52.311 -12.840 73.258 1.00 96.62 217 ASN A N 1
ATOM 1720 C CA . ASN A 1 217 ? -51.478 -13.987 72.870 1.00 96.62 217 ASN A CA 1
ATOM 1721 C C . ASN A 1 217 ? -51.704 -14.391 71.402 1.00 96.62 217 ASN A C 1
ATOM 1723 O O . ASN A 1 217 ? -50.747 -14.626 70.662 1.00 96.62 217 ASN A O 1
ATOM 1727 N N . ALA A 1 218 ? -52.954 -14.387 70.929 1.00 96.06 218 ALA A N 1
ATOM 1728 C CA . ALA A 1 218 ? -53.277 -14.623 69.523 1.00 96.06 218 ALA A CA 1
ATOM 1729 C C . ALA A 1 218 ? -52.778 -13.500 68.588 1.00 96.06 218 ALA A C 1
ATOM 1731 O O . ALA A 1 218 ? -52.631 -13.718 67.383 1.00 96.06 218 ALA A O 1
ATOM 1732 N N . GLN A 1 219 ? -52.527 -12.288 69.090 1.00 97.25 219 GLN A N 1
ATOM 1733 C CA . GLN A 1 219 ? -51.875 -11.210 68.339 1.00 97.25 219 GLN A CA 1
ATOM 1734 C C . GLN A 1 219 ? -50.342 -11.348 68.346 1.00 97.25 219 GLN A C 1
ATOM 1736 O O . GLN A 1 219 ? -49.732 -11.198 67.287 1.00 97.25 219 GLN A O 1
ATOM 1741 N N . ILE A 1 220 ? -49.736 -11.718 69.479 1.00 96.94 220 ILE A N 1
ATOM 1742 C CA . ILE A 1 220 ? -48.299 -12.023 69.602 1.00 96.94 220 ILE A CA 1
ATOM 1743 C C . ILE A 1 220 ? -47.912 -13.136 68.622 1.00 96.94 220 ILE A C 1
ATOM 1745 O O . ILE A 1 220 ? -47.071 -12.902 67.758 1.00 96.94 220 ILE A O 1
ATOM 1749 N N . LEU A 1 221 ? -48.618 -14.273 68.639 1.00 97.06 221 LEU A N 1
ATOM 1750 C CA . LEU A 1 221 ? -48.387 -15.391 67.711 1.00 97.06 221 LEU A CA 1
ATOM 1751 C C . LEU A 1 221 ? -48.471 -14.972 66.231 1.00 97.06 221 LEU A C 1
ATOM 1753 O O . LEU A 1 221 ? -47.733 -15.492 65.392 1.00 97.06 221 LEU A O 1
ATOM 1757 N N . ARG A 1 222 ? -49.340 -14.012 65.880 1.00 96.69 222 ARG A N 1
ATOM 1758 C CA . ARG A 1 222 ? -49.413 -13.465 64.512 1.00 96.69 222 ARG A CA 1
ATOM 1759 C C . ARG A 1 222 ? -48.196 -12.600 64.175 1.00 96.69 222 ARG A C 1
ATOM 1761 O O . ARG A 1 222 ? -47.686 -12.705 63.062 1.00 96.69 222 ARG A O 1
ATOM 1768 N N . TYR A 1 223 ? -47.697 -11.786 65.105 1.00 96.88 223 TYR A N 1
ATOM 1769 C CA . TYR A 1 223 ? -46.461 -11.026 64.893 1.00 96.88 223 TYR A CA 1
ATOM 1770 C C . TYR A 1 223 ? -45.215 -11.919 64.846 1.00 96.88 223 TYR A C 1
ATOM 1772 O O . TYR A 1 223 ? -44.357 -11.679 64.002 1.00 96.88 223 TYR A O 1
ATOM 1780 N N . GLU A 1 224 ? -45.135 -12.968 65.665 1.00 97.50 224 GLU A N 1
ATOM 1781 C CA . GLU A 1 224 ? -44.040 -13.948 65.642 1.00 97.50 224 GLU A CA 1
ATOM 1782 C C . GLU A 1 224 ? -43.964 -14.687 64.298 1.00 97.50 224 GLU A C 1
ATOM 1784 O O . GLU A 1 224 ? -42.897 -14.742 63.689 1.00 97.50 224 GLU A O 1
ATOM 1789 N N . ASN A 1 225 ? -45.097 -15.172 63.776 1.00 96.50 225 ASN A N 1
ATOM 1790 C CA . ASN A 1 225 ? -45.143 -15.798 62.449 1.00 96.50 225 ASN A CA 1
ATOM 1791 C C . ASN A 1 225 ? -44.784 -14.806 61.326 1.00 96.50 225 ASN A C 1
ATOM 1793 O O . ASN A 1 225 ? -44.048 -15.157 60.407 1.00 96.50 225 ASN A O 1
ATOM 1797 N N . ASN A 1 226 ? -45.238 -13.551 61.408 1.00 97.56 226 ASN A N 1
ATOM 1798 C CA . ASN A 1 226 ? -44.867 -12.519 60.432 1.00 97.56 226 ASN A CA 1
ATOM 1799 C C . ASN A 1 226 ? -43.368 -12.169 60.488 1.00 97.56 226 ASN A C 1
ATOM 1801 O O . ASN A 1 226 ? -42.750 -11.976 59.440 1.00 97.56 226 ASN A O 1
ATOM 1805 N N . LEU A 1 227 ? -42.769 -12.123 61.684 1.00 97.44 227 LEU A N 1
ATOM 1806 C CA . LEU A 1 227 ? -41.326 -11.947 61.877 1.00 97.44 227 LEU A CA 1
ATOM 1807 C C . LEU A 1 227 ? -40.534 -13.128 61.310 1.00 97.44 227 LEU A C 1
ATOM 1809 O O . LEU A 1 227 ? -39.546 -12.905 60.613 1.00 97.44 227 LEU A O 1
ATOM 1813 N N . LEU A 1 228 ? -40.982 -14.364 61.547 1.00 97.38 228 LEU A N 1
ATOM 1814 C CA . LEU A 1 228 ? -40.354 -15.572 61.008 1.00 97.38 228 LEU A CA 1
ATOM 1815 C C . LEU A 1 228 ? -40.390 -15.587 59.472 1.00 97.38 228 LEU A C 1
ATOM 1817 O O . LEU A 1 228 ? -39.349 -15.758 58.839 1.00 97.38 228 LEU A O 1
ATOM 1821 N N . ASN A 1 229 ? -41.556 -15.320 58.875 1.00 97.19 229 ASN A N 1
ATOM 1822 C CA . ASN A 1 229 ? -41.719 -15.232 57.421 1.00 97.19 229 ASN A CA 1
ATOM 1823 C C . ASN A 1 229 ? -40.820 -14.142 56.819 1.00 97.19 229 ASN A C 1
ATOM 1825 O O . ASN A 1 229 ? -40.107 -14.390 55.848 1.00 97.19 229 ASN A O 1
ATOM 1829 N N . ARG A 1 230 ? -40.788 -12.946 57.426 1.00 96.88 230 ARG A N 1
ATOM 1830 C CA . ARG A 1 230 ? -39.938 -11.844 56.952 1.00 96.88 230 ARG A CA 1
ATOM 1831 C C . ARG A 1 230 ? -38.446 -12.130 57.144 1.00 96.88 230 ARG A C 1
ATOM 1833 O O . ARG A 1 230 ? -37.640 -11.686 56.332 1.00 96.88 230 ARG A O 1
ATOM 1840 N N . SER A 1 231 ? -38.069 -12.885 58.177 1.00 97.88 231 SER A N 1
ATOM 1841 C CA . SER A 1 231 ? -36.693 -13.357 58.368 1.00 97.88 231 SER A CA 1
ATOM 1842 C C . SER A 1 231 ? -36.289 -14.375 57.300 1.00 97.88 231 SER A C 1
ATOM 1844 O O . SER A 1 231 ? -35.152 -14.336 56.839 1.00 97.88 231 SER A O 1
ATOM 1846 N N . HIS A 1 232 ? -37.203 -15.257 56.883 1.00 97.44 232 HIS A N 1
ATOM 1847 C CA . HIS A 1 232 ? -36.951 -16.218 55.809 1.00 97.44 232 HIS A CA 1
ATOM 1848 C C . HIS A 1 232 ? -36.758 -15.510 54.460 1.00 97.44 232 HIS A C 1
ATOM 1850 O O . HIS A 1 232 ? -35.763 -15.769 53.789 1.00 97.44 232 HIS A O 1
ATOM 1856 N N . GLU A 1 233 ? -37.636 -14.562 54.117 1.00 97.94 233 GLU A N 1
ATOM 1857 C CA . GLU A 1 233 ? -37.539 -13.731 52.905 1.00 97.94 233 GLU A CA 1
ATOM 1858 C C . GLU A 1 233 ? -36.210 -12.949 52.848 1.00 97.94 233 GLU A C 1
ATOM 1860 O O . GLU A 1 233 ? -35.574 -12.854 51.801 1.00 97.94 233 GLU A O 1
ATOM 1865 N N . VAL A 1 234 ? -35.742 -12.417 53.985 1.00 97.81 234 VAL A N 1
ATOM 1866 C CA . VAL A 1 234 ? -34.438 -11.735 54.075 1.00 97.81 234 VAL A CA 1
ATOM 1867 C C . VAL A 1 234 ? -33.269 -12.694 53.822 1.00 97.81 234 VAL A C 1
ATOM 1869 O O . VAL A 1 234 ? -32.296 -12.296 53.181 1.00 97.81 234 VAL A O 1
ATOM 1872 N N . GLU A 1 235 ? -33.350 -13.944 54.280 1.00 97.62 235 GLU A N 1
ATOM 1873 C CA . GLU A 1 235 ? -32.321 -14.962 54.036 1.00 97.62 235 GLU A CA 1
ATOM 1874 C C . GLU A 1 235 ? -32.325 -15.430 52.562 1.00 97.62 235 GLU A C 1
ATOM 1876 O O . GLU A 1 235 ? -31.259 -15.569 51.962 1.00 97.62 235 GLU A O 1
ATOM 1881 N N . GLU A 1 236 ? -33.500 -15.561 51.933 1.00 97.88 236 GLU A N 1
ATOM 1882 C CA . GLU A 1 236 ? -33.643 -15.853 50.495 1.00 97.88 236 GLU A CA 1
ATOM 1883 C C . GLU A 1 236 ? -33.086 -14.725 49.613 1.00 97.88 236 GLU A C 1
ATOM 1885 O O . GLU A 1 236 ? -32.266 -14.971 48.727 1.00 97.88 236 GLU A O 1
ATOM 1890 N N . LEU A 1 237 ? -33.469 -13.471 49.885 1.00 98.06 237 LEU A N 1
ATOM 1891 C CA . LEU A 1 237 ? -32.968 -12.293 49.163 1.00 98.06 237 LEU A CA 1
ATOM 1892 C C . LEU A 1 237 ? -31.449 -12.125 49.318 1.00 98.06 237 LEU A C 1
ATOM 1894 O O . LEU A 1 237 ? -30.768 -11.708 48.381 1.00 98.06 237 LEU A O 1
ATOM 1898 N N . LYS A 1 238 ? -30.905 -12.474 50.487 1.00 98.44 238 LYS A N 1
ATOM 1899 C CA . LYS A 1 238 ? -29.463 -12.502 50.769 1.00 98.44 238 LYS A CA 1
ATOM 1900 C C . LYS A 1 238 ? -28.749 -13.618 49.996 1.00 98.44 238 LYS A C 1
ATOM 1902 O O . LYS A 1 238 ? -27.653 -13.373 49.495 1.00 98.44 238 LYS A O 1
ATOM 1907 N N . GLY A 1 239 ? -29.372 -14.788 49.841 1.00 98.06 239 GLY A N 1
ATOM 1908 C CA . GLY A 1 239 ? -28.903 -15.856 48.951 1.00 98.06 239 GLY A CA 1
ATOM 1909 C C . GLY A 1 239 ? -28.833 -15.392 47.495 1.00 98.06 239 GLY A C 1
ATOM 1910 O O . GLY A 1 239 ? -27.752 -15.369 46.909 1.00 98.06 239 GLY A O 1
ATOM 1911 N N . ALA A 1 240 ? -29.945 -14.886 46.958 1.00 98.31 240 ALA A N 1
ATOM 1912 C CA . ALA A 1 240 ? -30.016 -14.363 45.591 1.00 98.31 240 ALA A CA 1
ATOM 1913 C C . ALA A 1 240 ? -29.028 -13.203 45.332 1.00 98.31 240 ALA A C 1
ATOM 1915 O O . ALA A 1 240 ? -28.491 -13.074 44.231 1.00 98.31 240 ALA A O 1
ATOM 1916 N N . LEU A 1 241 ? -28.744 -12.371 46.343 1.00 98.25 241 LEU A N 1
ATOM 1917 C CA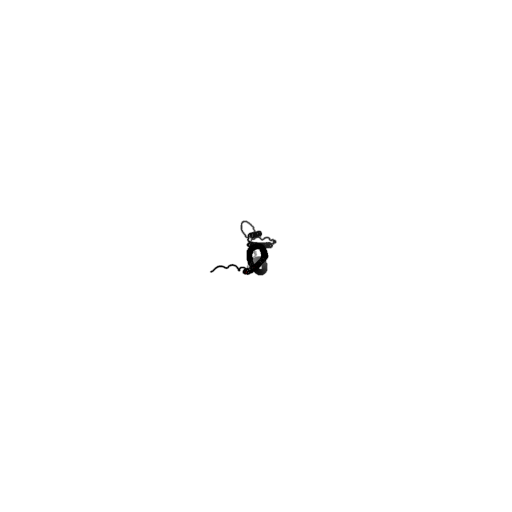 . LEU A 1 241 ? -27.731 -11.315 46.266 1.00 98.25 241 LEU A CA 1
ATOM 1918 C C . LEU A 1 241 ? -26.297 -11.872 46.197 1.00 98.25 241 LEU A C 1
ATOM 1920 O O . LEU A 1 241 ? -25.467 -11.307 45.480 1.00 98.25 241 LEU A O 1
ATOM 1924 N N . CYS A 1 242 ? -25.997 -12.963 46.909 1.00 97.81 242 CYS A N 1
ATOM 1925 C CA . CYS A 1 242 ? -24.726 -13.681 46.779 1.00 97.81 242 CYS A CA 1
ATOM 1926 C C . CYS A 1 242 ? -24.590 -14.321 45.391 1.00 97.81 242 CYS A C 1
ATOM 1928 O O . CYS A 1 242 ? -23.585 -14.085 44.721 1.00 97.81 242 CYS A O 1
ATOM 1930 N N . ASP A 1 243 ? -25.618 -15.027 44.914 1.00 98.25 243 ASP A N 1
ATOM 1931 C CA . ASP A 1 243 ? -25.613 -15.645 43.584 1.00 98.25 243 ASP A CA 1
ATOM 1932 C C . ASP A 1 243 ? -25.417 -14.595 42.480 1.00 98.25 243 ASP A C 1
ATOM 1934 O O . ASP A 1 243 ? -24.581 -14.763 41.589 1.00 98.25 243 ASP A O 1
ATOM 1938 N N . ALA A 1 244 ? -26.132 -13.467 42.546 1.00 97.94 244 ALA A N 1
ATOM 1939 C CA . ALA A 1 244 ? -25.967 -12.364 41.601 1.00 97.94 244 ALA A CA 1
ATOM 1940 C C . ALA A 1 244 ? -24.545 -11.777 41.646 1.00 97.94 244 ALA A C 1
ATOM 1942 O O . ALA A 1 244 ? -23.924 -11.569 40.601 1.00 97.94 244 ALA A O 1
ATOM 1943 N N . ARG A 1 245 ? -24.000 -11.545 42.848 1.00 98.31 245 ARG A N 1
ATOM 1944 C CA . ARG A 1 245 ? -22.632 -11.044 43.056 1.00 98.31 245 ARG A CA 1
ATOM 1945 C C . ARG A 1 245 ? -21.581 -11.965 42.436 1.00 98.31 245 ARG A C 1
ATOM 1947 O O . ARG A 1 245 ? -20.666 -11.469 41.775 1.00 98.31 245 ARG A O 1
ATOM 1954 N N . ASP A 1 246 ? -21.694 -13.271 42.641 1.00 97.75 246 ASP A N 1
ATOM 1955 C CA . ASP A 1 246 ? -20.692 -14.222 42.166 1.00 97.75 246 ASP A CA 1
ATOM 1956 C C . ASP A 1 246 ? -20.809 -14.447 40.650 1.00 97.75 246 ASP A C 1
ATOM 1958 O O . ASP A 1 246 ? -19.785 -14.486 39.963 1.00 97.75 246 ASP A O 1
ATOM 1962 N N . ASN A 1 247 ? -22.024 -14.416 40.088 1.00 98.25 247 ASN A N 1
ATOM 1963 C CA . ASN A 1 247 ? -22.230 -14.340 38.636 1.00 98.25 247 ASN A CA 1
ATOM 1964 C C . ASN A 1 247 ? -21.586 -13.081 38.021 1.00 98.25 247 ASN A C 1
ATOM 1966 O O . ASN A 1 247 ? -20.864 -13.190 37.027 1.00 98.25 247 ASN A O 1
ATOM 1970 N N . PHE A 1 248 ? -21.757 -11.896 38.624 1.00 98.25 248 PHE A N 1
ATOM 1971 C CA . PHE A 1 248 ? -21.063 -10.678 38.174 1.00 98.25 248 PHE A CA 1
ATOM 1972 C C . PHE A 1 248 ? -19.536 -10.783 38.311 1.00 98.25 248 PHE A C 1
ATOM 1974 O O . PHE A 1 248 ? -18.809 -10.251 37.470 1.00 98.25 248 PHE A O 1
ATOM 1981 N N . SER A 1 249 ? -19.031 -11.479 39.333 1.00 98.38 249 SER A N 1
ATOM 1982 C CA . SER A 1 249 ? -17.596 -11.733 39.518 1.00 98.38 249 SER A CA 1
ATOM 1983 C C . SER A 1 249 ? -17.026 -12.603 38.387 1.00 98.38 249 SER A C 1
ATOM 1985 O O . SER A 1 249 ? -16.019 -12.242 37.771 1.00 98.38 249 SER A O 1
ATOM 1987 N N . ILE A 1 250 ? -17.720 -13.694 38.041 1.00 98.06 250 ILE A N 1
ATOM 1988 C CA . ILE A 1 250 ? -17.373 -14.586 36.922 1.00 98.06 250 ILE A CA 1
ATOM 1989 C C . ILE A 1 250 ? -17.439 -13.831 35.587 1.00 98.06 250 ILE A C 1
ATOM 1991 O O . ILE A 1 250 ? -16.494 -13.887 34.799 1.00 98.06 250 ILE A O 1
ATOM 1995 N N . GLN A 1 251 ? -18.513 -13.074 35.342 1.00 98.38 251 GLN A N 1
ATOM 1996 C CA . GLN A 1 251 ? -18.677 -12.302 34.108 1.00 98.38 251 GLN A CA 1
ATOM 1997 C C . GLN A 1 251 ? -17.582 -11.235 33.955 1.00 98.38 251 GLN A C 1
ATOM 1999 O O . GLN A 1 251 ? -17.013 -11.082 32.873 1.00 98.38 251 GLN A O 1
ATOM 2004 N N . LYS A 1 252 ? -17.224 -10.543 35.044 1.00 98.38 252 LYS A N 1
ATOM 2005 C CA . LYS A 1 252 ? -16.113 -9.584 35.071 1.00 98.38 252 LYS A CA 1
ATOM 2006 C C . LYS A 1 252 ? -14.779 -10.250 34.728 1.00 98.38 252 LYS A C 1
ATOM 2008 O O . LYS A 1 252 ? -14.040 -9.707 33.911 1.00 98.38 252 LYS A O 1
ATOM 2013 N N . ALA A 1 253 ? -14.482 -11.417 35.303 1.00 98.25 253 ALA A N 1
ATOM 2014 C CA . ALA A 1 253 ? -13.269 -12.169 34.982 1.00 98.25 253 ALA A CA 1
ATOM 2015 C C . ALA A 1 253 ? -13.245 -12.622 33.507 1.00 98.25 253 ALA A C 1
ATOM 2017 O O . ALA A 1 253 ? -12.209 -12.520 32.851 1.00 98.25 253 ALA A O 1
ATOM 2018 N N . SER A 1 254 ? -14.395 -13.042 32.965 1.00 98.31 254 SER A N 1
ATOM 2019 C CA . SER A 1 254 ? -14.556 -13.397 31.548 1.00 98.31 254 SER A CA 1
ATOM 2020 C C . SER A 1 254 ? -14.229 -12.216 30.628 1.00 98.31 254 SER A C 1
ATOM 2022 O O . SER A 1 254 ? -13.355 -12.333 29.769 1.00 98.31 254 SER A O 1
ATOM 2024 N N . PHE A 1 255 ? -14.835 -11.045 30.861 1.00 98.38 255 PHE A N 1
ATOM 2025 C CA . PHE A 1 255 ? -14.542 -9.841 30.075 1.00 98.38 255 PHE A CA 1
ATOM 2026 C C . PHE A 1 255 ? -13.094 -9.358 30.239 1.00 98.38 255 PHE A C 1
ATOM 2028 O O . PHE A 1 255 ? -12.502 -8.889 29.274 1.00 98.38 255 PHE A O 1
ATOM 2035 N N . GLN A 1 256 ? -12.481 -9.497 31.420 1.00 98.69 256 GLN A N 1
ATOM 2036 C CA . GLN A 1 256 ? -11.058 -9.175 31.599 1.00 98.69 256 GLN A CA 1
ATOM 2037 C C . GLN A 1 256 ? -10.145 -10.100 30.775 1.00 98.69 256 GLN A C 1
ATOM 2039 O O . GLN A 1 256 ? -9.174 -9.621 30.190 1.00 98.69 256 GLN A O 1
ATOM 2044 N N . SER A 1 257 ? -10.476 -11.392 30.677 1.00 98.06 257 SER A N 1
ATOM 2045 C CA . SER A 1 257 ? -9.767 -12.351 29.818 1.00 98.06 257 SER A CA 1
ATOM 2046 C C . SER A 1 257 ? -9.957 -12.042 28.327 1.00 98.06 257 SER A C 1
ATOM 2048 O O . SER A 1 257 ? -8.998 -12.071 27.556 1.00 98.06 257 SER A O 1
ATOM 2050 N N . GLU A 1 258 ? -11.174 -11.672 27.917 1.00 98.69 258 GLU A N 1
ATOM 2051 C CA . GLU A 1 258 ? -11.479 -11.285 26.535 1.00 98.69 258 GLU A CA 1
ATOM 2052 C C . GLU A 1 258 ? -10.751 -9.997 26.122 1.00 98.69 258 GLU A C 1
ATOM 2054 O O . GLU A 1 258 ? -10.115 -9.973 25.071 1.00 98.69 258 GLU A O 1
ATOM 2059 N N . ILE A 1 259 ? -10.759 -8.962 26.970 1.00 98.56 259 ILE A N 1
ATOM 2060 C CA . ILE A 1 259 ? -10.020 -7.708 26.746 1.00 98.56 259 ILE A CA 1
ATOM 2061 C C . ILE A 1 259 ? -8.515 -7.979 26.610 1.00 98.56 259 ILE A C 1
ATOM 2063 O O . ILE A 1 259 ? -7.886 -7.467 25.685 1.00 98.56 259 ILE A O 1
ATOM 2067 N N . PHE A 1 260 ? -7.935 -8.818 27.474 1.00 98.44 260 PHE A N 1
ATOM 2068 C CA . PHE A 1 260 ? -6.518 -9.183 27.377 1.00 98.44 260 PHE A CA 1
ATOM 2069 C C . PHE A 1 260 ? -6.207 -9.937 26.071 1.00 98.44 260 PHE A C 1
ATOM 2071 O O . PHE A 1 260 ? -5.286 -9.568 25.344 1.00 98.44 260 PHE A O 1
ATOM 2078 N N . GLY A 1 261 ? -7.026 -10.932 25.716 1.00 98.44 261 GLY A N 1
ATOM 2079 C CA . GLY A 1 261 ? -6.902 -11.693 24.467 1.00 98.44 261 GLY A CA 1
ATOM 2080 C C . GLY A 1 261 ? -7.312 -10.932 23.196 1.00 98.44 261 GLY A C 1
ATOM 2081 O O . GLY A 1 261 ? -7.221 -11.490 22.097 1.00 98.44 261 GLY A O 1
ATOM 2082 N N . LEU A 1 262 ? -7.798 -9.694 23.314 1.00 98.44 262 LEU A N 1
ATOM 2083 C CA . LEU A 1 262 ? -7.951 -8.738 22.214 1.00 98.44 262 LEU A CA 1
ATOM 2084 C C . LEU A 1 262 ? -6.715 -7.837 22.106 1.00 98.44 262 LEU A C 1
ATOM 2086 O O . LEU A 1 262 ? -6.195 -7.690 21.005 1.00 98.44 262 LEU A O 1
ATOM 2090 N N . LEU A 1 263 ? -6.184 -7.341 23.227 1.00 98.38 263 LEU A N 1
ATOM 2091 C CA . LEU A 1 263 ? -4.956 -6.533 23.282 1.00 98.38 263 LEU A CA 1
ATOM 2092 C C . LEU A 1 263 ? -3.716 -7.301 22.770 1.00 98.38 263 LEU A C 1
ATOM 2094 O O . LEU A 1 263 ? -2.875 -6.750 22.058 1.00 98.38 263 LEU A O 1
ATOM 2098 N N . GLU A 1 264 ? -3.623 -8.602 23.059 1.00 98.44 264 GLU A N 1
ATOM 2099 C CA . GLU A 1 264 ? -2.588 -9.490 22.496 1.00 98.44 264 GLU A CA 1
ATOM 2100 C C . GLU A 1 264 ? -2.708 -9.635 20.962 1.00 98.44 264 GLU A C 1
ATOM 2102 O O . GLU A 1 264 ? -1.707 -9.731 20.254 1.00 98.44 264 GLU A O 1
ATOM 2107 N N . LYS A 1 265 ? -3.931 -9.598 20.413 1.00 98.50 265 LYS A N 1
ATOM 2108 C CA . LYS A 1 265 ? -4.156 -9.621 18.955 1.00 98.50 265 LYS A CA 1
ATOM 2109 C C . LYS A 1 265 ? -3.901 -8.263 18.311 1.00 98.50 265 LYS A C 1
ATOM 2111 O O . LYS A 1 265 ? -3.431 -8.228 17.181 1.00 98.50 265 LYS A O 1
ATOM 2116 N N . GLU A 1 266 ? -4.221 -7.176 19.005 1.00 98.31 266 GLU A N 1
ATOM 2117 C CA . GLU A 1 266 ? -3.965 -5.800 18.573 1.00 98.31 266 GLU A CA 1
ATOM 2118 C C . GLU A 1 266 ? -2.461 -5.582 18.382 1.00 98.31 266 GLU A C 1
ATOM 2120 O O . GLU A 1 266 ? -2.021 -5.332 17.263 1.00 98.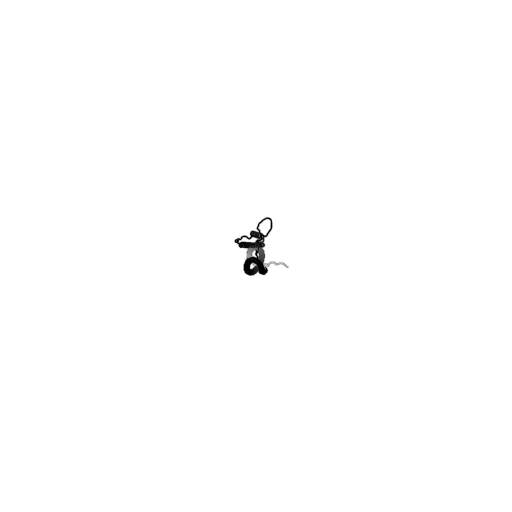31 266 GLU A O 1
ATOM 2125 N N . THR A 1 267 ? -1.666 -5.847 19.420 1.00 98.12 267 THR A N 1
ATOM 2126 C CA . THR A 1 267 ? -0.193 -5.763 19.370 1.00 98.12 267 THR A CA 1
ATOM 2127 C C . THR A 1 267 ? 0.447 -6.699 18.332 1.00 98.12 267 THR A C 1
ATOM 2129 O O . THR A 1 267 ? 1.395 -6.306 17.653 1.00 98.12 267 THR A O 1
ATOM 2132 N N . LEU A 1 268 ? -0.089 -7.910 18.124 1.00 98.62 268 LEU A N 1
ATOM 2133 C CA . LEU A 1 268 ? 0.372 -8.807 17.052 1.00 98.62 268 LEU A CA 1
ATOM 2134 C C . LEU A 1 268 ? 0.041 -8.274 15.646 1.00 98.62 268 LEU A C 1
ATOM 2136 O O . LEU A 1 268 ? 0.825 -8.457 14.712 1.00 98.62 268 LEU A O 1
ATOM 2140 N N . LEU A 1 269 ? -1.120 -7.639 15.466 1.00 98.25 269 LEU A N 1
ATOM 2141 C CA . LEU A 1 269 ? -1.516 -7.036 14.190 1.00 98.25 269 LEU A CA 1
ATOM 2142 C C . LEU A 1 269 ? -0.731 -5.755 13.892 1.00 98.25 269 LEU A C 1
ATOM 2144 O O . LEU A 1 269 ? -0.404 -5.528 12.728 1.00 98.25 269 LEU A O 1
ATOM 2148 N N . GLU A 1 270 ? -0.407 -4.973 14.921 1.00 98.62 270 GLU A N 1
ATOM 2149 C CA . GLU A 1 270 ? 0.424 -3.768 14.859 1.00 98.62 270 GLU A CA 1
ATOM 2150 C C . GLU A 1 270 ? 1.862 -4.111 14.439 1.00 98.62 270 GLU A C 1
ATOM 2152 O O . GLU A 1 270 ? 2.314 -3.644 13.397 1.00 98.62 270 GLU A O 1
ATOM 2157 N N . ALA A 1 271 ? 2.523 -5.055 15.121 1.00 98.38 271 ALA A N 1
ATOM 2158 C CA . ALA A 1 271 ? 3.864 -5.522 14.742 1.00 98.38 271 ALA A CA 1
ATOM 2159 C C . ALA A 1 271 ? 3.923 -6.107 13.313 1.00 98.38 271 ALA A C 1
ATOM 2161 O O . ALA A 1 271 ? 4.909 -5.947 12.593 1.00 98.38 271 ALA A O 1
ATOM 2162 N N . ARG A 1 272 ? 2.846 -6.764 12.855 1.00 98.62 272 ARG A N 1
ATOM 2163 C CA . ARG A 1 272 ? 2.746 -7.238 11.464 1.00 98.62 272 ARG A CA 1
ATOM 2164 C C . ARG A 1 272 ? 2.511 -6.089 10.474 1.00 98.62 272 ARG A C 1
ATOM 2166 O O . ARG A 1 272 ? 2.880 -6.213 9.310 1.00 98.62 272 ARG A O 1
ATOM 2173 N N . LEU A 1 273 ? 1.872 -4.995 10.885 1.00 98.62 273 LEU A N 1
ATOM 2174 C CA . LEU A 1 273 ? 1.705 -3.803 10.051 1.00 98.62 273 LEU A CA 1
ATOM 2175 C C . LEU A 1 273 ? 3.054 -3.096 9.859 1.00 98.62 273 LEU A C 1
ATOM 2177 O O . LEU A 1 273 ? 3.395 -2.788 8.719 1.00 98.62 273 LEU A O 1
ATOM 2181 N N . GLU A 1 274 ? 3.855 -2.965 10.922 1.00 98.62 274 GLU A N 1
ATOM 2182 C CA . GLU A 1 274 ? 5.243 -2.478 10.850 1.00 98.62 274 GLU A CA 1
ATOM 2183 C C . GLU A 1 274 ? 6.107 -3.332 9.897 1.00 98.62 274 GLU A C 1
ATOM 2185 O O . GLU A 1 274 ? 6.855 -2.790 9.083 1.00 98.62 274 GLU A O 1
ATOM 2190 N N . GLU A 1 275 ? 5.975 -4.666 9.929 1.00 98.56 275 GLU A N 1
ATOM 2191 C CA . GLU A 1 275 ? 6.668 -5.570 8.992 1.00 98.56 275 GLU A CA 1
ATOM 2192 C C . GLU A 1 275 ? 6.313 -5.266 7.522 1.00 98.56 275 GLU A C 1
ATOM 2194 O O . GLU A 1 275 ? 7.201 -5.183 6.665 1.00 98.56 275 GLU A O 1
ATOM 2199 N N . TRP A 1 276 ? 5.026 -5.057 7.218 1.00 98.25 276 TRP A N 1
ATOM 2200 C CA . TRP A 1 276 ? 4.578 -4.706 5.865 1.00 98.25 276 TRP A CA 1
ATOM 2201 C C . TRP A 1 276 ? 4.995 -3.294 5.442 1.00 98.25 276 TRP A C 1
ATOM 2203 O O . TRP A 1 276 ? 5.316 -3.098 4.268 1.00 98.25 276 TRP A O 1
ATOM 2213 N N . GLU A 1 277 ? 5.045 -2.334 6.366 1.00 98.69 277 GLU A N 1
ATOM 2214 C CA . GLU A 1 277 ? 5.549 -0.980 6.111 1.00 98.69 277 GLU A CA 1
ATOM 2215 C C . GLU A 1 277 ? 7.050 -1.004 5.780 1.00 98.69 277 GLU A C 1
ATOM 2217 O O . GLU A 1 277 ? 7.472 -0.482 4.745 1.00 98.69 277 GLU A O 1
ATOM 2222 N N . LEU A 1 278 ? 7.859 -1.710 6.579 1.00 98.50 278 LEU A N 1
ATOM 2223 C CA . LEU A 1 278 ? 9.284 -1.931 6.307 1.00 98.50 278 LEU A CA 1
ATOM 2224 C C . LEU A 1 278 ? 9.510 -2.635 4.960 1.00 98.50 278 LEU A C 1
ATOM 2226 O O . LEU A 1 278 ? 10.398 -2.244 4.198 1.00 98.50 278 LEU A O 1
ATOM 2230 N N . HIS A 1 279 ? 8.697 -3.641 4.627 1.00 98.62 279 HIS A N 1
ATOM 2231 C CA . HIS A 1 279 ? 8.763 -4.311 3.328 1.00 98.62 279 HIS A CA 1
ATOM 2232 C C . HIS A 1 279 ? 8.380 -3.375 2.165 1.00 98.62 279 HIS A C 1
ATOM 2234 O O . HIS A 1 279 ? 9.031 -3.410 1.118 1.00 98.62 279 HIS A O 1
ATOM 2240 N N . GLY A 1 280 ? 7.380 -2.507 2.355 1.00 98.50 280 GLY A N 1
ATOM 2241 C CA . GLY A 1 280 ? 7.000 -1.454 1.409 1.00 98.50 280 GLY A CA 1
ATOM 2242 C C . GLY A 1 280 ? 8.149 -0.483 1.137 1.00 98.50 280 GLY A C 1
ATOM 2243 O O . GLY A 1 280 ? 8.576 -0.350 -0.010 1.00 98.50 280 GLY A O 1
ATOM 2244 N N . ASN A 1 281 ? 8.733 0.085 2.194 1.00 98.56 281 ASN A N 1
ATOM 2245 C CA . ASN A 1 281 ? 9.883 0.995 2.125 1.00 98.56 281 ASN A CA 1
ATOM 2246 C C . ASN A 1 281 ? 11.085 0.366 1.382 1.00 98.56 281 ASN A C 1
ATOM 2248 O O . ASN A 1 281 ? 11.754 1.015 0.575 1.00 98.56 281 ASN A O 1
ATOM 2252 N N . VAL A 1 282 ? 11.343 -0.932 1.593 1.00 98.62 282 VAL A N 1
ATOM 2253 C CA . VAL A 1 282 ? 12.404 -1.687 0.895 1.00 98.62 282 VAL A CA 1
ATOM 2254 C C . VAL A 1 282 ? 12.095 -1.929 -0.591 1.00 98.62 282 VAL A C 1
ATOM 2256 O O . VAL A 1 282 ? 13.028 -2.091 -1.385 1.00 98.62 282 VAL A O 1
ATOM 2259 N N . LEU A 1 283 ? 10.825 -1.978 -0.998 1.00 98.50 283 LEU A N 1
ATOM 2260 C CA . LEU A 1 283 ? 10.434 -2.050 -2.411 1.00 98.50 283 LEU A CA 1
ATOM 2261 C C . LEU A 1 283 ? 10.477 -0.675 -3.087 1.00 98.50 283 LEU A C 1
ATOM 2263 O O . LEU A 1 283 ? 10.988 -0.580 -4.202 1.00 98.50 283 LEU A O 1
ATOM 2267 N N . GLU A 1 284 ? 10.023 0.379 -2.413 1.00 98.62 284 GLU A N 1
ATOM 2268 C CA . GLU A 1 284 ? 10.074 1.755 -2.917 1.00 98.62 284 GLU A CA 1
ATOM 2269 C C . GLU A 1 284 ? 11.520 2.207 -3.179 1.00 98.62 284 GLU A C 1
ATOM 2271 O O . GLU A 1 284 ? 11.835 2.687 -4.268 1.00 98.62 284 GLU A O 1
ATOM 2276 N N . GLU A 1 285 ? 12.446 1.924 -2.257 1.00 98.50 285 GLU A N 1
ATOM 2277 C CA . GLU A 1 285 ? 13.873 2.205 -2.461 1.00 98.50 285 GLU A CA 1
ATOM 2278 C C . GLU A 1 285 ? 14.459 1.444 -3.666 1.00 98.50 285 GLU A C 1
ATOM 2280 O O . GLU A 1 285 ? 15.284 1.984 -4.407 1.00 98.50 285 GLU A O 1
ATOM 2285 N N . LYS A 1 286 ? 14.014 0.206 -3.923 1.00 98.62 286 LYS A N 1
ATOM 2286 C CA . LYS A 1 286 ? 14.434 -0.557 -5.115 1.00 98.62 286 LYS A CA 1
ATOM 2287 C C . LYS A 1 286 ? 13.882 0.046 -6.405 1.00 98.62 286 LYS A C 1
ATOM 2289 O O . LYS A 1 286 ? 14.614 0.085 -7.391 1.00 98.62 286 LYS A O 1
ATOM 2294 N N . ILE A 1 287 ? 12.638 0.529 -6.401 1.00 98.56 287 ILE A N 1
ATOM 2295 C CA . ILE A 1 287 ? 12.033 1.236 -7.541 1.00 98.56 287 ILE A CA 1
ATOM 2296 C C . ILE A 1 287 ? 12.838 2.507 -7.832 1.00 98.56 287 ILE A C 1
ATOM 2298 O O . ILE A 1 287 ? 13.354 2.654 -8.941 1.00 98.56 287 ILE A O 1
ATOM 2302 N N . ARG A 1 288 ? 13.081 3.339 -6.812 1.00 98.69 288 ARG A N 1
ATOM 2303 C CA . ARG A 1 288 ? 13.889 4.565 -6.903 1.00 98.69 288 ARG A CA 1
ATOM 2304 C C . ARG A 1 288 ? 15.287 4.302 -7.481 1.00 98.69 288 ARG A C 1
ATOM 2306 O O . ARG A 1 288 ? 15.741 5.021 -8.368 1.00 98.69 288 ARG A O 1
ATOM 2313 N N . GLN A 1 289 ? 15.955 3.230 -7.043 1.00 98.44 289 GLN A N 1
ATOM 2314 C CA . GLN A 1 289 ? 17.260 2.808 -7.579 1.00 98.44 289 GLN A CA 1
ATOM 2315 C C . GLN A 1 289 ? 17.216 2.234 -9.004 1.00 98.44 289 GLN A C 1
ATOM 2317 O O . GLN A 1 289 ? 18.258 2.168 -9.663 1.00 98.44 289 GLN A O 1
ATOM 2322 N N . CYS A 1 290 ? 16.064 1.763 -9.481 1.00 97.50 290 CYS A N 1
ATOM 2323 C CA . CYS A 1 290 ? 15.873 1.373 -10.877 1.00 97.50 290 CYS A CA 1
ATOM 2324 C C . CYS A 1 290 ? 15.613 2.599 -11.763 1.00 97.50 290 CYS A C 1
ATOM 2326 O O . CYS A 1 290 ? 16.122 2.650 -12.881 1.00 97.50 290 CYS A O 1
ATOM 2328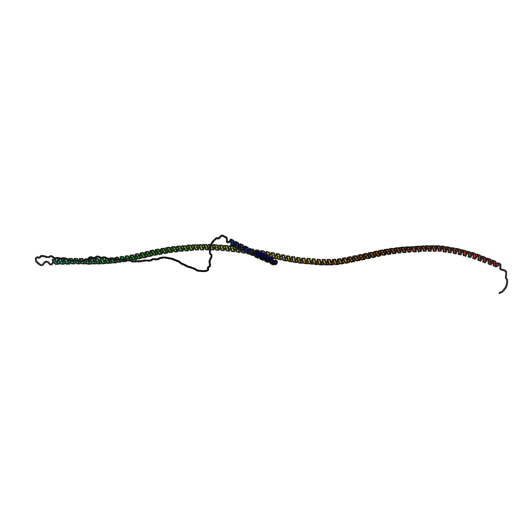 N N . GLU A 1 291 ? 14.891 3.602 -11.265 1.00 98.44 291 GLU A N 1
ATOM 2329 C CA . GLU A 1 291 ? 14.597 4.852 -11.977 1.00 98.44 291 GLU A CA 1
ATOM 2330 C C . GLU A 1 291 ? 15.836 5.740 -12.164 1.00 98.44 291 GLU A C 1
ATOM 2332 O O . GLU A 1 291 ? 16.038 6.285 -13.255 1.00 98.44 291 GLU A O 1
ATOM 2337 N N . THR A 1 292 ? 16.726 5.829 -11.167 1.00 97.88 292 THR A N 1
ATOM 2338 C CA . THR A 1 292 ? 18.019 6.519 -11.339 1.00 97.88 292 THR A CA 1
ATOM 2339 C C . THR A 1 292 ? 18.880 5.828 -12.395 1.00 97.88 292 THR A C 1
ATOM 2341 O O . THR A 1 292 ? 19.293 6.463 -13.359 1.00 97.88 292 THR A O 1
ATOM 2344 N N . LYS A 1 293 ? 19.061 4.504 -12.311 1.00 98.31 293 LYS A N 1
ATOM 2345 C CA . LYS A 1 293 ? 19.833 3.734 -13.309 1.00 98.31 293 LYS A CA 1
ATOM 2346 C C . LYS A 1 293 ? 19.222 3.811 -14.709 1.00 98.31 293 LYS A C 1
ATOM 2348 O O . LYS A 1 293 ? 19.952 3.863 -15.694 1.00 98.31 293 LYS A O 1
ATOM 2353 N N . LYS A 1 294 ? 17.890 3.833 -14.814 1.00 98.31 294 LYS A N 1
ATOM 2354 C CA . LYS A 1 294 ? 17.186 4.025 -16.087 1.00 98.31 294 LYS A CA 1
ATOM 2355 C C . LYS A 1 294 ? 17.506 5.399 -16.683 1.00 98.31 294 LYS A C 1
ATOM 2357 O O . LYS A 1 294 ? 17.919 5.460 -17.836 1.00 98.31 294 LYS A O 1
ATOM 2362 N N . SER A 1 295 ? 17.366 6.472 -15.906 1.00 97.06 295 SER A N 1
ATOM 2363 C CA . SER A 1 295 ? 17.629 7.837 -16.385 1.00 97.06 295 SER A CA 1
ATOM 2364 C C . SER A 1 295 ? 19.117 8.099 -16.677 1.00 97.06 295 SER A C 1
ATOM 2366 O O . SER A 1 295 ? 19.435 8.807 -17.633 1.00 97.06 295 SER A O 1
ATOM 2368 N N . GLU A 1 296 ? 20.040 7.459 -15.951 1.00 97.94 296 GLU A N 1
ATOM 2369 C CA . GLU A 1 296 ? 21.472 7.412 -16.290 1.00 97.94 296 GLU A CA 1
ATOM 2370 C C . GLU A 1 296 ? 21.713 6.764 -17.668 1.00 97.94 296 GLU A C 1
ATOM 2372 O O . GLU A 1 296 ? 22.430 7.326 -18.499 1.00 97.94 296 GLU A O 1
ATOM 2377 N N . ILE A 1 297 ? 21.087 5.614 -17.943 1.00 97.75 297 ILE A N 1
ATOM 2378 C CA . ILE A 1 297 ? 21.193 4.911 -19.233 1.00 97.75 297 ILE A CA 1
ATOM 2379 C C . ILE A 1 297 ? 20.556 5.726 -20.368 1.00 97.75 297 ILE A C 1
ATOM 2381 O O . ILE A 1 297 ? 21.160 5.856 -21.431 1.00 97.75 297 ILE A O 1
ATOM 2385 N N . GLU A 1 298 ? 19.376 6.312 -20.156 1.00 98.25 298 GLU A N 1
ATOM 2386 C CA . GLU A 1 298 ? 18.705 7.173 -21.143 1.00 98.25 298 GLU A CA 1
ATOM 2387 C C . GLU A 1 298 ? 19.561 8.407 -21.481 1.00 98.25 298 GLU A C 1
ATOM 2389 O O . GLU A 1 298 ? 19.741 8.728 -22.657 1.00 98.25 298 GLU A O 1
ATOM 2394 N N . SER A 1 299 ? 20.186 9.036 -20.480 1.00 97.62 299 SER A N 1
ATOM 2395 C CA . SER A 1 299 ? 21.136 10.141 -20.672 1.00 97.62 299 SER A CA 1
ATOM 2396 C C . SER A 1 299 ? 22.361 9.724 -21.502 1.00 97.62 299 SER A C 1
ATOM 2398 O O . SER A 1 299 ? 22.718 10.394 -22.475 1.00 97.62 299 SER A O 1
ATOM 2400 N N . LEU A 1 300 ? 22.973 8.575 -21.187 1.00 98.12 300 LEU A N 1
ATOM 2401 C CA . LEU A 1 300 ? 24.113 8.038 -21.942 1.00 98.12 300 LEU A CA 1
ATOM 2402 C C . LEU A 1 300 ? 23.750 7.704 -23.399 1.00 98.12 300 LEU A C 1
ATOM 2404 O O . LEU A 1 300 ? 24.547 7.973 -24.300 1.00 98.12 300 LEU A O 1
ATOM 2408 N N . LEU A 1 301 ? 22.548 7.174 -23.646 1.00 97.38 301 LEU A N 1
ATOM 2409 C CA . LEU A 1 301 ? 22.056 6.893 -24.998 1.00 97.38 301 LEU A CA 1
ATOM 2410 C C . LEU A 1 301 ? 21.849 8.179 -25.811 1.00 97.38 301 LEU A C 1
ATOM 2412 O O . LEU A 1 301 ? 22.294 8.232 -26.956 1.00 97.38 301 LEU A O 1
ATOM 2416 N N . VAL A 1 302 ? 21.283 9.239 -25.223 1.00 98.44 302 VAL A N 1
ATOM 2417 C CA . VAL A 1 302 ? 21.144 10.551 -25.889 1.00 98.44 302 VAL A CA 1
ATOM 2418 C C . VAL A 1 302 ? 22.514 11.165 -26.217 1.00 98.44 302 VAL A C 1
ATOM 2420 O O . VAL A 1 302 ? 22.707 11.721 -27.303 1.00 98.44 302 VAL A O 1
ATOM 2423 N N . VAL A 1 303 ? 23.508 11.025 -25.333 1.00 97.62 303 VAL A N 1
ATOM 2424 C CA . VAL A 1 303 ? 24.895 11.460 -25.604 1.00 97.62 303 VAL A CA 1
ATOM 2425 C C . VAL A 1 303 ? 25.535 10.640 -26.735 1.00 97.62 303 VAL A C 1
ATOM 2427 O O . VAL A 1 303 ? 26.247 11.196 -27.576 1.00 97.62 303 VAL A O 1
ATOM 2430 N N . GLN A 1 304 ? 25.266 9.335 -26.816 1.00 98.00 304 GLN A N 1
ATOM 2431 C CA . GLN A 1 304 ? 25.747 8.495 -27.917 1.00 98.00 304 GLN A CA 1
ATOM 2432 C C . GLN A 1 304 ? 25.065 8.839 -29.252 1.00 98.00 304 GLN A C 1
ATOM 2434 O O . GLN A 1 304 ? 25.748 8.957 -30.271 1.00 98.00 304 GLN A O 1
ATOM 2439 N N . GLU A 1 305 ? 23.745 9.030 -29.260 1.00 97.56 305 GLU A N 1
ATOM 2440 C CA . GLU A 1 305 ? 22.967 9.379 -30.454 1.00 97.56 305 GLU A CA 1
ATOM 2441 C C . GLU A 1 305 ? 23.397 10.736 -31.024 1.00 97.56 305 GLU A C 1
ATOM 2443 O O . GLU A 1 305 ? 23.710 10.841 -32.210 1.00 97.56 305 GLU A O 1
ATOM 2448 N N . THR A 1 306 ? 23.505 11.763 -30.177 1.00 97.44 306 THR A N 1
ATOM 2449 C CA . THR A 1 306 ? 23.948 13.104 -30.598 1.00 97.44 306 THR A CA 1
ATOM 2450 C C . THR A 1 306 ? 25.381 13.110 -31.143 1.00 97.44 306 THR A C 1
ATOM 2452 O O . THR A 1 306 ? 25.652 13.795 -32.132 1.00 97.44 306 THR A O 1
ATOM 2455 N N . ASN A 1 307 ? 26.284 12.297 -30.582 1.00 98.06 307 ASN A N 1
ATOM 2456 C CA . ASN A 1 307 ? 27.637 12.095 -31.110 1.00 98.06 307 ASN A CA 1
ATOM 2457 C C . ASN A 1 307 ? 27.620 11.423 -32.499 1.00 98.06 307 ASN A C 1
ATOM 2459 O O . ASN A 1 307 ? 28.211 11.946 -33.448 1.00 98.06 307 ASN A O 1
ATOM 2463 N N . LEU A 1 308 ? 26.897 10.308 -32.657 1.00 97.94 308 LEU A N 1
ATOM 2464 C CA . LEU A 1 308 ? 26.771 9.613 -33.946 1.00 97.94 308 LEU A CA 1
ATOM 2465 C C . LEU A 1 308 ? 26.129 10.506 -35.017 1.00 97.94 308 LEU A C 1
ATOM 2467 O O . LEU A 1 308 ? 26.615 10.559 -36.148 1.00 97.94 308 LEU A O 1
ATOM 2471 N N . GLN A 1 309 ? 25.101 11.274 -34.659 1.00 98.44 309 GLN A N 1
ATOM 2472 C CA . GLN A 1 309 ? 24.465 12.240 -35.553 1.00 98.44 309 GLN A CA 1
ATOM 2473 C C . GLN A 1 309 ? 25.424 13.379 -35.945 1.00 98.44 309 GLN A C 1
ATOM 2475 O O . GLN A 1 309 ? 25.422 13.825 -37.095 1.00 98.44 309 GLN A O 1
ATOM 2480 N N . GLY A 1 310 ? 26.301 13.812 -35.034 1.00 98.00 310 GLY A N 1
ATOM 2481 C CA . GLY A 1 310 ? 27.407 14.726 -35.332 1.00 98.00 310 GLY A CA 1
ATOM 2482 C C . GLY A 1 310 ? 28.379 14.161 -36.376 1.00 98.00 310 GLY A C 1
ATOM 2483 O O . GLY A 1 310 ? 28.671 14.829 -37.370 1.00 98.00 310 GLY A O 1
ATOM 2484 N N . GLN A 1 311 ? 28.811 12.908 -36.208 1.00 98.44 311 GLN A N 1
ATOM 2485 C CA . GLN A 1 311 ? 29.698 12.218 -37.156 1.00 98.44 311 GLN A CA 1
ATOM 2486 C C . GLN A 1 311 ? 29.044 12.032 -38.535 1.00 98.44 311 GLN A C 1
ATOM 2488 O O . GLN A 1 311 ? 29.677 12.291 -39.559 1.00 98.44 311 GLN A O 1
ATOM 2493 N N . ILE A 1 312 ? 27.761 11.654 -38.581 1.00 98.31 312 ILE A N 1
ATOM 2494 C CA . ILE A 1 312 ? 26.977 11.550 -39.825 1.00 98.31 312 ILE A CA 1
ATOM 2495 C C . ILE A 1 312 ? 26.922 12.905 -40.544 1.00 98.31 312 ILE A C 1
ATOM 2497 O O . ILE A 1 312 ? 27.140 12.969 -41.756 1.00 98.31 312 ILE A O 1
ATOM 2501 N N . ASN A 1 313 ? 26.687 13.998 -39.811 1.00 98.06 313 ASN A N 1
ATOM 2502 C CA . ASN A 1 313 ? 26.668 15.344 -40.381 1.00 98.06 313 ASN A CA 1
ATOM 2503 C C . ASN A 1 313 ? 28.042 15.771 -40.931 1.00 98.06 313 ASN A C 1
ATOM 2505 O O . ASN A 1 313 ? 28.091 16.318 -42.033 1.00 98.06 313 ASN A O 1
ATOM 2509 N N . GLN A 1 314 ? 29.147 15.471 -40.236 1.00 98.31 314 GLN A N 1
ATOM 2510 C CA . GLN A 1 314 ? 30.504 15.737 -40.739 1.00 98.31 314 GLN A CA 1
ATOM 2511 C C . GLN A 1 314 ? 30.812 14.934 -42.013 1.00 98.31 314 GLN A C 1
ATOM 2513 O O . GLN A 1 314 ? 31.258 15.490 -43.016 1.00 98.31 314 GLN A O 1
ATOM 2518 N N . LEU A 1 315 ? 30.548 13.624 -42.016 1.00 98.00 315 LEU A N 1
ATOM 2519 C CA . LEU A 1 315 ? 30.793 12.788 -43.196 1.00 98.00 315 LEU A CA 1
ATOM 2520 C C . LEU A 1 315 ? 29.949 13.246 -44.396 1.00 98.00 315 LEU A C 1
ATOM 2522 O O . LEU A 1 315 ? 30.411 13.194 -45.538 1.00 98.00 315 LEU A O 1
ATOM 2526 N N . ARG A 1 316 ? 28.738 13.758 -44.145 1.00 98.56 316 ARG A N 1
ATOM 2527 C CA . ARG A 1 316 ? 27.856 14.341 -45.163 1.00 98.56 316 ARG A CA 1
ATOM 2528 C C . ARG A 1 316 ? 28.401 15.651 -45.744 1.00 98.56 316 ARG A C 1
ATOM 2530 O O . ARG A 1 316 ? 28.303 15.833 -46.960 1.00 98.56 316 ARG A O 1
ATOM 2537 N N . THR A 1 317 ? 28.986 16.545 -44.941 1.00 96.94 317 THR A N 1
ATOM 2538 C CA . THR A 1 317 ? 29.622 17.770 -45.467 1.00 96.94 317 THR A CA 1
ATOM 2539 C C . THR A 1 317 ? 30.901 17.448 -46.238 1.00 96.94 317 THR A C 1
ATOM 2541 O O . THR A 1 317 ? 31.054 17.918 -47.367 1.00 96.94 317 THR A O 1
ATOM 2544 N N . GLU A 1 318 ? 31.757 16.564 -45.722 1.00 98.12 318 GLU A N 1
ATOM 2545 C CA . GLU A 1 318 ? 32.951 16.094 -46.437 1.00 98.12 318 GLU A CA 1
ATOM 2546 C C . GLU A 1 318 ? 32.617 15.446 -47.790 1.00 98.12 318 GLU A C 1
ATOM 2548 O O . GLU A 1 318 ? 33.312 15.681 -48.783 1.00 98.12 318 GLU A O 1
ATOM 2553 N N . LEU A 1 319 ? 31.566 14.618 -47.846 1.00 98.19 319 LEU A N 1
ATOM 2554 C CA . LEU A 1 319 ? 31.098 13.986 -49.081 1.00 98.19 319 LEU A CA 1
ATOM 2555 C C . LEU A 1 319 ? 30.615 15.032 -50.094 1.00 98.19 319 LEU A C 1
ATOM 2557 O O . LEU A 1 319 ? 30.959 14.941 -51.272 1.00 98.19 319 LEU A O 1
ATOM 2561 N N . ASN A 1 320 ? 29.884 16.053 -49.639 1.00 97.88 320 ASN A N 1
ATOM 2562 C CA . ASN A 1 320 ? 29.429 17.156 -50.485 1.00 97.88 320 ASN A CA 1
ATOM 2563 C C . ASN A 1 320 ? 30.611 17.954 -51.071 1.00 97.88 320 ASN A C 1
ATOM 2565 O O . ASN A 1 320 ? 30.666 18.189 -52.277 1.00 97.88 320 ASN A O 1
ATOM 2569 N N . GLU A 1 321 ? 31.621 18.289 -50.261 1.00 98.00 321 GLU A N 1
ATOM 2570 C CA . GLU A 1 321 ? 32.852 18.916 -50.764 1.00 98.00 321 GLU A CA 1
ATOM 2571 C C . GLU A 1 321 ? 33.633 18.014 -51.738 1.00 98.00 321 GLU A C 1
ATOM 2573 O O . GLU A 1 321 ? 34.273 18.500 -52.674 1.00 98.00 321 GLU A O 1
ATOM 2578 N N . LYS A 1 322 ? 33.662 16.695 -51.501 1.00 97.94 322 LYS A N 1
ATOM 2579 C CA . LYS A 1 322 ? 34.287 15.720 -52.413 1.00 97.94 322 LYS A CA 1
ATOM 2580 C C . LYS A 1 322 ? 33.527 15.693 -53.750 1.00 97.94 322 LYS A C 1
ATOM 2582 O O . LYS A 1 322 ? 34.176 15.733 -54.792 1.00 97.94 322 LYS A O 1
ATOM 2587 N N . GLY A 1 323 ? 32.194 15.769 -53.733 1.00 98.25 323 GLY A N 1
ATOM 2588 C CA . GLY A 1 323 ? 31.352 15.951 -54.923 1.00 98.25 323 GLY A CA 1
ATOM 2589 C C . GLY A 1 323 ? 31.682 17.226 -55.709 1.00 98.25 323 GLY A C 1
ATOM 2590 O O . GLY A 1 323 ? 32.007 17.146 -56.893 1.00 98.25 323 GLY A O 1
ATOM 2591 N N . ILE A 1 324 ? 31.717 18.386 -55.043 1.00 97.75 324 ILE A N 1
ATOM 2592 C CA . ILE A 1 324 ? 32.076 19.680 -55.662 1.00 97.75 324 ILE A CA 1
ATOM 2593 C C . ILE A 1 324 ? 33.481 19.632 -56.295 1.00 97.75 324 ILE A C 1
ATOM 2595 O O . ILE A 1 324 ? 33.688 20.124 -57.408 1.00 97.75 324 ILE A O 1
ATOM 2599 N N . ARG A 1 325 ? 34.453 18.996 -55.624 1.00 98.00 325 ARG A N 1
ATOM 2600 C CA . ARG A 1 325 ? 35.811 18.784 -56.162 1.00 98.00 325 ARG A CA 1
ATOM 2601 C C . ARG A 1 325 ? 35.815 17.875 -57.397 1.00 98.00 325 ARG A C 1
ATOM 2603 O O . ARG A 1 325 ? 36.512 18.185 -58.363 1.00 98.00 325 ARG A O 1
ATOM 2610 N N . ILE A 1 326 ? 35.023 16.801 -57.402 1.00 98.06 326 ILE A N 1
ATOM 2611 C CA . ILE A 1 326 ? 34.876 15.897 -58.555 1.00 98.06 326 ILE A CA 1
ATOM 2612 C C . ILE A 1 326 ? 34.230 16.623 -59.742 1.00 98.06 326 ILE A C 1
ATOM 2614 O O . ILE A 1 326 ? 34.746 16.525 -60.853 1.00 98.06 326 ILE A O 1
ATOM 2618 N N . GLU A 1 327 ? 33.176 17.415 -59.530 1.00 97.62 327 GLU A N 1
ATOM 2619 C CA . GLU A 1 327 ? 32.584 18.237 -60.594 1.00 97.62 327 GLU A CA 1
ATOM 2620 C C . GLU A 1 327 ? 33.596 19.198 -61.228 1.00 97.62 327 GLU A C 1
ATOM 2622 O O . GLU A 1 327 ? 33.652 19.324 -62.453 1.00 97.62 327 GLU A O 1
ATOM 2627 N N . ALA A 1 328 ? 34.395 19.886 -60.406 1.00 97.81 328 ALA A N 1
ATOM 2628 C CA . ALA A 1 328 ? 35.416 20.814 -60.882 1.00 97.81 328 ALA A CA 1
ATOM 2629 C C . ALA A 1 328 ? 36.516 20.094 -61.684 1.00 97.81 328 ALA A C 1
ATOM 2631 O O . ALA A 1 328 ? 36.960 20.599 -62.718 1.00 97.81 328 ALA A O 1
ATOM 2632 N N . LEU A 1 329 ? 36.931 18.899 -61.254 1.00 97.56 329 LEU A N 1
ATOM 2633 C CA . LEU A 1 329 ? 37.862 18.057 -62.008 1.00 97.56 329 LEU A CA 1
ATOM 2634 C C . LEU A 1 329 ? 37.255 17.568 -63.328 1.00 97.56 329 LEU A C 1
ATOM 2636 O O . LEU A 1 329 ? 37.938 17.618 -64.347 1.00 97.56 329 LEU A O 1
ATOM 2640 N N . ASN A 1 330 ? 35.980 17.174 -63.349 1.00 98.12 330 ASN A N 1
ATOM 2641 C CA . ASN A 1 330 ? 35.320 16.694 -64.565 1.00 98.12 330 ASN A CA 1
ATOM 2642 C C . ASN A 1 330 ? 35.162 17.823 -65.604 1.00 98.12 330 ASN A C 1
ATOM 2644 O O . ASN A 1 330 ? 35.541 17.660 -66.761 1.00 98.12 330 ASN A O 1
ATOM 2648 N N . LYS A 1 331 ? 34.756 19.025 -65.164 1.00 97.94 331 LYS A N 1
ATOM 2649 C CA . LYS A 1 331 ? 34.723 20.251 -65.992 1.00 97.94 331 LYS A CA 1
ATOM 2650 C C . LYS A 1 331 ? 36.104 20.594 -66.583 1.00 97.94 331 LYS A C 1
ATOM 2652 O O . LYS A 1 331 ? 36.195 21.041 -67.726 1.00 97.94 331 LYS A O 1
ATOM 2657 N N . ASN A 1 332 ? 37.188 20.360 -65.838 1.00 97.81 332 ASN A N 1
ATOM 2658 C CA . ASN A 1 332 ? 38.557 20.521 -66.344 1.00 97.81 332 ASN A CA 1
ATOM 2659 C C . ASN A 1 332 ? 38.971 19.405 -67.318 1.00 97.81 332 ASN A C 1
ATOM 2661 O O . ASN A 1 332 ? 39.622 19.697 -68.320 1.00 97.81 332 ASN A O 1
ATOM 2665 N N . LEU A 1 333 ? 38.579 18.154 -67.063 1.00 97.75 333 LEU A N 1
ATOM 2666 C CA . LEU A 1 333 ? 38.826 17.022 -67.956 1.00 97.75 333 LEU A CA 1
ATOM 2667 C C . LEU A 1 333 ? 38.158 17.244 -69.319 1.00 97.75 333 LEU A C 1
ATOM 2669 O O . LEU A 1 333 ? 38.823 17.113 -70.343 1.00 97.75 333 LEU A O 1
ATOM 2673 N N . ASP A 1 334 ? 36.890 17.651 -69.350 1.00 97.88 334 ASP A N 1
ATOM 2674 C CA . ASP A 1 334 ? 36.167 17.911 -70.602 1.00 97.88 334 ASP A CA 1
ATOM 2675 C C . ASP A 1 334 ? 36.770 19.093 -71.381 1.00 97.88 334 ASP A C 1
ATOM 2677 O O . ASP A 1 334 ? 36.951 19.017 -72.597 1.00 97.88 334 ASP A O 1
ATOM 2681 N N . LYS A 1 335 ? 37.224 20.140 -70.679 1.00 98.19 335 LYS A N 1
ATOM 2682 C CA . LYS A 1 335 ? 38.003 21.241 -71.273 1.00 98.19 335 LYS A CA 1
ATOM 2683 C C . LYS A 1 335 ? 39.344 20.780 -71.867 1.00 98.19 335 LYS A C 1
ATOM 2685 O O . LYS A 1 335 ? 39.830 21.401 -72.811 1.00 98.19 335 LYS A O 1
ATOM 2690 N N . MET A 1 336 ? 39.955 19.725 -71.328 1.00 96.25 336 MET A N 1
ATOM 2691 C CA . MET A 1 336 ? 41.196 19.145 -71.857 1.00 96.25 336 MET A CA 1
ATOM 2692 C C . MET A 1 336 ? 40.942 18.153 -73.004 1.00 96.25 336 MET A C 1
ATOM 2694 O O . MET A 1 336 ? 41.743 18.142 -73.936 1.00 96.25 336 MET A O 1
ATOM 2698 N N . LYS A 1 337 ? 39.822 17.411 -73.000 1.00 98.00 337 LYS A N 1
ATOM 2699 C CA . LYS A 1 337 ? 39.357 16.617 -74.158 1.00 98.00 337 LYS A CA 1
ATOM 2700 C C . LYS A 1 337 ? 39.170 17.517 -75.378 1.00 98.00 337 LYS A C 1
ATOM 2702 O O . LYS A 1 337 ? 39.881 17.345 -76.356 1.00 98.00 337 LYS A O 1
ATOM 2707 N N . LEU A 1 338 ? 38.363 18.576 -75.255 1.00 97.81 338 LEU A N 1
ATOM 2708 C CA . LEU A 1 338 ? 38.111 19.526 -76.349 1.00 97.81 338 LEU A CA 1
ATOM 2709 C C . LEU A 1 338 ? 39.404 20.126 -76.933 1.00 97.81 338 LEU A C 1
ATOM 2711 O O . LEU A 1 338 ? 39.525 20.276 -78.145 1.00 97.81 338 LEU A O 1
ATOM 2715 N N . LYS A 1 339 ? 40.404 20.428 -76.091 1.00 97.94 339 LYS A N 1
ATOM 2716 C CA . LYS A 1 339 ? 41.734 20.866 -76.553 1.00 97.94 339 LYS A CA 1
ATOM 2717 C C . LYS A 1 339 ? 42.499 19.779 -77.311 1.00 97.94 339 LYS A C 1
ATOM 2719 O O . LYS A 1 339 ? 43.185 20.097 -78.277 1.00 97.94 339 LYS A O 1
ATOM 2724 N N . TYR A 1 340 ? 42.437 18.533 -76.847 1.00 96.69 340 TYR A N 1
ATOM 2725 C CA . TYR A 1 340 ? 43.068 17.398 -77.518 1.00 96.69 340 TYR A CA 1
ATOM 2726 C C . TYR A 1 340 ? 42.409 17.127 -78.875 1.00 96.69 340 TYR A C 1
ATOM 2728 O O . TYR A 1 340 ? 43.118 16.962 -79.864 1.00 96.69 340 TYR A O 1
ATOM 2736 N N . ASP A 1 341 ? 41.078 17.177 -78.938 1.00 97.75 341 ASP A N 1
ATOM 2737 C CA . ASP A 1 341 ? 40.303 16.991 -80.165 1.00 97.75 341 ASP A CA 1
ATOM 2738 C C . ASP A 1 341 ? 40.652 18.075 -81.204 1.00 97.75 341 ASP A C 1
ATOM 2740 O O . ASP A 1 341 ? 40.962 17.750 -82.352 1.00 97.75 341 ASP A O 1
ATOM 2744 N N . MET A 1 342 ? 40.726 19.349 -80.786 1.00 97.12 342 MET A N 1
ATOM 2745 C CA . MET A 1 342 ? 41.221 20.451 -81.629 1.00 97.12 342 MET A CA 1
ATOM 2746 C C . MET A 1 342 ? 42.641 20.182 -82.153 1.00 97.12 342 MET A C 1
ATOM 2748 O O . MET A 1 342 ? 42.856 20.180 -83.366 1.00 97.12 342 MET A O 1
ATOM 2752 N N . LEU A 1 343 ? 43.597 19.885 -81.264 1.00 97.00 343 LEU A N 1
ATOM 2753 C CA . LEU A 1 343 ? 44.991 19.619 -81.647 1.00 97.00 343 LEU A CA 1
ATOM 2754 C C . LEU A 1 343 ? 45.136 18.398 -82.566 1.00 97.00 343 LEU A C 1
ATOM 2756 O O . LEU A 1 343 ? 46.024 18.375 -83.418 1.00 97.00 343 LEU A O 1
ATOM 2760 N N . MET A 1 344 ? 44.270 17.392 -82.427 1.00 96.94 344 MET A N 1
ATOM 2761 C CA . MET A 1 344 ? 44.214 16.258 -83.346 1.00 96.94 344 MET A CA 1
ATOM 2762 C C . MET A 1 344 ? 43.744 16.693 -84.734 1.00 96.94 344 MET A C 1
ATOM 2764 O O . MET A 1 344 ? 44.411 16.345 -85.709 1.00 96.94 344 MET A O 1
ATOM 2768 N N . THR A 1 345 ? 42.693 17.518 -84.837 1.00 97.06 345 THR A N 1
ATOM 2769 C CA . THR A 1 345 ? 42.255 18.067 -86.133 1.00 97.06 345 THR A CA 1
ATOM 2770 C C . THR A 1 345 ? 43.303 18.978 -86.784 1.00 97.06 345 THR A C 1
ATOM 2772 O O . THR A 1 345 ? 43.531 18.858 -87.988 1.00 97.06 345 THR A O 1
ATOM 2775 N N . ASP A 1 346 ? 44.023 19.798 -86.009 1.00 96.12 346 ASP A N 1
ATOM 2776 C CA . ASP A 1 346 ? 45.147 20.604 -86.509 1.00 96.12 346 ASP A CA 1
ATOM 2777 C C . ASP A 1 346 ? 46.284 19.710 -87.034 1.00 96.12 346 ASP A C 1
ATOM 2779 O O . ASP A 1 346 ? 46.800 19.914 -88.135 1.00 96.12 346 ASP A O 1
ATOM 2783 N N . LYS A 1 347 ? 46.647 18.665 -86.280 1.00 96.56 347 LYS A N 1
ATOM 2784 C CA . LYS A 1 347 ? 47.676 17.685 -86.657 1.00 96.56 347 LYS A CA 1
ATOM 2785 C C . LYS A 1 347 ? 47.281 16.893 -87.910 1.00 96.56 347 LYS A C 1
ATOM 2787 O O . LYS A 1 347 ? 48.144 16.626 -88.745 1.00 96.56 347 LYS A O 1
ATOM 2792 N N . ASP A 1 348 ? 46.010 16.534 -88.082 1.00 96.38 348 ASP A N 1
ATOM 2793 C CA . ASP A 1 348 ? 45.528 15.844 -89.288 1.00 96.38 348 ASP A CA 1
ATOM 2794 C C . ASP A 1 348 ? 45.492 16.791 -90.500 1.00 96.38 348 ASP A C 1
ATOM 2796 O O . ASP A 1 348 ? 45.910 16.405 -91.593 1.00 96.38 348 ASP A O 1
ATOM 2800 N N . CYS A 1 349 ? 45.129 18.063 -90.300 1.00 96.25 349 CYS A N 1
ATOM 2801 C CA . CYS A 1 349 ? 45.228 19.114 -91.317 1.00 96.25 349 CYS A CA 1
ATOM 2802 C C . CYS A 1 349 ? 46.680 19.325 -91.792 1.00 96.25 349 CYS A C 1
ATOM 2804 O O . CYS A 1 349 ? 46.958 19.294 -92.993 1.00 96.25 349 CYS A O 1
ATOM 2806 N N . VAL A 1 350 ? 47.633 19.449 -90.861 1.00 96.12 350 VAL A N 1
ATOM 2807 C CA . VAL A 1 350 ? 49.073 19.557 -91.168 1.00 96.12 350 VAL A CA 1
ATOM 2808 C C . VAL A 1 350 ? 49.600 18.284 -91.837 1.00 96.12 350 VAL A C 1
ATOM 2810 O O . VAL A 1 350 ? 50.400 18.356 -92.766 1.00 96.12 350 VAL A O 1
ATOM 2813 N N . THR A 1 351 ? 49.118 17.106 -91.436 1.00 96.56 351 THR A N 1
ATOM 2814 C CA . THR A 1 351 ? 49.481 15.840 -92.095 1.00 96.56 351 THR A CA 1
ATOM 2815 C C . THR A 1 351 ? 48.994 15.815 -93.549 1.00 96.56 351 THR A C 1
ATOM 2817 O O . THR A 1 351 ? 49.729 15.377 -94.435 1.00 96.56 351 THR A O 1
ATOM 2820 N N . ALA A 1 352 ? 47.798 16.339 -93.835 1.00 96.44 352 ALA A N 1
ATOM 2821 C CA . ALA A 1 352 ? 47.285 16.464 -95.198 1.00 96.44 352 ALA A CA 1
ATOM 2822 C C . ALA A 1 352 ? 48.095 17.462 -96.049 1.00 96.44 352 ALA A C 1
ATOM 2824 O O . ALA A 1 352 ? 48.438 17.143 -97.189 1.00 96.44 352 ALA A O 1
ATOM 2825 N N . THR A 1 353 ? 48.465 18.633 -95.515 1.00 96.12 353 THR A N 1
ATOM 2826 C CA . THR A 1 353 ? 49.286 19.605 -96.267 1.00 96.12 353 THR A CA 1
ATOM 2827 C C . THR A 1 353 ? 50.704 19.093 -96.519 1.00 96.12 353 THR A C 1
ATOM 2829 O O . THR A 1 353 ? 51.205 19.243 -97.634 1.00 96.12 353 THR A O 1
ATOM 2832 N N . VAL A 1 354 ? 51.324 18.404 -95.554 1.00 95.94 354 VAL A N 1
ATOM 2833 C CA . VAL A 1 354 ? 52.618 17.724 -95.744 1.00 95.94 354 VAL A CA 1
ATOM 2834 C C . VAL A 1 354 ? 52.521 16.635 -96.814 1.00 95.94 354 VAL A C 1
ATOM 2836 O O . VAL A 1 354 ? 53.370 16.589 -97.701 1.00 95.94 354 VAL A O 1
ATOM 2839 N N . ASN A 1 355 ? 51.478 15.798 -96.800 1.00 95.94 355 ASN A N 1
ATOM 2840 C CA . ASN A 1 355 ? 51.282 14.770 -97.829 1.00 95.94 355 ASN A CA 1
ATOM 2841 C C . ASN A 1 355 ? 51.103 15.372 -99.234 1.00 95.94 355 ASN A C 1
ATOM 2843 O O . ASN A 1 355 ? 51.691 14.861 -100.190 1.00 95.94 355 ASN A O 1
ATOM 2847 N N . ASN A 1 356 ? 50.366 16.480 -99.359 1.00 95.88 356 ASN A N 1
ATOM 2848 C CA . ASN A 1 356 ? 50.222 17.208 -100.622 1.00 95.88 356 ASN A CA 1
ATOM 2849 C C . ASN A 1 356 ? 51.568 17.776 -101.105 1.00 95.88 356 ASN A C 1
ATOM 2851 O O . ASN A 1 356 ? 51.947 17.549 -102.252 1.00 95.88 356 ASN A O 1
ATOM 2855 N N . LEU A 1 357 ? 52.336 18.434 -100.230 1.00 95.50 357 LEU A N 1
ATOM 2856 C CA . LEU A 1 357 ? 53.663 18.964 -100.569 1.00 95.50 357 LEU A CA 1
ATOM 2857 C C . LEU A 1 357 ? 54.653 17.853 -100.952 1.00 95.50 357 LEU A C 1
ATOM 2859 O O . LEU A 1 357 ? 55.415 18.015 -101.901 1.00 95.50 357 LEU A O 1
ATOM 2863 N N . VAL A 1 358 ? 54.618 16.698 -100.282 1.00 96.12 358 VAL A N 1
ATOM 2864 C CA . VAL A 1 358 ? 55.430 15.522 -100.645 1.00 96.12 358 VAL A CA 1
ATOM 2865 C C . VAL A 1 358 ? 55.022 14.956 -102.011 1.00 96.12 358 VAL A C 1
ATOM 2867 O O . VAL A 1 358 ? 55.889 14.521 -102.771 1.00 96.12 358 VAL A O 1
ATOM 2870 N N . ALA A 1 359 ? 53.734 14.979 -102.363 1.00 94.25 359 ALA A N 1
ATOM 2871 C CA . ALA A 1 359 ? 53.271 14.602 -103.698 1.00 94.25 359 ALA A CA 1
ATOM 2872 C C . ALA A 1 359 ? 53.724 15.610 -104.772 1.00 94.25 359 ALA A C 1
ATOM 2874 O O . ALA A 1 359 ? 54.211 15.194 -105.825 1.00 94.25 359 ALA A O 1
ATOM 2875 N N . GLU A 1 360 ? 53.651 16.918 -104.498 1.00 95.12 360 GLU A N 1
ATOM 2876 C CA . GLU A 1 360 ? 54.185 17.945 -105.401 1.00 95.12 360 GLU A CA 1
ATOM 2877 C C . GLU A 1 360 ? 55.700 17.819 -105.599 1.00 95.12 360 GLU A C 1
ATOM 2879 O O . GLU A 1 360 ? 56.170 17.900 -106.731 1.00 95.12 360 GLU A O 1
ATOM 2884 N N . VAL A 1 361 ? 56.474 17.618 -104.525 1.00 94.62 361 VAL A N 1
ATOM 2885 C CA . VAL A 1 361 ? 57.935 17.451 -104.604 1.00 94.62 361 VAL A CA 1
ATOM 2886 C C . VAL A 1 361 ? 58.277 16.220 -105.438 1.00 94.62 361 VAL A C 1
ATOM 2888 O O . VAL A 1 361 ? 59.007 16.356 -106.409 1.00 94.62 361 VAL A O 1
ATOM 2891 N N . ARG A 1 362 ? 57.641 15.065 -105.198 1.00 95.06 362 ARG A N 1
ATOM 2892 C CA . ARG A 1 362 ? 57.825 13.863 -106.037 1.00 95.06 362 ARG A CA 1
ATOM 2893 C C . ARG A 1 362 ? 57.472 14.086 -107.513 1.00 95.06 362 ARG A C 1
ATOM 2895 O O . ARG A 1 362 ? 58.080 13.460 -108.380 1.00 95.06 362 ARG A O 1
ATOM 2902 N N . SER A 1 363 ? 56.502 14.958 -107.801 1.00 95.44 363 SER A N 1
ATOM 2903 C CA . SER A 1 363 ? 56.146 15.363 -109.166 1.00 95.44 363 SER A CA 1
ATOM 2904 C C . SER A 1 363 ? 57.229 16.253 -109.793 1.00 95.44 363 SER A C 1
ATOM 2906 O O . SER A 1 363 ? 57.675 15.990 -110.910 1.00 95.44 363 SER A O 1
ATOM 2908 N N . ARG A 1 364 ? 57.745 17.239 -109.044 1.00 95.31 364 ARG A N 1
ATOM 2909 C CA . ARG A 1 364 ? 58.885 18.078 -109.457 1.00 95.31 364 ARG A CA 1
ATOM 2910 C C . ARG A 1 364 ? 60.155 17.244 -109.657 1.00 95.31 364 ARG A C 1
ATOM 2912 O O . ARG A 1 364 ? 60.811 17.409 -110.674 1.00 95.31 364 ARG A O 1
ATOM 2919 N N . ASP A 1 365 ? 60.447 16.284 -108.783 1.00 95.81 365 ASP A N 1
ATOM 2920 C CA . ASP A 1 365 ? 61.580 15.353 -108.904 1.00 95.81 365 ASP A CA 1
ATOM 2921 C C . ASP A 1 365 ? 61.445 14.412 -110.114 1.00 95.81 365 ASP A C 1
ATOM 2923 O O . ASP A 1 365 ? 62.440 13.923 -110.651 1.00 95.81 365 ASP A O 1
ATOM 2927 N N . LEU A 1 366 ? 60.218 14.097 -110.545 1.00 94.12 366 LEU A N 1
ATOM 2928 C CA . LEU A 1 366 ? 59.972 13.357 -111.785 1.00 94.12 366 LEU A CA 1
ATOM 2929 C C . LEU A 1 366 ? 60.207 14.246 -113.014 1.00 94.12 366 LEU A C 1
ATOM 2931 O O . LEU A 1 366 ? 60.872 13.809 -113.950 1.00 94.12 366 LEU A O 1
ATOM 2935 N N . GLN A 1 367 ? 59.731 15.492 -112.983 1.00 95.19 367 GLN A N 1
ATOM 2936 C CA . GLN A 1 367 ? 59.962 16.481 -114.039 1.00 95.19 367 GLN A CA 1
ATOM 2937 C C . GLN A 1 367 ? 61.453 16.840 -114.180 1.00 95.19 367 GLN A C 1
ATOM 2939 O O . GLN A 1 367 ? 61.955 16.934 -115.297 1.00 95.19 367 GLN A O 1
ATOM 2944 N N . ILE A 1 368 ? 62.178 16.988 -113.066 1.00 92.88 368 ILE A N 1
ATOM 2945 C CA . ILE A 1 368 ? 63.627 17.231 -113.052 1.00 92.88 368 ILE A CA 1
ATOM 2946 C C . ILE A 1 368 ? 64.357 16.056 -113.699 1.00 92.88 368 ILE A C 1
ATOM 2948 O O . ILE A 1 368 ? 65.113 16.287 -114.635 1.00 92.88 368 ILE A O 1
ATOM 2952 N N . ARG A 1 369 ? 64.066 14.805 -113.314 1.00 92.69 369 ARG A N 1
ATOM 2953 C CA . ARG A 1 369 ? 64.685 13.627 -113.951 1.00 92.69 369 ARG A CA 1
ATOM 2954 C C . ARG A 1 369 ? 64.394 13.537 -115.449 1.00 92.69 369 ARG A C 1
ATOM 2956 O O . ARG A 1 369 ? 65.300 13.246 -116.217 1.00 92.69 369 ARG A O 1
ATOM 2963 N N . GLN A 1 370 ? 63.176 13.866 -115.888 1.00 93.25 370 GLN A N 1
ATOM 2964 C CA . GLN A 1 370 ? 62.861 13.968 -117.321 1.00 93.25 370 GLN A CA 1
ATOM 2965 C C . GLN A 1 370 ? 63.720 15.036 -118.022 1.00 93.25 370 GLN A C 1
ATOM 2967 O O . GLN A 1 370 ? 64.241 14.795 -119.110 1.00 93.25 370 GLN A O 1
ATOM 2972 N N . MET A 1 371 ? 63.918 16.204 -117.402 1.00 92.44 371 MET A N 1
ATOM 2973 C CA . MET A 1 371 ? 64.806 17.248 -117.927 1.00 92.44 371 MET A CA 1
ATOM 2974 C C . MET A 1 371 ? 66.285 16.828 -117.917 1.00 92.44 371 MET A C 1
ATOM 2976 O O . MET A 1 371 ? 67.004 17.135 -118.866 1.00 92.44 371 MET A O 1
ATOM 2980 N N . GLU A 1 372 ? 66.742 16.102 -116.896 1.00 92.38 372 GLU A N 1
ATOM 2981 C CA . GLU A 1 372 ? 68.096 15.540 -116.812 1.00 92.38 372 GLU A CA 1
ATOM 2982 C C . GLU A 1 372 ? 68.337 14.481 -117.896 1.00 92.38 372 GLU A C 1
ATOM 2984 O O . GLU A 1 372 ? 69.369 14.529 -118.564 1.00 92.38 372 GLU A O 1
ATOM 2989 N N . ASP A 1 373 ? 67.382 13.578 -118.135 1.00 92.44 373 ASP A N 1
ATOM 2990 C CA . ASP A 1 373 ? 67.436 12.590 -119.220 1.00 92.44 373 ASP A CA 1
ATOM 2991 C C . ASP A 1 373 ? 67.489 13.278 -120.596 1.00 92.44 373 ASP A C 1
ATOM 2993 O O . ASP A 1 373 ? 68.318 12.921 -121.438 1.00 92.44 373 ASP A O 1
ATOM 2997 N N . HIS A 1 374 ? 66.675 14.321 -120.816 1.00 92.31 374 HIS A N 1
ATOM 2998 C CA . HIS A 1 374 ? 66.731 15.139 -122.033 1.00 92.31 374 HIS A CA 1
ATOM 2999 C C . HIS A 1 374 ? 68.083 15.857 -122.203 1.00 92.31 374 HIS A C 1
ATOM 3001 O O . HIS A 1 374 ? 68.635 15.862 -123.304 1.00 92.31 374 HIS A O 1
ATOM 3007 N N . LEU A 1 375 ? 68.656 16.422 -121.134 1.00 90.50 375 LEU A N 1
ATOM 3008 C CA . LEU A 1 375 ? 69.974 17.070 -121.169 1.00 90.50 375 LEU A CA 1
ATOM 3009 C C . LEU A 1 375 ? 71.108 16.063 -121.413 1.00 90.50 375 LEU A C 1
ATOM 3011 O O . LEU A 1 375 ? 72.027 16.345 -122.183 1.00 90.50 375 LEU A O 1
ATOM 3015 N N . GLN A 1 376 ? 71.040 14.870 -120.817 1.0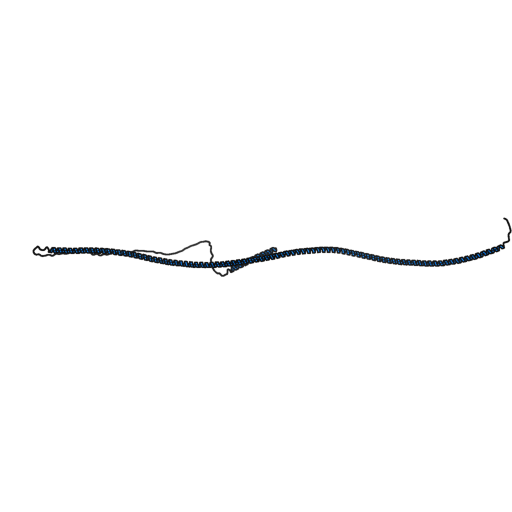0 89.25 376 GLN A N 1
ATOM 3016 C CA . GLN A 1 376 ? 71.985 13.785 -121.088 1.00 89.25 376 GLN A CA 1
ATOM 3017 C C . GLN A 1 376 ? 71.884 13.288 -122.533 1.00 89.25 376 GLN A C 1
ATOM 3019 O O . GLN A 1 376 ? 72.911 12.992 -123.144 1.00 89.25 376 GLN A O 1
ATOM 3024 N N . GLN A 1 377 ? 70.675 13.196 -123.090 1.00 90.69 377 GLN A N 1
ATOM 3025 C CA . GLN A 1 377 ? 70.459 12.823 -124.487 1.00 90.69 377 GLN A CA 1
ATOM 3026 C C . GLN A 1 377 ? 71.041 13.876 -125.441 1.00 90.69 377 GLN A C 1
ATOM 3028 O O . GLN A 1 377 ? 71.852 13.533 -126.300 1.00 90.69 377 GLN A O 1
ATOM 3033 N N . LEU A 1 378 ? 70.735 15.158 -125.223 1.00 89.44 378 LEU A N 1
ATOM 3034 C CA . LEU A 1 378 ? 71.289 16.267 -126.006 1.00 89.44 378 LEU A CA 1
ATOM 3035 C C . LEU A 1 378 ? 72.827 16.332 -125.909 1.00 89.44 378 LEU A C 1
ATOM 3037 O O . LEU A 1 378 ? 73.509 16.582 -126.900 1.00 89.44 378 LEU A O 1
ATOM 3041 N N . SER A 1 379 ? 73.394 16.046 -124.733 1.00 84.75 379 SER A N 1
ATOM 3042 C CA . SER A 1 379 ? 74.846 15.959 -124.526 1.00 84.75 379 SER A CA 1
ATOM 3043 C C . SER A 1 379 ? 75.487 14.806 -125.316 1.00 84.75 379 SER A C 1
ATOM 3045 O O . SER A 1 379 ? 76.521 14.999 -125.960 1.00 84.75 379 SER A O 1
ATOM 3047 N N . LYS A 1 380 ? 74.848 13.624 -125.360 1.00 87.06 380 LYS A N 1
ATOM 3048 C CA . LYS A 1 380 ? 75.280 12.496 -126.212 1.00 87.06 380 LYS A CA 1
ATOM 3049 C C . LYS A 1 380 ? 75.214 12.856 -127.697 1.00 87.06 380 LYS A C 1
ATOM 3051 O O . LYS A 1 380 ? 76.139 12.530 -128.436 1.00 87.06 380 LYS A O 1
ATOM 3056 N N . GLU A 1 381 ? 74.164 13.550 -128.130 1.00 84.81 381 GLU A N 1
ATOM 3057 C CA . GLU A 1 381 ? 74.005 14.003 -129.518 1.00 84.81 381 GLU A CA 1
ATOM 3058 C C . GLU A 1 381 ? 75.067 15.039 -129.905 1.00 84.81 381 GLU A C 1
ATOM 3060 O O . GLU A 1 381 ? 75.719 14.880 -130.937 1.00 84.81 381 GLU A O 1
ATOM 3065 N N . HIS A 1 382 ? 75.343 16.031 -129.051 1.00 82.56 382 HIS A N 1
ATOM 3066 C CA . HIS A 1 382 ? 76.457 16.964 -129.251 1.00 82.56 382 HIS A CA 1
ATOM 3067 C C . HIS A 1 382 ? 77.815 16.251 -129.291 1.00 82.56 382 HIS A C 1
ATOM 3069 O O . HIS A 1 382 ? 78.628 16.549 -130.167 1.00 82.56 382 HIS A O 1
ATOM 3075 N N . MET A 1 383 ? 78.068 15.292 -128.395 1.00 82.56 383 MET A N 1
ATOM 3076 C CA . MET A 1 383 ? 79.306 14.503 -128.385 1.00 82.56 383 MET A CA 1
ATOM 3077 C C . MET A 1 383 ? 79.461 13.669 -129.666 1.00 82.56 383 MET A C 1
ATOM 3079 O O . MET A 1 383 ? 80.539 13.651 -130.261 1.00 82.56 383 MET A O 1
ATOM 3083 N N . GLN A 1 384 ? 78.388 13.026 -130.134 1.00 80.69 384 GLN A N 1
ATOM 3084 C CA . GLN A 1 384 ? 78.400 12.230 -131.361 1.00 80.69 384 GLN A CA 1
ATOM 3085 C C . GLN A 1 384 ? 78.561 13.105 -132.613 1.00 80.69 384 GLN A C 1
ATOM 3087 O O . GLN A 1 384 ? 79.333 12.746 -133.498 1.00 80.69 384 GLN A O 1
ATOM 3092 N N . LEU A 1 385 ? 77.899 14.265 -132.683 1.00 80.81 385 LEU A N 1
ATOM 3093 C CA . LEU A 1 385 ? 78.085 15.240 -133.765 1.00 80.81 385 LEU A CA 1
ATOM 3094 C C . LEU A 1 385 ? 79.517 15.788 -133.792 1.00 80.81 385 LEU A C 1
ATOM 3096 O O . LEU A 1 385 ? 80.117 15.866 -134.861 1.00 80.81 385 LEU A O 1
ATOM 3100 N N . THR A 1 386 ? 80.081 16.102 -132.622 1.00 76.56 386 THR A N 1
ATOM 3101 C CA . THR A 1 386 ? 81.469 16.571 -132.485 1.00 76.56 386 THR A CA 1
ATOM 3102 C C . THR A 1 386 ? 82.440 15.509 -132.990 1.00 76.56 386 THR A C 1
ATOM 3104 O O . THR A 1 386 ? 83.292 15.814 -133.818 1.00 76.56 386 THR A O 1
ATOM 3107 N N . LYS A 1 387 ? 82.262 14.247 -132.578 1.00 79.19 387 LYS A N 1
ATOM 3108 C CA . LYS A 1 387 ? 83.085 13.125 -133.040 1.00 79.19 387 LYS A CA 1
ATOM 3109 C C . LYS A 1 387 ? 82.942 12.863 -134.543 1.00 79.19 387 LYS A C 1
ATOM 3111 O O . LYS A 1 387 ? 83.943 12.662 -135.219 1.00 79.19 387 LYS A O 1
ATOM 3116 N N . ASN A 1 388 ? 81.721 12.894 -135.082 1.00 77.81 388 ASN A N 1
ATOM 3117 C CA . ASN A 1 388 ? 81.489 12.724 -136.520 1.00 77.81 388 ASN A CA 1
ATOM 3118 C C . ASN A 1 388 ? 82.223 13.805 -137.331 1.00 77.81 388 ASN A C 1
ATOM 3120 O O . ASN A 1 388 ? 82.824 13.500 -138.358 1.00 77.81 388 ASN A O 1
ATOM 3124 N N . LEU A 1 389 ? 82.197 15.054 -136.857 1.00 78.62 389 LEU A N 1
ATOM 3125 C CA . LEU A 1 389 ? 82.864 16.189 -137.495 1.00 78.62 389 LEU A CA 1
ATOM 3126 C C . LEU A 1 389 ? 84.393 16.139 -137.312 1.00 78.62 389 LEU A C 1
ATOM 3128 O O . LEU A 1 389 ? 85.129 16.507 -138.225 1.00 78.62 389 LEU A O 1
ATOM 3132 N N . GLU A 1 390 ? 84.883 15.624 -136.183 1.00 75.31 390 GLU A N 1
ATOM 3133 C CA . GLU A 1 390 ? 86.302 15.325 -135.952 1.00 75.31 390 GLU A CA 1
ATOM 3134 C C . GLU A 1 390 ? 86.812 14.243 -136.922 1.00 75.31 390 GLU A C 1
ATOM 3136 O O . GLU A 1 390 ? 87.831 14.450 -137.583 1.00 75.31 390 GLU A O 1
ATOM 3141 N N . ASP A 1 391 ? 86.085 13.133 -137.086 1.00 79.12 391 ASP A N 1
ATOM 3142 C CA . ASP A 1 391 ? 86.418 12.077 -138.053 1.00 79.12 391 ASP A CA 1
ATOM 3143 C C . ASP A 1 391 ? 86.286 12.565 -139.519 1.00 79.12 391 ASP A C 1
ATOM 3145 O O . ASP A 1 391 ? 87.102 12.193 -140.368 1.00 79.12 391 ASP A O 1
ATOM 3149 N N . GLU A 1 392 ? 85.341 13.463 -139.836 1.00 78.75 392 GLU A N 1
ATOM 3150 C CA . GLU A 1 392 ? 85.230 14.096 -141.163 1.00 78.75 392 GLU A CA 1
ATOM 3151 C C . GLU A 1 392 ? 86.417 15.033 -141.463 1.00 78.75 392 GLU A C 1
ATOM 3153 O O . GLU A 1 392 ? 87.005 14.977 -142.549 1.00 78.75 392 GLU A O 1
ATOM 3158 N N . LEU A 1 393 ? 86.824 15.863 -140.494 1.00 77.31 393 LEU A N 1
ATOM 3159 C CA . LEU A 1 393 ? 88.027 16.696 -140.597 1.00 77.31 393 LEU A CA 1
ATOM 3160 C C . LEU A 1 393 ? 89.285 15.837 -140.760 1.00 77.31 393 LEU A C 1
ATOM 3162 O O . LEU A 1 393 ? 90.143 16.151 -141.581 1.00 77.31 393 LEU A O 1
ATOM 3166 N N . LYS A 1 394 ? 89.375 14.721 -140.036 1.00 80.62 394 LYS A N 1
ATOM 3167 C CA . LYS A 1 394 ? 90.480 13.754 -140.108 1.00 80.62 394 LYS A CA 1
ATOM 3168 C C . LYS A 1 394 ? 90.575 13.078 -141.478 1.00 80.62 394 LYS A C 1
ATOM 3170 O O . LYS A 1 394 ? 91.679 12.886 -141.984 1.00 80.62 394 LYS A O 1
ATOM 3175 N N . MET A 1 395 ? 89.440 12.787 -142.116 1.00 77.88 395 MET A N 1
ATOM 3176 C CA . MET A 1 395 ? 89.396 12.337 -143.512 1.00 77.88 395 MET A CA 1
ATOM 3177 C C . MET A 1 395 ? 89.835 13.439 -144.487 1.00 77.88 395 MET A C 1
ATOM 3179 O O . MET A 1 395 ? 90.687 13.182 -145.335 1.00 77.88 395 MET A O 1
ATOM 3183 N N . LYS A 1 396 ? 89.351 14.678 -144.324 1.00 79.94 396 LYS A N 1
ATOM 3184 C CA . LYS A 1 396 ? 89.781 15.830 -145.144 1.00 79.94 396 LYS A CA 1
ATOM 3185 C C . LYS A 1 396 ? 91.282 16.112 -145.028 1.00 79.94 396 LYS A C 1
ATOM 3187 O O . LYS A 1 396 ? 91.923 16.357 -146.045 1.00 79.94 396 LYS A O 1
ATOM 3192 N N . ILE A 1 397 ? 91.859 16.020 -143.829 1.00 77.75 397 ILE A N 1
ATOM 3193 C CA . ILE A 1 397 ? 93.312 16.115 -143.604 1.00 77.75 397 ILE A CA 1
ATOM 3194 C C . ILE A 1 397 ? 94.040 15.009 -144.380 1.00 77.75 397 ILE A C 1
ATOM 3196 O O . ILE A 1 397 ? 94.960 15.303 -145.137 1.00 77.75 397 ILE A O 1
ATOM 3200 N N . LYS A 1 398 ? 93.579 13.759 -144.272 1.00 79.06 398 LYS A N 1
ATOM 3201 C CA . LYS A 1 398 ? 94.188 12.597 -144.936 1.00 79.06 398 LYS A CA 1
ATOM 3202 C C . LYS A 1 398 ? 94.112 12.636 -146.469 1.00 79.06 398 LYS A C 1
ATOM 3204 O O . LYS A 1 398 ? 94.944 12.028 -147.139 1.00 79.06 398 LYS A O 1
ATOM 3209 N N . ASP A 1 399 ? 93.122 13.319 -147.039 1.00 77.44 399 ASP A N 1
ATOM 3210 C CA . ASP A 1 399 ? 93.047 13.559 -148.485 1.00 77.44 399 ASP A CA 1
ATOM 3211 C C . ASP A 1 399 ? 93.885 14.774 -148.920 1.00 77.44 399 ASP A C 1
ATOM 3213 O O . ASP A 1 399 ?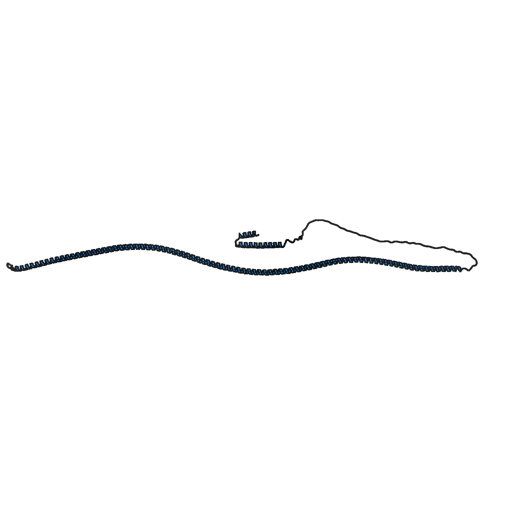 94.513 14.726 -149.979 1.00 77.44 399 ASP A O 1
ATOM 3217 N N . LEU A 1 400 ? 94.001 15.810 -148.080 1.00 76.56 400 LEU A N 1
ATOM 3218 C CA . LEU A 1 400 ? 94.936 16.921 -148.296 1.00 76.56 400 LEU A CA 1
ATOM 3219 C C . LEU A 1 400 ? 96.404 16.466 -148.244 1.00 76.56 400 LEU A C 1
ATOM 3221 O O . LEU A 1 400 ? 97.188 16.912 -149.076 1.00 76.56 400 LEU A O 1
ATOM 3225 N N . GLU A 1 401 ? 96.777 15.547 -147.346 1.00 76.12 401 GLU A N 1
ATOM 3226 C CA . GLU A 1 401 ? 98.123 14.945 -147.305 1.00 76.12 401 GLU A CA 1
ATOM 3227 C C . GLU A 1 401 ? 98.492 14.288 -148.648 1.00 76.12 401 GLU A C 1
ATOM 3229 O O . GLU A 1 401 ? 99.556 14.564 -149.202 1.00 76.12 401 GLU A O 1
ATOM 3234 N N . LYS A 1 402 ? 97.580 13.495 -149.233 1.00 76.19 402 LYS A N 1
ATOM 3235 C CA . LYS A 1 402 ? 97.787 12.864 -150.553 1.00 76.19 402 LYS A CA 1
ATOM 3236 C C . LYS A 1 402 ? 97.967 13.892 -151.670 1.00 76.19 402 LYS A C 1
ATOM 3238 O O . LYS A 1 402 ? 98.751 13.664 -152.590 1.00 76.19 402 LYS A O 1
ATOM 3243 N N . GLU A 1 403 ? 97.223 14.997 -151.628 1.00 76.25 403 GLU A N 1
ATOM 3244 C CA . GLU A 1 403 ? 97.315 16.045 -152.649 1.00 76.25 403 GLU A CA 1
ATOM 3245 C C . GLU A 1 403 ? 98.601 16.873 -152.500 1.00 76.25 403 GLU A C 1
ATOM 3247 O O . GLU A 1 403 ? 99.222 17.229 -153.502 1.00 76.25 403 GLU A O 1
ATOM 3252 N N . VAL A 1 404 ? 99.065 17.096 -151.266 1.00 76.38 404 VAL A N 1
ATOM 3253 C CA . VAL A 1 404 ? 100.386 17.679 -150.989 1.00 76.38 404 VAL A CA 1
ATOM 3254 C C . VAL A 1 404 ? 101.501 16.774 -151.518 1.00 76.38 404 VAL A C 1
ATOM 3256 O O . VAL A 1 404 ? 102.391 17.272 -152.205 1.00 76.38 404 VAL A O 1
ATOM 3259 N N . ASP A 1 405 ? 101.445 15.459 -151.292 1.00 72.94 405 ASP A N 1
ATOM 3260 C CA . ASP A 1 405 ? 102.463 14.534 -151.814 1.00 72.94 405 ASP A CA 1
ATOM 3261 C C . ASP A 1 405 ? 102.447 14.430 -153.352 1.00 72.94 405 ASP A C 1
ATOM 3263 O O . ASP A 1 405 ? 103.515 14.392 -153.969 1.00 72.94 405 ASP A O 1
ATOM 3267 N N . LYS A 1 406 ? 101.278 14.499 -154.011 1.00 76.56 406 LYS A N 1
ATOM 3268 C CA . LYS A 1 406 ? 101.212 14.667 -155.480 1.00 76.56 406 LYS A CA 1
ATOM 3269 C C . LYS A 1 406 ? 101.931 15.935 -155.941 1.00 76.56 406 LYS A C 1
ATOM 3271 O O . LYS A 1 406 ? 102.750 15.867 -156.856 1.00 76.56 406 LYS A O 1
ATOM 3276 N N . GLN A 1 407 ? 101.642 17.083 -155.322 1.00 74.62 407 GLN A N 1
ATOM 3277 C CA . GLN A 1 407 ? 102.291 18.354 -155.670 1.00 74.62 407 GLN A CA 1
ATOM 3278 C C . GLN A 1 407 ? 103.807 18.282 -155.444 1.00 74.62 407 GLN A C 1
ATOM 3280 O O . GLN A 1 407 ? 104.577 18.786 -156.259 1.00 74.62 407 GLN A O 1
ATOM 3285 N N . ARG A 1 408 ? 104.245 17.593 -154.386 1.00 75.81 408 ARG A N 1
ATOM 3286 C CA . ARG A 1 408 ? 105.658 17.356 -154.062 1.00 75.81 408 ARG A CA 1
ATOM 3287 C C . ARG A 1 408 ? 106.377 16.548 -155.143 1.00 75.81 408 ARG A C 1
ATOM 3289 O O . ARG A 1 408 ? 107.468 16.937 -155.556 1.00 75.81 408 ARG A O 1
ATOM 3296 N N . ASN A 1 409 ? 105.746 15.484 -155.641 1.00 71.44 409 ASN A N 1
ATOM 3297 C CA . ASN A 1 409 ? 106.267 14.675 -156.746 1.00 71.44 409 ASN A CA 1
ATOM 3298 C C . ASN A 1 409 ? 106.304 15.472 -158.061 1.00 71.44 409 ASN A C 1
ATOM 3300 O O . ASN A 1 409 ? 107.325 15.496 -158.739 1.00 71.44 409 ASN A O 1
ATOM 3304 N N . MET A 1 410 ? 105.246 16.227 -158.370 1.00 71.12 410 MET A N 1
ATOM 3305 C CA . MET A 1 410 ? 105.187 17.058 -159.580 1.00 71.12 410 MET A CA 1
ATOM 3306 C C . MET A 1 410 ? 106.229 18.198 -159.579 1.00 71.12 410 MET A C 1
ATOM 3308 O O . MET A 1 410 ? 106.707 18.613 -160.633 1.00 71.12 410 MET A O 1
ATOM 3312 N N . ILE A 1 411 ? 106.626 18.693 -158.399 1.00 72.75 411 ILE A N 1
ATOM 3313 C CA . ILE A 1 411 ? 107.738 19.647 -158.241 1.00 72.75 411 ILE A CA 1
ATOM 3314 C C . ILE A 1 411 ? 109.103 18.969 -158.447 1.00 72.75 411 ILE A C 1
ATOM 3316 O O . ILE A 1 411 ? 110.009 19.610 -158.985 1.00 72.75 411 ILE A O 1
ATOM 3320 N N . LEU A 1 412 ? 109.264 17.699 -158.053 1.00 72.94 412 LEU A N 1
ATOM 3321 C CA . LEU A 1 412 ? 110.500 16.941 -158.277 1.00 72.94 412 LEU A CA 1
ATOM 3322 C C . LEU A 1 412 ? 110.777 16.763 -159.774 1.00 72.94 412 LEU A C 1
ATOM 3324 O O . LEU A 1 412 ? 111.858 17.159 -160.214 1.00 72.94 412 LEU A O 1
ATOM 3328 N N . ASP A 1 413 ? 109.805 16.290 -160.557 1.00 67.50 413 ASP A N 1
ATOM 3329 C CA . ASP A 1 413 ? 109.971 16.073 -162.005 1.00 67.50 413 ASP A CA 1
ATOM 3330 C C . ASP A 1 413 ? 110.379 17.369 -162.735 1.00 67.50 413 ASP A C 1
ATOM 3332 O O . ASP A 1 413 ? 111.392 17.414 -163.436 1.00 67.50 413 ASP A O 1
ATOM 3336 N N . VAL A 1 414 ? 109.679 18.479 -162.465 1.00 71.50 414 VAL A N 1
ATOM 3337 C CA . VAL A 1 414 ? 109.990 19.809 -163.034 1.00 71.50 414 VAL A CA 1
ATOM 3338 C C . VAL A 1 414 ? 111.348 20.357 -162.553 1.00 71.50 414 VAL A C 1
ATOM 3340 O O . VAL A 1 414 ? 111.946 21.217 -163.210 1.00 71.50 414 VAL A O 1
ATOM 3343 N N . SER A 1 415 ? 111.872 19.889 -161.414 1.00 66.88 415 SER A N 1
ATOM 3344 C CA . SER A 1 415 ? 113.237 20.214 -160.967 1.00 66.88 415 SER A CA 1
ATOM 3345 C C . SER A 1 415 ? 114.310 19.405 -161.707 1.00 66.88 415 SER A C 1
ATOM 3347 O O . SER A 1 415 ? 115.418 19.908 -161.919 1.00 66.88 415 SER A O 1
ATOM 3349 N N . GLU A 1 416 ? 113.969 18.197 -162.158 1.00 66.81 416 GLU A N 1
ATOM 3350 C CA . GLU A 1 416 ? 114.868 17.297 -162.879 1.00 66.81 416 GLU A CA 1
ATOM 3351 C C . GLU A 1 416 ? 115.004 17.703 -164.352 1.00 66.81 416 GLU A C 1
ATOM 3353 O O . GLU A 1 416 ? 116.125 17.842 -164.847 1.00 66.81 416 GLU A O 1
ATOM 3358 N N . GLU A 1 417 ? 113.895 18.054 -165.014 1.00 67.88 417 GLU A N 1
ATOM 3359 C CA . GLU A 1 417 ? 113.904 18.647 -166.362 1.00 67.88 417 GLU A CA 1
ATOM 3360 C C . GLU A 1 417 ? 114.802 19.895 -166.427 1.00 67.88 417 GLU A C 1
ATOM 3362 O O . GLU A 1 417 ? 115.647 20.037 -167.317 1.00 67.88 417 GLU A O 1
ATOM 3367 N N . LYS A 1 418 ? 114.691 20.786 -165.431 1.00 72.94 418 LYS A N 1
ATOM 3368 C CA . LYS A 1 418 ? 115.528 21.994 -165.331 1.00 72.94 418 LYS A CA 1
ATOM 3369 C C . LYS A 1 418 ? 117.013 21.672 -165.138 1.00 72.94 418 LYS A C 1
ATOM 3371 O O . LYS A 1 418 ? 117.854 22.420 -165.639 1.00 72.94 418 LYS A O 1
ATOM 3376 N N . ARG A 1 419 ? 117.359 20.566 -164.466 1.00 71.94 419 ARG A N 1
ATOM 3377 C CA . ARG A 1 419 ? 118.751 20.091 -164.346 1.00 71.94 419 ARG A CA 1
ATOM 3378 C C . ARG A 1 419 ? 119.310 19.546 -165.663 1.00 71.94 419 ARG A C 1
ATOM 3380 O O . ARG A 1 419 ? 120.514 19.674 -165.887 1.00 71.94 419 ARG A O 1
ATOM 3387 N N . GLU A 1 420 ? 118.481 18.969 -166.530 1.00 66.31 420 GLU A N 1
ATOM 3388 C CA . GLU A 1 420 ? 118.924 18.465 -167.838 1.00 66.31 420 GLU A CA 1
ATOM 3389 C C . GLU A 1 420 ? 119.163 19.604 -168.843 1.00 66.31 420 GLU A C 1
ATOM 3391 O O . GLU A 1 420 ? 120.198 19.635 -169.510 1.00 66.31 420 GLU A O 1
ATOM 3396 N N . VAL A 1 421 ? 118.279 20.609 -168.881 1.00 70.69 421 VAL A N 1
ATOM 3397 C CA . VAL A 1 421 ? 118.454 21.805 -169.733 1.00 70.69 421 VAL A CA 1
ATOM 3398 C C . VAL A 1 421 ? 119.765 22.537 -169.412 1.00 70.69 421 VAL A C 1
ATOM 3400 O O . VAL A 1 421 ? 120.478 22.965 -170.322 1.00 70.69 421 VAL A O 1
ATOM 3403 N N . ILE A 1 422 ? 120.138 22.633 -168.130 1.00 67.31 422 ILE A N 1
ATOM 3404 C CA . ILE A 1 422 ? 121.414 23.235 -167.709 1.00 67.31 422 ILE A CA 1
ATOM 3405 C C . ILE A 1 422 ? 122.613 22.418 -168.219 1.00 67.31 422 ILE A C 1
ATOM 3407 O O . ILE A 1 422 ? 123.571 23.009 -168.716 1.00 67.31 422 ILE A O 1
ATOM 3411 N N . ARG A 1 423 ? 122.554 21.077 -168.181 1.00 69.00 423 ARG A N 1
ATOM 3412 C CA . ARG A 1 423 ? 123.611 20.211 -168.738 1.00 69.00 423 ARG A CA 1
ATOM 3413 C C . ARG A 1 423 ? 123.780 20.403 -170.248 1.00 69.00 423 ARG A C 1
ATOM 3415 O O . ARG A 1 423 ? 124.911 20.551 -170.714 1.00 69.00 423 ARG A O 1
ATOM 3422 N N . GLN A 1 424 ? 122.682 20.485 -171.001 1.00 69.56 424 GLN A N 1
ATOM 3423 C CA . GLN A 1 424 ? 122.729 20.747 -172.447 1.00 69.56 424 GLN A CA 1
ATOM 3424 C C . GLN A 1 424 ? 123.303 22.140 -172.774 1.00 69.56 424 GLN A C 1
ATOM 3426 O O . GLN A 1 424 ? 124.088 22.278 -173.715 1.00 69.56 424 GLN A O 1
ATOM 3431 N N . LEU A 1 425 ? 122.983 23.163 -171.973 1.00 70.50 425 LEU A N 1
ATOM 3432 C CA . LEU A 1 425 ? 123.525 24.517 -172.137 1.00 70.50 425 LEU A CA 1
ATOM 3433 C C . LEU A 1 425 ? 125.030 24.604 -171.820 1.00 70.50 425 LEU A C 1
ATOM 3435 O O . LEU A 1 425 ? 125.761 25.333 -172.489 1.00 70.50 425 LEU A O 1
ATOM 3439 N N . THR A 1 426 ? 125.523 23.856 -170.828 1.00 66.38 426 THR A N 1
ATOM 3440 C CA . THR A 1 426 ? 126.967 23.791 -170.542 1.00 66.38 426 THR A CA 1
ATOM 3441 C C . THR A 1 426 ? 127.737 23.124 -171.688 1.00 66.38 426 THR A C 1
ATOM 3443 O O . THR A 1 426 ? 128.798 23.613 -172.074 1.00 66.38 426 THR A O 1
ATOM 3446 N N . PHE A 1 427 ? 127.181 22.065 -172.286 1.00 64.75 427 PHE A N 1
ATOM 3447 C CA . PHE A 1 427 ? 127.802 21.353 -173.409 1.00 64.75 427 PHE A CA 1
ATOM 3448 C C . PHE A 1 427 ? 127.950 22.225 -174.671 1.00 64.75 427 PHE A C 1
ATOM 3450 O O . PHE A 1 427 ? 128.968 22.149 -175.360 1.00 64.75 427 PHE A O 1
ATOM 3457 N N . SER A 1 428 ? 126.979 23.098 -174.967 1.00 67.75 428 SER A N 1
ATOM 3458 C CA . SER A 1 428 ? 127.062 23.991 -176.133 1.00 67.75 428 SER A CA 1
ATOM 3459 C C . SER A 1 428 ? 128.076 25.131 -175.958 1.00 67.75 428 SER A C 1
ATOM 3461 O O . SER A 1 428 ? 128.725 25.523 -176.930 1.00 67.75 428 SER A O 1
ATOM 3463 N N . LEU A 1 429 ? 128.285 25.633 -174.735 1.00 66.94 429 LEU A N 1
ATOM 3464 C CA . LEU A 1 429 ? 129.219 26.737 -174.470 1.00 66.94 429 LEU A CA 1
ATOM 3465 C C . LEU A 1 429 ? 130.696 26.354 -174.661 1.00 66.94 429 LEU A C 1
ATOM 3467 O O . LEU A 1 429 ? 131.437 27.112 -175.294 1.00 66.94 429 LEU A O 1
ATOM 3471 N N . ASP A 1 430 ? 131.138 25.183 -174.189 1.00 61.03 430 ASP A N 1
ATOM 3472 C CA . ASP A 1 430 ? 132.528 24.750 -174.418 1.00 61.03 430 ASP A CA 1
ATOM 3473 C C . ASP A 1 430 ? 132.800 24.397 -175.900 1.00 61.03 430 ASP A C 1
ATOM 3475 O O . ASP A 1 430 ? 133.937 24.532 -176.361 1.00 61.03 430 ASP A O 1
ATOM 3479 N N . HIS A 1 431 ? 131.774 24.079 -176.704 1.00 59.12 431 HIS A N 1
ATOM 3480 C CA . HIS A 1 431 ? 131.940 23.906 -178.155 1.00 59.12 431 HIS A CA 1
ATOM 3481 C C . HIS A 1 431 ? 132.348 25.221 -178.853 1.00 59.12 431 HIS A C 1
ATOM 3483 O O . HIS A 1 431 ? 133.279 25.224 -179.668 1.00 59.12 431 HIS A O 1
ATOM 3489 N N . TYR A 1 432 ? 131.724 26.354 -178.505 1.00 60.50 432 TYR A N 1
ATOM 3490 C CA . TYR A 1 432 ? 132.133 27.673 -179.016 1.00 60.50 432 TYR A CA 1
ATOM 3491 C C . TYR A 1 432 ? 133.513 28.101 -178.495 1.00 60.50 432 TYR A C 1
ATOM 3493 O O . TYR A 1 432 ? 134.287 28.740 -179.213 1.00 60.50 432 TYR A O 1
ATOM 3501 N N . ARG A 1 433 ? 133.861 27.688 -177.272 1.00 60.59 433 ARG A N 1
ATOM 3502 C CA . ARG A 1 433 ? 135.179 27.918 -176.659 1.00 60.59 433 ARG A CA 1
ATOM 3503 C C . ARG A 1 433 ? 136.313 27.172 -177.371 1.00 60.59 433 ARG A C 1
ATOM 3505 O O . ARG A 1 433 ? 137.459 27.619 -177.305 1.00 60.59 433 ARG A O 1
ATOM 3512 N N . SER A 1 434 ? 136.000 26.074 -178.062 1.00 57.19 434 SER A N 1
ATOM 3513 C CA . SER A 1 434 ? 136.932 25.384 -178.958 1.00 57.19 434 SER A CA 1
ATOM 3514 C C . SER A 1 434 ? 137.156 26.182 -180.249 1.00 57.19 434 SER A C 1
ATOM 3516 O O . SER A 1 434 ? 138.286 26.566 -180.538 1.00 57.19 434 SER A O 1
ATOM 3518 N N . GLY A 1 435 ? 136.087 26.514 -180.986 1.00 55.91 435 GLY A N 1
ATOM 3519 C CA . GLY A 1 435 ? 136.195 27.109 -182.330 1.00 55.91 435 GLY A CA 1
ATOM 3520 C C . GLY A 1 435 ? 136.906 28.469 -182.398 1.00 55.91 435 GLY A C 1
ATOM 3521 O O . GLY A 1 435 ? 137.535 28.788 -183.407 1.00 55.91 435 GLY A O 1
ATOM 3522 N N . TYR A 1 436 ? 136.877 29.271 -181.325 1.00 54.59 436 TYR A N 1
ATOM 3523 C CA . TYR A 1 436 ? 137.586 30.560 -181.315 1.00 54.59 436 TYR A CA 1
ATOM 3524 C C . TYR A 1 436 ? 139.116 30.426 -181.165 1.00 54.59 436 TYR A C 1
ATOM 3526 O O . TYR A 1 436 ? 139.842 31.371 -181.473 1.00 54.59 436 TYR A O 1
ATOM 3534 N N . LYS A 1 437 ? 139.635 29.259 -180.747 1.00 56.44 437 LYS A N 1
ATOM 3535 C CA . LYS A 1 437 ? 141.084 28.985 -180.782 1.00 56.44 437 LYS A CA 1
ATOM 3536 C C . LYS A 1 437 ? 141.584 28.712 -182.199 1.00 56.44 437 LYS A C 1
ATOM 3538 O O . LYS A 1 437 ? 142.687 29.130 -182.530 1.00 56.44 437 LYS A O 1
ATOM 3543 N N . ASP A 1 438 ? 140.772 28.108 -183.061 1.00 51.31 438 ASP A N 1
ATOM 3544 C CA . ASP A 1 438 ? 141.171 27.840 -184.449 1.00 51.31 438 ASP A CA 1
ATOM 3545 C C . ASP A 1 438 ? 141.181 29.126 -185.294 1.00 51.31 438 ASP A C 1
ATOM 3547 O O . ASP A 1 438 ? 142.084 29.344 -186.109 1.00 51.31 438 ASP A O 1
ATOM 3551 N N . PHE A 1 439 ? 140.267 30.064 -185.012 1.00 51.06 439 PHE A N 1
ATOM 3552 C CA . PHE A 1 439 ? 140.272 31.406 -185.616 1.00 51.06 439 PHE A CA 1
ATOM 3553 C C . PHE A 1 439 ? 141.493 32.272 -185.245 1.00 51.06 439 PHE A C 1
ATOM 3555 O O . PHE A 1 439 ? 141.734 33.299 -185.884 1.00 51.06 439 PHE A O 1
ATOM 3562 N N . GLN A 1 440 ? 142.336 31.827 -184.305 1.00 52.12 440 GLN A N 1
ATOM 3563 C CA . GLN A 1 440 ? 143.648 32.425 -184.025 1.00 52.12 440 GLN A CA 1
ATOM 3564 C C . GLN A 1 440 ? 144.641 32.281 -185.204 1.00 52.12 440 GLN A C 1
ATOM 3566 O O . GLN A 1 440 ? 145.700 32.913 -185.196 1.00 52.12 440 GLN A O 1
ATOM 3571 N N . THR A 1 441 ? 144.318 31.482 -186.231 1.00 52.00 441 THR A N 1
ATOM 3572 C CA . THR A 1 441 ? 145.230 31.170 -187.349 1.00 52.00 441 THR A CA 1
ATOM 3573 C C . THR A 1 441 ? 145.021 31.990 -188.632 1.00 52.00 441 THR A C 1
ATOM 3575 O O . THR A 1 441 ? 145.974 32.125 -189.399 1.00 52.00 441 THR A O 1
ATOM 3578 N N . PHE A 1 442 ? 143.840 32.582 -188.876 1.00 48.50 442 PHE A N 1
ATOM 3579 C CA . PHE A 1 442 ? 143.499 33.132 -190.207 1.00 48.50 442 PHE A CA 1
ATOM 3580 C C . PHE A 1 442 ? 143.633 34.661 -190.374 1.00 48.50 442 PHE A C 1
ATOM 3582 O O . PHE A 1 442 ? 143.713 35.134 -191.504 1.00 48.50 442 PHE A O 1
ATOM 3589 N N . LEU A 1 443 ? 143.698 35.459 -189.294 1.00 48.09 443 LEU A N 1
ATOM 3590 C CA . LEU A 1 443 ? 143.750 36.938 -189.384 1.00 48.09 443 LEU A CA 1
ATOM 3591 C C . LEU A 1 443 ? 145.126 37.596 -189.143 1.00 48.09 443 LEU A C 1
ATOM 3593 O O . LEU A 1 443 ? 145.220 38.796 -188.882 1.00 48.09 443 LEU A O 1
ATOM 3597 N N . LYS A 1 444 ? 146.224 36.863 -189.360 1.00 45.41 444 LYS A N 1
ATOM 3598 C CA . LYS A 1 444 ? 147.464 37.519 -189.816 1.00 45.41 444 LYS A CA 1
ATOM 3599 C C . LYS A 1 444 ? 147.292 37.884 -191.299 1.00 45.41 444 LYS A C 1
ATOM 3601 O O . LYS A 1 444 ? 147.167 36.963 -192.095 1.00 45.41 444 LYS A O 1
ATOM 3606 N N . HIS A 1 445 ? 147.365 39.188 -191.626 1.00 42.50 445 HIS A N 1
ATOM 3607 C CA . HIS A 1 445 ? 147.521 39.844 -192.957 1.00 42.50 445 HIS A CA 1
ATOM 3608 C C . HIS A 1 445 ? 146.427 40.862 -193.384 1.00 42.50 445 HIS A C 1
ATOM 3610 O O . HIS A 1 445 ? 145.769 40.666 -194.403 1.00 42.50 445 HIS A O 1
ATOM 3616 N N . LYS A 1 446 ? 146.354 42.046 -192.746 1.00 34.47 446 LYS A N 1
ATOM 3617 C CA . LYS A 1 446 ? 146.672 43.339 -193.419 1.00 34.47 446 LYS A CA 1
ATOM 3618 C C . LYS A 1 446 ? 146.663 44.538 -192.456 1.00 34.47 446 LYS A C 1
ATOM 3620 O O . LYS A 1 446 ? 145.889 44.565 -191.512 1.00 34.47 446 LYS A O 1
ATOM 3625 N N . ARG A 1 447 ? 147.467 45.554 -192.811 1.00 35.16 447 ARG A N 1
ATOM 3626 C CA . ARG A 1 447 ? 147.836 46.778 -192.061 1.00 35.16 447 ARG A CA 1
ATOM 3627 C C . ARG A 1 447 ? 148.820 46.533 -190.901 1.00 35.16 447 ARG A C 1
ATOM 3629 O O . ARG A 1 447 ? 148.575 45.681 -190.065 1.00 35.16 447 ARG A O 1
ATOM 3636 N N . HIS A 1 448 ? 149.985 47.189 -190.819 1.00 35.19 448 HIS A N 1
ATOM 3637 C CA . HIS A 1 448 ? 150.576 48.242 -191.670 1.00 35.19 448 HIS A CA 1
ATOM 3638 C C . HIS A 1 448 ? 149.739 49.529 -191.823 1.00 35.19 448 HIS A C 1
ATOM 3640 O O . HIS A 1 448 ? 148.986 49.650 -192.789 1.00 35.19 448 HIS A O 1
ATOM 3646 N N . ALA A 1 449 ? 149.919 50.489 -190.905 1.00 33.62 449 ALA A N 1
ATOM 3647 C CA . ALA A 1 449 ? 150.313 51.886 -191.193 1.00 33.62 449 ALA A CA 1
ATOM 3648 C C . ALA A 1 449 ? 149.901 52.856 -190.063 1.00 33.62 449 ALA A C 1
ATOM 3650 O O . ALA A 1 449 ? 148.740 52.824 -189.680 1.00 33.62 449 ALA A O 1
ATOM 3651 N N . VAL A 1 450 ? 150.814 53.78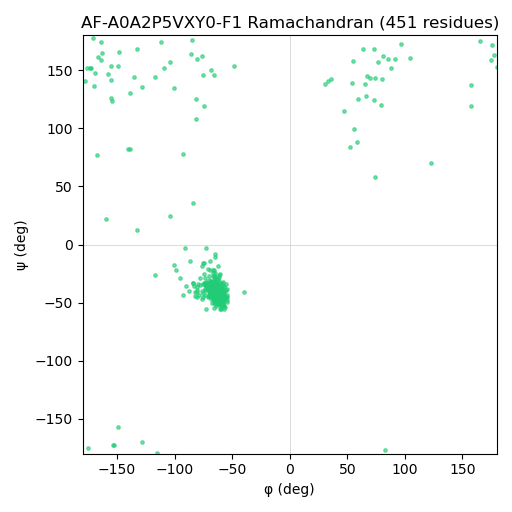2 -189.698 1.00 35.66 450 VAL A N 1
ATOM 3652 C CA . VAL A 1 450 ? 150.538 55.182 -189.259 1.00 35.66 450 VAL A CA 1
ATOM 3653 C C . VAL A 1 450 ? 149.774 55.357 -187.920 1.00 35.66 450 VAL A C 1
ATOM 3655 O O . VAL A 1 450 ? 148.686 54.828 -187.757 1.00 35.66 450 VAL A O 1
ATOM 3658 N N . ILE A 1 451 ? 150.232 56.138 -186.928 1.00 38.06 451 ILE A N 1
ATOM 3659 C CA . ILE A 1 451 ? 151.497 56.883 -186.710 1.00 38.06 451 ILE A CA 1
ATOM 3660 C C . ILE A 1 451 ? 151.722 57.030 -185.176 1.00 38.06 451 ILE A C 1
ATOM 3662 O O . ILE A 1 451 ? 150.986 56.415 -184.409 1.00 38.06 451 ILE A O 1
ATOM 3666 N N . ALA A 1 452 ? 152.726 57.797 -184.723 1.00 43.72 452 ALA A N 1
ATOM 3667 C CA . ALA A 1 452 ? 152.860 58.250 -183.323 1.00 43.72 452 ALA A CA 1
ATOM 3668 C C . ALA A 1 452 ? 151.536 58.850 -182.767 1.00 43.72 452 ALA A C 1
ATOM 3670 O O . ALA A 1 452 ? 150.730 59.372 -183.537 1.00 43.72 452 ALA A O 1
ATOM 3671 N N . LEU A 1 453 ? 151.263 58.829 -181.459 1.00 45.38 453 LEU A N 1
ATOM 3672 C CA . LEU A 1 453 ? 152.175 59.092 -180.335 1.00 45.38 453 LEU A CA 1
ATOM 3673 C C . LEU A 1 453 ? 151.795 58.254 -179.100 1.00 45.38 453 LEU A C 1
ATOM 3675 O O . LEU A 1 453 ? 150.577 58.130 -178.849 1.00 45.38 453 LEU A O 1
#

Solvent-accessible surface area (backbone atoms only — not comparable to full-atom values): 26922 Å² total; per-residue (Å²): 113,66,70,58,55,54,52,50,50,49,54,44,71,76,70,51,62,71,72,63,32,53,54,56,51,52,54,54,51,47,56,50,53,52,49,50,60,48,51,56,49,50,50,49,53,61,48,50,63,56,59,75,58,62,100,79,81,93,77,82,87,82,85,86,90,83,85,88,87,86,87,85,87,89,76,90,78,93,87,83,90,86,91,89,83,92,92,87,90,82,93,88,92,86,90,83,88,90,81,91,89,87,88,90,82,91,83,91,85,92,87,90,81,90,87,88,87,88,88,83,89,84,86,86,86,92,88,85,68,67,78,58,55,68,51,52,55,50,54,57,46,53,52,50,55,50,51,52,53,48,53,52,51,52,53,47,50,51,55,48,52,62,45,48,58,49,49,54,57,48,50,54,52,49,52,50,51,48,54,52,49,52,52,50,48,50,52,50,52,51,51,52,50,52,54,49,52,53,51,51,53,50,55,51,54,49,51,55,50,52,53,49,51,52,53,50,49,60,47,49,55,51,51,51,52,51,49,52,53,53,52,49,52,51,53,52,55,51,49,54,50,50,55,52,50,51,52,51,50,53,51,51,53,49,52,54,52,51,52,49,65,44,52,58,49,49,55,53,52,50,58,51,47,53,53,52,49,55,53,46,55,60,48,52,54,50,50,54,58,48,53,52,55,47,53,52,49,52,51,52,49,51,56,50,49,55,49,53,53,49,51,53,51,51,55,52,52,53,49,50,55,50,49,56,50,48,52,56,50,48,59,50,48,54,58,48,48,56,52,49,55,50,52,49,53,52,52,52,51,52,49,50,52,50,52,52,51,52,52,50,50,56,51,49,56,49,52,48,49,53,51,50,53,50,52,54,50,54,50,50,50,52,51,49,52,50,50,53,51,51,55,50,51,53,50,54,50,59,53,48,52,55,52,50,50,51,53,52,52,58,49,49,55,60,52,50,55,55,54,49,55,52,52,57,54,55,59,56,52,57,54,56,64,50,57,61,61,61,60,72,69,72,79,80,86,82,78,89,79,89,76,91,131

Organism: Gossypium barbadense (NCBI:txid3634)

Radius of gyration: 131.66 Å; Cα contacts (8 Å, |Δi|>4): 9; chains: 1; bounding box: 288×77×388 Å

Mean predicted aligned error: 22.34 Å

Sequence (453 aa):
MDLNVKQIMKLVEDNSEDVTKSEVIVQVQELYRIYRNLAERYDRLTGELRKTQGPDSGLDQISPMVTPDKPVQQASSFSSVGGSSEKEGTESSSFSSDSDSESFISSVNVYLSSAMDTDKSKMRENRRYEELNEKLTKYEEELRDSNLKLLLAEEEIVKLNTKLKKSESLELELQKQIIELEACFSNSNSEVMRLMEELSTSKENIKASEEEIVMLNAQILRYENNLLNRSHEVEELKGALCDARDNFSIQKASFQSEIFGLLEKETLLEARLEEWELHGNVLEEKIRQCETKKSEIESLLVVQETNLQGQINQLRTELNEKGIRIEALNKNLDKMKLKYDMLMTDKDCVTATVNNLVAEVRSRDLQIRQMEDHLQQLSKEHMQLTKNLEDELKMKIKDLEKEVDKQRNMILDVSEEKREVIRQLTFSLDHYRSGYKDFQTFLKHKRHAVIAL

InterPro domains:
  IPR011684 Protein Networked (NET), actin-binding (NAB) domain [PS51774] (1-49)
  IPR051861 NET actin-binding domain-containing protein [PTHR32258] (1-333)

pLDDT: mean 77.26, std 22.85, range [26.34, 98.69]

Secondary structure (DSSP, 8-state):
-HHHHHHHHHHHHHHS-HHHHHHHHHHHHHHHHHHHHHHHHHHHHHHHHHHHS-S-------PPPP--------------------------------------------------------S--S--SHHHHHHHHHHHHHHHHHHHHHHHHHHHHHHHHHHHHHHHHHHHHHHHHHHHHHHHHHHHHHHHHHHHHHHHHHHHHHHHHHHHHHHHHHHHHHHHHHHHHHHHHHHHHHHHHHHHHHHHHHHHHHHHHHHHHHHHHHHHHHHHHHHHHHHHHHHHHHHHHHHHHHHHHHHHHHHHHHHHHHHHHHHHHHHHHHHHHHHHHHHHHHHHHHHHHHHHHHHHHHHHHHHHHHHHHHHHHHHHHHHHHHHHHHHHHHHHHHHHHHHHHHHHHHHHHHHHHHHHHHHHHHHHHHHHHHHHHHHHHHHHHHHHHHGGGT-----------

Foldseek 3Di:
DVVVLVVVLVVLVVDDDDPVSVVVNVVSVVVVVVVVVVVVVVVVVVVVVVVVPDPDDDDDDDDDDDDDDDDDDDDDDDDDDDDDDDDDDDYDDDDDDDDDDDDDDDDDDDDDDDDDDDDDDDDDDDDDPVVVVVVVVVVVVVVVVVVVVVVVVVVVVVVVVVVVVVVVVVVVVVVVVVVVVVVVVVVVVVVVVVVVVVVVVVVVVVVVVVVVVVVVVVVVVVVVVVVVVVVVVVVVVVVVVVVVVVVVVVVVVVVVVVVVVVVVVVVVVVVVVVVVVVVVVVVVVVVVVVVVVVVVVVVVVVVVVVVVVVVVVVVVVVVVVVVVVVVVVVVVVVVVVVVVVVVVVVVVVVVVVVVVVVVVVVVVVVVVVVVVVVVVVVVVVVVVVVVVVVVVVVVVVVVVVVVVVVVVVVVVVVVVVVVVVVVVVVVVVVVVVVVVVVVVPPPPDDDDDDDDD